Protein 6I5R (pdb70)

Secondary structure (DSSP, 8-state):
---SS--GGG--TTTTTTT--EEEEEEES-TGGGSTT-SS--HHHHHHHHHHH-TTEEEEEEE-TTHHHHHHHHHHH-SSS-SEEE--S--GGGGGGTB---EEHHHHTTTBSSTTTTEETTEE--EES-EEEEEEEEEHHHHHHHT--S---SHHHHHHHHHHHHHHSSSEEE---TT-HHHHHGGGGGTTHHHH--TTIIIIIHHH-S-TTS--SS-TTSHHHHHHHHHHHHHHTT-B-S-GGG--HHHHHHHHHTTSEEEEEEETTHHHHHHTTSS-GGGEEEEE-S--BTTB-EEEEEESSEEEEBTTS-HHHHHHHHHHHHHHHHTS-HHHHTT-B--BTT-----TTTTTTTT-EEE-PPPPSTT-TTHHHHHHHHHT--TTTT--HHHHHHHHHHHHTSS-HHHHHHHHHHHHHHHHHHH-

Foldseek 3Di:
DQPQPAALVRDDQLPPLLPFADEFEEEEAPPLLVDPVNLFNHPVNLQVVSCVSRVRYHYHYHHDNLRLVVVVVVQVVQARPHFKYFDAQDQLVCLVVWFDFNAFLVVVLQWWPPQLVSHDPRTGFWGFLFWWWWFKKFFQVLQVQLVPDDDAAFLVSLVVSLVSSVVRHQALAEEQLLQRLVLLLSLLRCQACQQAVDLARQQAVQLQPLQQLAQDVVFRRGHNVVSLVSLLCCLLVVSYDPDSNDDDDLVVLLCRQVVNHGMYRGMQLCLVSSLSNDDRSVRIATAHHNGAHPRAGEIEIDGPTTMGGTPNDDSSSNVSSSSVNVCSQPPSCSQVGSQGHGTGNPDGDHGPNCPNCPRYHYHHRDAYPPPRNRSSVQLCVQLVPQRSRRGSVLSSVSSVCSNVVVDDSNRSSVSSSNSSNVSSVVRD

Structure (mmCIF, N/CA/C/O backbone):
data_6I5R
#
_entry.id   6I5R
#
_cell.length_a   55.560
_cell.length_b   74.500
_cell.length_c   102.370
_cell.angle_alpha   90.000
_cell.angle_beta   90.000
_cell.angle_gamma   90.000
#
_symmetry.space_group_name_H-M   'P 21 21 21'
#
loop_
_entity.id
_entity.type
_entity.pdbx_description
1 polymer 'Sugar ABC transporter substrate-binding protein, BlMnBP1'
2 branched beta-D-mannopyranose-(1-4)-beta-D-mannopyranose
3 non-polymer 'ZINC ION'
4 water water
#
loop_
_atom_site.group_PDB
_atom_site.id
_atom_site.type_symbol
_atom_site.label_atom_id
_atom_site.label_alt_id
_atom_site.label_comp_id
_atom_site.label_asym_id
_atom_site.label_entity_id
_atom_site.label_seq_id
_atom_site.pdbx_PDB_ins_code
_atom_site.Cartn_x
_atom_site.Cartn_y
_atom_site.Cartn_z
_atom_site.occupancy
_atom_site.B_iso_or_equiv
_atom_site.auth_seq_id
_atom_site.auth_comp_id
_atom_site.auth_asym_id
_atom_site.auth_atom_id
_atom_site.pdbx_PDB_model_num
ATOM 1 N N . GLY A 1 17 ? 62.363 46.486 73.614 1.00 28.22 35 GLY A N 1
ATOM 2 C CA . GLY A 1 17 ? 61.132 45.723 73.616 1.00 24.07 35 GLY A CA 1
ATOM 3 C C . GLY A 1 17 ? 61.323 44.295 74.118 1.00 23.41 35 GLY A C 1
ATOM 4 O O . GLY A 1 17 ? 60.370 43.654 74.560 1.00 27.31 35 GLY A O 1
ATOM 7 N N . ASN A 1 18 ? 62.561 43.812 74.064 1.00 24.81 36 ASN A N 1
ATOM 8 C CA . ASN A 1 18 ? 62.872 42.432 74.440 1.00 19.71 36 ASN A CA 1
ATOM 9 C C . ASN A 1 18 ? 62.973 42.340 75.957 1.00 27.83 36 ASN A C 1
ATOM 10 O O . ASN A 1 18 ? 63.871 42.943 76.566 1.00 29.28 36 ASN A O 1
ATOM 21 N N . LYS A 1 19 ? 62.027 41.625 76.578 1.00 23.78 37 LYS A N 1
ATOM 22 C CA . LYS A 1 19 ? 62.040 41.458 78.026 1.00 23.08 37 LYS A CA 1
ATOM 23 C C . LYS A 1 19 ? 62.854 40.259 78.473 1.00 23.14 37 LYS A C 1
ATOM 24 O O . LYS A 1 19 ? 63.129 40.139 79.677 1.00 34.35 37 LYS A O 1
ATOM 43 N N . THR A 1 20 ? 63.251 39.388 77.549 1.00 24.45 38 THR A N 1
ATOM 44 C CA . THR A 1 20 ? 63.791 38.079 77.910 1.00 21.21 38 THR A CA 1
ATOM 45 C C . THR A 1 20 ? 65.270 38.101 78.262 1.00 23.60 38 THR A C 1
ATOM 46 O O . THR A 1 20 ? 65.736 37.181 78.921 1.00 27.57 38 THR A O 1
ATOM 57 N N . GLY A 1 21 ? 66.034 39.076 77.799 1.00 20.61 39 GLY A N 1
ATOM 58 C CA . GLY A 1 21 ? 67.476 39.025 77.966 1.00 25.42 39 GLY A CA 1
ATOM 59 C C . GLY A 1 21 ? 68.203 38.130 76.988 1.00 25.52 39 GLY A C 1
ATOM 60 O O . GLY A 1 21 ? 69.431 37.954 77.112 1.00 24.84 39 GLY A O 1
ATOM 64 N N . ILE A 1 22 ? 67.495 37.581 76.006 1.00 24.55 40 ILE A N 1
ATOM 65 C CA . ILE A 1 22 ? 68.028 36.584 75.077 1.00 20.65 40 ILE A CA 1
ATOM 66 C C . ILE A 1 22 ? 67.791 37.073 73.648 1.00 20.68 40 ILE A C 1
ATOM 67 O O . ILE A 1 22 ? 66.656 37.407 73.278 1.00 21.64 40 ILE A O 1
ATOM 83 N N . THR A 1 23 ? 68.847 37.096 72.846 1.00 19.80 41 THR A N 1
ATOM 84 C CA . THR A 1 23 ? 68.662 37.400 71.437 1.00 17.52 41 THR A CA 1
ATOM 85 C C . THR A 1 23 ? 68.467 36.108 70.672 1.00 16.39 41 THR A C 1
ATOM 86 O O . THR A 1 23 ? 68.804 35.021 71.137 1.00 21.92 41 THR A O 1
ATOM 97 N N . TYR A 1 24 ? 67.923 36.242 69.467 1.00 16.39 42 TYR A N 1
ATOM 98 C CA . TYR A 1 24 ? 67.645 35.069 68.641 1.00 20.20 42 TYR A CA 1
ATOM 99 C C . TYR A 1 24 ? 68.864 34.186 68.390 1.00 17.16 42 TYR A C 1
ATOM 100 O O . TYR A 1 24 ? 68.735 32.953 68.495 1.00 19.91 42 TYR A O 1
ATOM 118 N N . PRO A 1 25 ? 70.039 34.707 68.042 1.00 18.59 43 PRO A N 1
ATOM 119 C CA . PRO A 1 25 ? 71.192 33.809 67.824 1.00 20.46 43 PRO A CA 1
ATOM 120 C C . PRO A 1 25 ? 71.589 33.017 69.075 1.00 24.71 43 PRO A C 1
ATOM 121 O O . PRO A 1 25 ? 72.253 31.972 68.951 1.00 24.25 43 PRO A O 1
ATOM 132 N N . GLU A 1 26 ? 71.210 33.501 70.267 1.00 18.74 44 GLU A N 1
ATOM 133 C CA . GLU A 1 26 ? 71.582 32.923 71.557 1.00 25.45 44 GLU A CA 1
ATOM 134 C C . GLU A 1 26 ? 70.706 31.739 71.940 1.00 21.37 44 GLU A C 1
ATOM 135 O O . GLU A 1 26 ? 71.029 31.025 72.900 1.00 26.02 44 GLU A O 1
ATOM 147 N N . ILE A 1 27 ? 69.627 31.493 71.188 1.00 22.65 45 ILE A N 1
ATOM 148 C CA . ILE A 1 27 ? 68.735 30.373 71.465 1.00 22.35 45 ILE A CA 1
ATOM 149 C C . ILE A 1 27 ? 69.369 29.104 70.922 1.00 21.00 45 ILE A C 1
ATOM 150 O O . ILE A 1 27 ? 69.690 29.025 69.728 1.00 19.83 45 ILE A O 1
ATOM 166 N N . LYS A 1 28 ? 69.477 28.090 71.780 1.00 19.91 46 LYS A N 1
ATOM 167 C CA . LYS A 1 28 ? 69.868 26.742 71.384 1.00 19.82 46 LYS A CA 1
ATOM 168 C C . LYS A 1 28 ? 68.620 25.880 71.333 1.00 25.00 46 LYS A C 1
ATOM 169 O O . LYS A 1 28 ? 68.150 25.402 72.379 1.00 24.11 46 LYS A O 1
ATOM 188 N N . LEU A 1 29 ? 68.057 25.712 70.138 1.00 21.83 47 LEU A N 1
ATOM 189 C CA . LEU A 1 29 ? 66.824 24.942 70.012 1.00 24.34 47 LEU A CA 1
ATOM 190 C C . LEU A 1 29 ? 66.963 23.524 70.593 1.00 23.19 47 LEU A C 1
ATOM 191 O O . LEU A 1 29 ? 67.876 22.760 70.224 1.00 28.06 47 LEU A O 1
ATOM 207 N N . GLY A 1 30 ? 66.035 23.148 71.499 1.00 25.19 48 GLY A N 1
ATOM 208 C CA . GLY A 1 30 ? 66.117 21.873 72.197 1.00 26.34 48 GLY A CA 1
ATOM 209 C C . GLY A 1 30 ? 66.728 21.978 73.560 1.00 26.71 48 GLY A C 1
ATOM 210 O O . GLY A 1 30 ? 66.609 21.045 74.356 1.00 29.74 48 GLY A O 1
ATOM 214 N N . GLU A 1 31 ? 67.345 23.099 73.870 1.00 19.08 49 GLU A N 1
ATOM 215 C CA . GLU A 1 31 ? 67.906 23.295 75.196 1.00 25.88 49 GLU A CA 1
ATOM 216 C C . GLU A 1 31 ? 67.370 24.547 75.860 1.00 20.09 49 GLU A C 1
ATOM 217 O O . GLU A 1 31 ? 66.920 24.505 77.032 1.00 27.63 49 GLU A O 1
ATOM 229 N N . THR A 1 32 ? 67.386 25.660 75.133 1.00 19.71 50 THR A N 1
ATOM 230 C CA . THR A 1 32 ? 66.887 26.915 75.673 1.00 24.14 50 THR A CA 1
ATOM 231 C C . THR A 1 32 ? 65.374 26.883 75.840 1.00 18.70 50 THR A C 1
ATOM 232 O O . THR A 1 32 ? 64.656 26.376 74.978 1.00 19.50 50 THR A O 1
ATOM 243 N N . GLY A 1 33 ? 64.891 27.371 76.987 1.00 23.28 51 GLY A N 1
ATOM 244 C CA . GLY A 1 33 ? 63.482 27.482 77.207 1.00 25.04 51 GLY A CA 1
ATOM 245 C C . GLY A 1 33 ? 62.763 26.201 77.500 1.00 22.58 51 GLY A C 1
ATOM 246 O O . GLY A 1 33 ? 61.519 26.248 77.568 1.00 19.22 51 GLY A O 1
ATOM 250 N N . LYS A 1 34 ? 63.506 25.119 77.740 1.00 22.23 52 LYS A N 1
ATOM 251 C CA . LYS A 1 34 ? 62.842 23.809 77.908 1.00 23.62 52 LYS A CA 1
ATOM 252 C C . LYS A 1 34 ? 61.930 23.723 79.152 1.00 22.56 52 LYS A C 1
ATOM 253 O O . LYS A 1 34 ? 61.105 22.795 79.262 1.00 23.39 52 LYS A O 1
ATOM 272 N N . ASP A 1 35 ? 62.130 24.619 80.128 1.00 24.81 53 ASP A N 1
ATOM 273 C CA . ASP A 1 35 ? 61.355 24.686 81.355 1.00 23.03 53 ASP A CA 1
ATOM 274 C C . ASP A 1 35 ? 60.081 25.497 81.186 1.00 25.90 53 ASP A C 1
ATOM 275 O O . ASP A 1 35 ? 59.285 25.584 82.120 1.00 21.42 53 ASP A O 1
ATOM 284 N N . ILE A 1 36 ? 59.866 26.094 80.026 1.00 18.62 54 ILE A N 1
ATOM 285 C CA . ILE A 1 36 ? 58.733 26.987 79.885 1.00 21.36 54 ILE A CA 1
ATOM 286 C C . ILE A 1 36 ? 57.474 26.162 79.723 1.00 22.02 54 ILE A C 1
ATOM 287 O O . ILE A 1 36 ? 57.453 25.176 78.967 1.00 23.65 54 ILE A O 1
ATOM 303 N N . LYS A 1 37 ? 56.417 26.595 80.404 1.00 22.32 55 LYS A N 1
ATOM 304 C CA . LYS A 1 37 ? 55.064 26.065 80.239 1.00 22.88 55 LYS A CA 1
ATOM 305 C C . LYS A 1 37 ? 54.151 27.246 79.950 1.00 24.10 55 LYS A C 1
ATOM 306 O O . LYS A 1 37 ? 53.845 28.038 80.851 1.00 17.48 55 LYS A O 1
ATOM 325 N N . THR A 1 38 ? 53.730 27.391 78.696 1.00 25.03 56 THR A N 1
ATOM 326 C CA . THR A 1 38 ? 52.854 28.502 78.351 1.00 18.77 56 THR A CA 1
ATOM 327 C C . THR A 1 38 ? 52.162 28.203 77.027 1.00 24.23 56 THR A C 1
ATOM 328 O O . THR A 1 38 ? 52.426 27.194 76.356 1.00 17.82 56 THR A O 1
ATOM 339 N N . THR A 1 39 ? 51.286 29.127 76.655 1.00 20.06 57 THR A N 1
ATOM 340 C CA . THR A 1 39 ? 50.568 29.088 75.398 1.00 21.61 57 THR A CA 1
ATOM 341 C C . THR A 1 39 ? 50.769 30.403 74.669 1.00 20.98 57 THR A C 1
ATOM 342 O O . THR A 1 39 ? 50.666 31.476 75.266 1.00 20.20 57 THR A O 1
ATOM 353 N N . ILE A 1 40 ? 51.035 30.307 73.375 1.00 18.68 58 ILE A N 1
ATOM 354 C CA . ILE A 1 40 ? 51.196 31.473 72.522 1.00 20.00 58 ILE A CA 1
ATOM 355 C C . ILE A 1 40 ? 50.195 31.384 71.387 1.00 21.82 58 ILE A C 1
ATOM 356 O O . ILE A 1 40 ? 49.836 30.293 70.932 1.00 17.19 58 ILE A O 1
ATOM 372 N N . THR A 1 41 ? 49.741 32.558 70.949 1.00 17.14 59 THR A N 1
ATOM 373 C CA . THR A 1 41 ? 48.774 32.711 69.877 1.00 17.82 59 THR A CA 1
ATOM 374 C C . THR A 1 41 ? 49.545 33.223 68.671 1.00 18.06 59 THR A C 1
ATOM 375 O O . THR A 1 41 ? 50.222 34.257 68.755 1.00 16.39 59 THR A O 1
ATOM 386 N N . PHE A 1 42 ? 49.434 32.495 67.562 1.00 16.39 60 PHE A N 1
ATOM 387 C CA . PHE A 1 42 ? 50.182 32.730 66.327 1.00 16.39 60 PHE A CA 1
ATOM 388 C C . PHE A 1 42 ? 49.167 33.118 65.259 1.00 16.39 60 PHE A C 1
ATOM 389 O O . PHE A 1 42 ? 48.359 32.287 64.856 1.00 16.39 60 PHE A O 1
ATOM 406 N N . MET A 1 43 ? 49.151 34.397 64.873 1.00 16.39 61 MET A N 1
ATOM 407 C CA . MET A 1 43 ? 48.235 34.885 63.845 1.00 16.39 61 MET A CA 1
ATOM 408 C C . MET A 1 43 ? 48.934 34.812 62.488 1.00 16.59 61 MET A C 1
ATOM 409 O O . MET A 1 43 ? 50.055 35.303 62.338 1.00 16.39 61 MET A O 1
ATOM 423 N N . ASN A 1 44 ? 48.285 34.214 61.495 1.00 16.39 62 ASN A N 1
ATOM 424 C CA . ASN A 1 44 ? 48.871 34.257 60.151 1.00 16.39 62 ASN A CA 1
ATOM 425 C C . ASN A 1 44 ? 47.773 34.250 59.092 1.00 17.83 62 ASN A C 1
ATOM 426 O O . ASN A 1 44 ? 46.579 34.171 59.388 1.00 16.39 62 ASN A O 1
ATOM 437 N N . ASN A 1 45 ? 48.203 34.346 57.831 1.00 16.39 63 ASN A N 1
ATOM 438 C CA . ASN A 1 45 ? 47.288 34.542 56.712 1.00 18.41 63 ASN A CA 1
ATOM 439 C C . ASN A 1 45 ? 46.890 33.244 56.019 1.00 16.39 63 ASN A C 1
ATOM 440 O O . ASN A 1 45 ? 46.071 33.276 55.096 1.00 16.39 63 ASN A O 1
ATOM 451 N N . ARG A 1 46 ? 47.481 32.123 56.405 1.00 16.39 64 ARG A N 1
ATOM 452 C CA . ARG A 1 46 ? 47.316 30.872 55.669 1.00 21.23 64 ARG A CA 1
ATOM 453 C C . ARG A 1 46 ? 46.092 30.126 56.199 1.00 22.89 64 ARG A C 1
ATOM 454 O O . ARG A 1 46 ? 46.176 29.097 56.866 1.00 16.39 64 ARG A O 1
ATOM 475 N N . THR A 1 47 ? 44.926 30.688 55.878 1.00 16.39 65 THR A N 1
ATOM 476 C CA . THR A 1 47 ? 43.673 30.031 56.234 1.00 16.39 65 THR A CA 1
ATOM 477 C C . THR A 1 47 ? 43.618 28.621 55.670 1.00 20.33 65 THR A C 1
ATOM 478 O O . THR A 1 47 ? 43.069 27.703 56.294 1.00 16.39 65 THR A O 1
ATOM 489 N N . ASP A 1 48 ? 44.168 28.433 54.473 1.00 16.39 66 ASP A N 1
ATOM 490 C CA . ASP A 1 48 ? 44.181 27.107 53.868 1.00 20.16 66 ASP A CA 1
ATOM 491 C C . ASP A 1 48 ? 44.908 26.082 54.740 1.00 18.31 66 ASP A C 1
ATOM 492 O O . ASP A 1 48 ? 44.430 24.953 54.905 1.00 16.93 66 ASP A O 1
ATOM 501 N N . MET A 1 49 ? 46.052 26.448 55.315 1.00 16.39 67 MET A N 1
ATOM 502 C CA . MET A 1 49 ? 46.790 25.535 56.189 1.00 20.91 67 MET A CA 1
ATOM 503 C C . MET A 1 49 ? 46.131 25.321 57.547 1.00 18.54 67 MET A C 1
ATOM 504 O O . MET A 1 49 ? 46.595 24.472 58.329 1.00 23.32 67 MET A O 1
ATOM 518 N N . ASN A 1 50 ? 45.111 26.084 57.881 1.00 18.76 68 ASN A N 1
ATOM 519 C CA . ASN A 1 50 ? 44.402 25.881 59.135 1.00 20.63 68 ASN A CA 1
ATOM 520 C C . ASN A 1 50 ? 43.264 24.893 58.986 1.00 28.13 68 ASN A C 1
ATOM 521 O O . ASN A 1 50 ? 42.418 24.812 59.876 1.00 27.68 68 ASN A O 1
ATOM 532 N N . LEU A 1 51 ? 43.220 24.144 57.891 1.00 18.51 69 LEU A N 1
ATOM 533 C CA . LEU A 1 51 ? 42.192 23.146 57.658 1.00 21.49 69 LEU A CA 1
ATOM 534 C C . LEU A 1 51 ? 42.808 21.759 57.647 1.00 20.67 69 LEU A C 1
ATOM 535 O O . LEU A 1 51 ? 43.942 21.566 57.203 1.00 16.48 69 LEU A O 1
ATOM 551 N N . ASP A 1 52 ? 42.030 20.770 58.086 1.00 26.49 70 ASP A N 1
ATOM 552 C CA . ASP A 1 52 ? 42.532 19.404 58.040 1.00 20.66 70 ASP A CA 1
ATOM 553 C C . ASP A 1 52 ? 42.711 18.902 56.618 1.00 17.00 70 ASP A C 1
ATOM 554 O O . ASP A 1 52 ? 43.472 17.957 56.406 1.00 24.78 70 ASP A O 1
ATOM 563 N N . THR A 1 53 ? 42.019 19.477 55.642 1.00 26.89 71 THR A N 1
ATOM 564 C CA . THR A 1 53 ? 42.108 18.985 54.269 1.00 25.26 71 THR A CA 1
ATOM 565 C C . THR A 1 53 ? 43.149 19.715 53.431 1.00 25.28 71 THR A C 1
ATOM 566 O O . THR A 1 53 ? 43.163 19.567 52.202 1.00 21.06 71 THR A O 1
ATOM 577 N N . TYR A 1 54 ? 43.998 20.518 54.043 1.00 22.26 72 TYR A N 1
ATOM 578 C CA . TYR A 1 54 ? 45.077 21.112 53.294 1.00 20.22 72 TYR A CA 1
ATOM 579 C C . TYR A 1 54 ? 45.853 20.046 52.519 1.00 23.66 72 TYR A C 1
ATOM 580 O O . TYR A 1 54 ? 46.372 19.101 53.124 1.00 24.79 72 TYR A O 1
ATOM 598 N N . PRO A 1 55 ? 45.961 20.160 51.193 1.00 19.52 73 PRO A N 1
ATOM 599 C CA . PRO A 1 55 ? 46.707 19.140 50.427 1.00 23.36 73 PRO A CA 1
ATOM 600 C C . PRO A 1 55 ? 48.169 18.946 50.857 1.00 23.88 73 PRO A C 1
ATOM 601 O O . PRO A 1 55 ? 48.785 17.927 50.478 1.00 36.98 73 PRO A O 1
ATOM 612 N N . GLY A 1 56 ? 48.742 19.844 51.648 1.00 26.44 74 GLY A N 1
ATOM 613 C CA . GLY A 1 56 ? 50.126 19.693 52.073 1.00 23.89 74 GLY A CA 1
ATOM 614 C C . GLY A 1 56 ? 50.292 19.495 53.571 1.00 20.26 74 GLY A C 1
ATOM 615 O O . GLY A 1 56 ? 49.402 18.950 54.232 1.00 21.18 74 GLY A O 1
ATOM 619 N N . LYS A 1 57 ? 51.426 19.926 54.126 1.00 17.67 75 LYS A N 1
ATOM 620 C CA . LYS A 1 57 ? 51.653 19.886 55.572 1.00 19.36 75 LYS A CA 1
ATOM 621 C C . LYS A 1 57 ? 50.974 21.090 56.221 1.00 20.73 75 LYS A C 1
ATOM 622 O O . LYS A 1 57 ? 51.377 22.233 55.993 1.00 22.15 75 LYS A O 1
ATOM 641 N N . ASN A 1 58 ? 49.957 20.852 57.043 1.00 20.64 76 ASN A N 1
ATOM 642 C CA . ASN A 1 58 ? 49.188 21.961 57.600 1.00 20.83 76 ASN A CA 1
ATOM 643 C C . ASN A 1 58 ? 49.761 22.418 58.943 1.00 17.27 76 ASN A C 1
ATOM 644 O O . ASN A 1 58 ? 50.741 21.877 59.467 1.00 16.39 76 ASN A O 1
ATOM 655 N N . TRP A 1 59 ? 49.124 23.436 59.512 1.00 16.39 77 TRP A N 1
ATOM 656 C CA . TRP A 1 59 ? 49.638 24.011 60.745 1.00 18.63 77 TRP A CA 1
ATOM 657 C C . TRP A 1 59 ? 49.702 22.968 61.845 1.00 17.75 77 TRP A C 1
ATOM 658 O O . TRP A 1 59 ? 50.686 22.910 62.593 1.00 16.39 77 TRP A O 1
ATOM 679 N N . LYS A 1 60 ? 48.658 22.143 61.965 1.00 17.14 78 LYS A N 1
ATOM 680 C CA . LYS A 1 60 ? 48.625 21.153 63.035 1.00 20.58 78 LYS A CA 1
ATOM 681 C C . LYS A 1 60 ? 49.824 20.230 62.958 1.00 22.21 78 LYS A C 1
ATOM 682 O O . LYS A 1 60 ? 50.386 19.837 63.995 1.00 22.69 78 LYS A O 1
ATOM 701 N N . SER A 1 61 ? 50.217 19.859 61.736 1.00 25.02 79 SER A N 1
ATOM 702 C CA . SER A 1 61 ? 51.357 18.968 61.528 1.00 16.39 79 SER A CA 1
ATOM 703 C C . SER A 1 61 ? 52.666 19.629 61.945 1.00 25.00 79 SER A C 1
ATOM 704 O O . SER A 1 61 ? 53.534 18.975 62.552 1.00 25.73 79 SER A O 1
ATOM 712 N N . TYR A 1 62 ? 52.843 20.916 61.607 1.00 19.69 80 TYR A N 1
ATOM 713 C CA . TYR A 1 62 ? 54.024 21.637 62.057 1.00 16.93 80 TYR A CA 1
ATOM 714 C C . TYR A 1 62 ? 54.044 21.746 63.578 1.00 22.06 80 TYR A C 1
ATOM 715 O O . TYR A 1 62 ? 55.083 21.534 64.218 1.00 20.90 80 TYR A O 1
ATOM 733 N N A ILE A 1 63 ? 52.910 22.118 64.174 0.17 20.07 81 ILE A N 1
ATOM 734 N N B ILE A 1 63 ? 52.902 22.084 64.178 0.83 20.05 81 ILE A N 1
ATOM 735 C CA A ILE A 1 63 ? 52.873 22.296 65.622 0.17 21.34 81 ILE A CA 1
ATOM 736 C CA B ILE A 1 63 ? 52.887 22.289 65.618 0.83 21.33 81 ILE A CA 1
ATOM 737 C C A ILE A 1 63 ? 53.174 20.977 66.315 0.17 19.93 81 ILE A C 1
ATOM 738 C C B ILE A 1 63 ? 53.154 20.977 66.331 0.83 19.74 81 ILE A C 1
ATOM 739 O O A ILE A 1 63 ? 53.907 20.931 67.312 0.17 20.95 81 ILE A O 1
ATOM 740 O O B ILE A 1 63 ? 53.847 20.936 67.354 0.83 20.87 81 ILE A O 1
ATOM 771 N N . GLU A 1 64 ? 52.616 19.884 65.799 1.00 23.84 82 GLU A N 1
ATOM 772 C CA . GLU A 1 64 ? 52.948 18.567 66.331 1.00 16.49 82 GLU A CA 1
ATOM 773 C C . GLU A 1 64 ? 54.456 18.318 66.293 1.00 24.24 82 GLU A C 1
ATOM 774 O O . GLU A 1 64 ? 55.046 17.844 67.276 1.00 23.41 82 GLU A O 1
ATOM 787 N N . ASP A 1 65 ? 55.092 18.590 65.152 1.00 18.30 83 ASP A N 1
ATOM 788 C CA . ASP A 1 65 ? 56.535 18.407 65.055 1.00 21.79 83 ASP A CA 1
ATOM 789 C C . ASP A 1 65 ? 57.263 19.283 66.062 1.00 21.43 83 ASP A C 1
ATOM 790 O O . ASP A 1 65 ? 58.192 18.831 66.734 1.00 19.70 83 ASP A O 1
ATOM 799 N N . PHE A 1 66 ? 56.863 20.556 66.163 1.00 21.02 84 PHE A N 1
ATOM 800 C CA . PHE A 1 66 ? 57.455 21.437 67.152 1.00 21.65 84 PHE A CA 1
ATOM 801 C C . PHE A 1 66 ? 57.269 20.880 68.558 1.00 21.03 84 PHE A C 1
ATOM 802 O O . PHE A 1 66 ? 58.164 20.989 69.407 1.00 19.29 84 PHE A O 1
ATOM 819 N N . ASN A 1 67 ? 56.098 20.303 68.836 1.00 20.06 85 ASN A N 1
ATOM 820 C CA . ASN A 1 67 ? 55.806 19.898 70.211 1.00 22.33 85 ASN A CA 1
ATOM 821 C C . ASN A 1 67 ? 56.592 18.655 70.608 1.00 17.66 85 ASN A C 1
ATOM 822 O O . ASN A 1 67 ? 56.689 18.349 71.797 1.00 26.61 85 ASN A O 1
ATOM 833 N N . LYS A 1 68 ? 57.170 17.944 69.650 1.00 25.58 86 LYS A N 1
ATOM 834 C CA . LYS A 1 68 ? 58.089 16.873 70.021 1.00 20.93 86 LYS A CA 1
ATOM 835 C C . LYS A 1 68 ? 59.328 17.438 70.693 1.00 20.03 86 LYS A C 1
ATOM 836 O O . LYS A 1 68 ? 59.936 16.783 71.557 1.00 25.78 86 LYS A O 1
ATOM 855 N N . MET A 1 69 ? 59.705 18.667 70.328 1.00 26.80 87 MET A N 1
ATOM 856 C CA . MET A 1 69 ? 60.879 19.310 70.892 1.00 23.47 87 MET A CA 1
ATOM 857 C 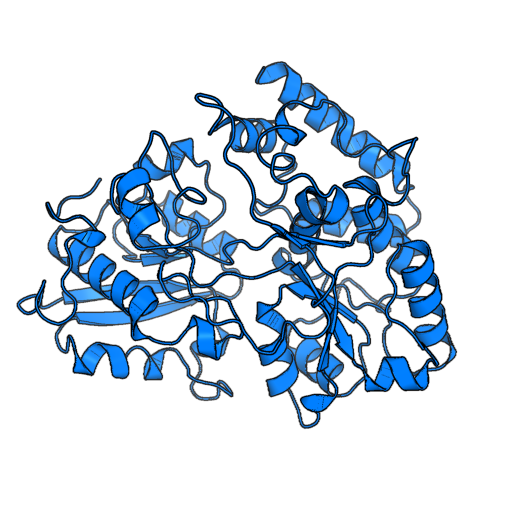C . MET A 1 69 ? 60.541 20.178 72.098 1.00 26.73 87 MET A C 1
ATOM 858 O O . MET A 1 69 ? 61.330 20.218 73.057 1.00 21.67 87 MET A O 1
ATOM 872 N N . TYR A 1 70 ? 59.373 20.833 72.095 1.00 18.42 88 TYR A N 1
ATOM 873 C CA . TYR A 1 70 ? 58.926 21.689 73.193 1.00 19.35 88 TYR A CA 1
ATOM 874 C C . TYR A 1 70 ? 57.484 21.332 73.501 1.00 22.48 88 TYR A C 1
ATOM 875 O O . TYR A 1 70 ? 56.552 22.003 73.036 1.00 22.03 88 TYR A O 1
ATOM 893 N N . PRO A 1 71 ? 57.259 20.279 74.291 1.00 23.31 89 PRO A N 1
ATOM 894 C CA . PRO A 1 71 ? 55.874 19.820 74.512 1.00 20.67 89 PRO A CA 1
ATOM 895 C C . PRO A 1 71 ? 55.053 20.768 75.357 1.00 22.36 89 PRO A C 1
ATOM 896 O O . PRO A 1 71 ? 53.820 20.741 75.284 1.00 25.73 89 PRO A O 1
ATOM 907 N N . ASN A 1 72 ? 55.682 21.632 76.143 1.00 23.88 90 ASN A N 1
ATOM 908 C CA . ASN A 1 72 ? 54.934 22.513 77.029 1.00 22.20 90 ASN A CA 1
ATOM 909 C C . ASN A 1 72 ? 54.778 23.924 76.484 1.00 20.43 90 ASN A C 1
ATOM 910 O O . ASN A 1 72 ? 54.276 24.788 77.200 1.00 22.79 90 ASN A O 1
ATOM 921 N N . ILE A 1 73 ? 55.146 24.162 75.230 1.00 18.59 91 ILE A N 1
ATOM 922 C CA . ILE A 1 73 ? 54.800 25.395 74.545 1.00 26.14 91 ILE A CA 1
ATOM 923 C C . ILE A 1 73 ? 53.649 25.054 73.609 1.00 20.79 91 ILE A C 1
ATOM 924 O O . ILE A 1 73 ? 53.855 24.513 72.514 1.00 24.59 91 ILE A O 1
ATOM 940 N N . THR A 1 74 ? 52.439 25.386 74.035 1.00 19.77 92 THR A N 1
ATOM 941 C CA . THR A 1 74 ? 51.250 25.172 73.228 1.00 19.75 92 THR A CA 1
ATOM 942 C C . THR A 1 74 ? 51.073 26.342 72.273 1.00 21.32 92 THR A C 1
ATOM 943 O O . THR A 1 74 ? 51.062 27.507 72.688 1.00 16.39 92 THR A O 1
ATOM 954 N N . VAL A 1 75 ? 50.917 26.020 71.000 1.00 23.22 93 VAL A N 1
ATOM 955 C CA . VAL A 1 75 ? 50.784 27.009 69.943 1.00 20.02 93 VAL A CA 1
ATOM 956 C C . VAL A 1 75 ? 49.353 26.984 69.426 1.00 21.28 93 VAL A C 1
ATOM 957 O O . VAL A 1 75 ? 48.905 25.968 68.883 1.00 17.34 93 VAL A O 1
ATOM 970 N N . LYS A 1 76 ? 48.655 28.109 69.561 1.00 17.75 94 LYS A N 1
ATOM 971 C CA . LYS A 1 76 ? 47.291 28.248 69.053 1.00 21.85 94 LYS A CA 1
ATOM 972 C C . LYS A 1 76 ? 47.328 29.097 67.797 1.00 23.31 94 LYS A C 1
ATOM 973 O O . LYS A 1 76 ? 47.803 30.233 67.846 1.00 16.39 94 LYS A O 1
ATOM 992 N N . VAL A 1 77 ? 46.808 28.567 66.697 1.00 17.38 95 VAL A N 1
ATOM 993 C CA . VAL A 1 77 ? 46.872 29.251 65.404 1.00 18.17 95 VAL A CA 1
ATOM 994 C C . VAL A 1 77 ? 45.560 29.975 65.166 1.00 20.07 95 VAL A C 1
ATOM 995 O O . VAL A 1 77 ? 44.480 29.383 65.312 1.00 25.84 95 VAL A O 1
ATOM 1008 N N . GLN A 1 78 ? 45.652 31.229 64.744 1.00 16.39 96 GLN A N 1
ATOM 1009 C CA . GLN A 1 78 ? 44.505 32.004 64.286 1.00 18.03 96 GLN A CA 1
ATOM 1010 C C . GLN A 1 78 ? 44.757 32.516 62.872 1.00 19.44 96 GLN A C 1
ATOM 1011 O O . GLN A 1 78 ? 45.773 33.168 62.617 1.00 16.90 96 GLN A O 1
ATOM 1025 N N . THR A 1 79 ? 43.828 32.239 61.966 1.00 16.39 97 THR A N 1
ATOM 1026 C CA . THR A 1 79 ? 43.960 32.672 60.585 1.00 21.57 97 THR A CA 1
ATOM 1027 C C . THR A 1 79 ? 42.730 33.460 60.181 1.00 19.32 97 THR A C 1
ATOM 1028 O O . THR A 1 79 ? 41.614 33.140 60.603 1.00 26.39 97 THR A O 1
ATOM 1039 N N . ASP A 1 80 ? 42.947 34.495 59.375 1.00 22.21 98 ASP A N 1
ATOM 1040 C CA . ASP A 1 80 ? 41.911 35.392 58.881 1.00 21.77 98 ASP A CA 1
ATOM 1041 C C . ASP A 1 80 ? 41.996 35.515 57.367 1.00 21.56 98 ASP A C 1
ATOM 1042 O O . ASP A 1 80 ? 43.087 35.669 56.815 1.00 16.39 98 ASP A O 1
ATOM 1051 N N . SER A 1 81 ? 40.845 35.506 56.683 1.00 21.81 99 SER A N 1
ATOM 1052 C CA . SER A 1 81 ? 40.904 35.646 55.230 1.00 22.07 99 SER A CA 1
ATOM 1053 C C . SER A 1 81 ? 41.338 37.051 54.851 1.00 19.91 99 SER A C 1
ATOM 1054 O O . SER A 1 81 ? 42.112 37.231 53.902 1.00 16.47 99 SER A O 1
ATOM 1062 N N . ASN A 1 82 ? 40.848 38.052 55.574 1.00 16.97 100 ASN A N 1
ATOM 1063 C CA . ASN A 1 82 ? 41.235 39.438 55.326 1.00 18.23 100 ASN A CA 1
ATOM 1064 C C . ASN A 1 82 ? 42.453 39.786 56.189 1.00 18.44 100 ASN A C 1
ATOM 1065 O O . ASN A 1 82 ? 42.420 40.654 57.045 1.00 22.52 100 ASN A O 1
ATOM 1076 N N . TYR A 1 83 ? 43.553 39.078 55.947 1.00 16.39 101 TYR A N 1
ATOM 1077 C CA . TYR A 1 83 ? 44.612 39.043 56.951 1.00 17.07 101 TYR A CA 1
ATOM 1078 C C . TYR A 1 83 ? 45.234 40.424 57.183 1.00 22.05 101 TYR A C 1
ATOM 1079 O O . TYR A 1 83 ? 45.340 40.884 58.325 1.00 16.72 101 TYR A O 1
ATOM 1097 N N . ALA A 1 84 ? 45.699 41.079 56.113 1.00 16.92 102 ALA A N 1
ATOM 1098 C CA . ALA A 1 84 ? 46.393 42.348 56.290 1.00 20.57 102 ALA A CA 1
ATOM 1099 C C . ALA A 1 84 ? 45.592 43.298 57.161 1.00 21.46 102 ALA A C 1
ATOM 1100 O O . ALA A 1 84 ? 46.136 43.928 58.083 1.00 17.29 102 ALA A O 1
ATOM 1107 N N . ASP A 1 85 ? 44.290 43.395 56.900 1.00 21.12 103 ASP A N 1
ATOM 1108 C CA . ASP A 1 85 ? 43.453 44.353 57.606 1.00 20.64 103 ASP A CA 1
ATOM 1109 C C . ASP A 1 85 ? 43.244 43.937 59.061 1.00 19.65 103 ASP A C 1
ATOM 1110 O O . ASP A 1 85 ? 43.364 44.763 59.972 1.00 18.52 103 ASP A O 1
ATOM 1119 N N . SER A 1 86 ? 42.987 42.652 59.303 1.00 19.30 104 SER A N 1
ATOM 1120 C CA . SER A 1 86 ? 42.722 42.206 60.668 1.00 22.31 104 SER A CA 1
ATOM 1121 C C . SER A 1 86 ? 43.982 42.224 61.536 1.00 16.39 104 SER A C 1
ATOM 1122 O O . SER A 1 86 ? 43.915 42.599 62.717 1.00 16.39 104 SER A O 1
ATOM 1130 N N . ALA A 1 87 ? 45.144 41.875 60.974 1.00 16.39 105 ALA A N 1
ATOM 1131 C CA . ALA A 1 87 ? 46.392 42.018 61.717 1.00 19.19 105 ALA A CA 1
ATOM 1132 C C . ALA A 1 87 ? 46.676 43.476 62.090 1.00 21.55 105 ALA A C 1
ATOM 1133 O O . ALA A 1 87 ? 47.168 43.762 63.194 1.00 16.39 105 ALA A O 1
ATOM 1140 N N . LEU A 1 88 ? 46.404 44.420 61.184 1.00 16.39 106 LEU A N 1
ATOM 1141 C CA . LEU A 1 88 ? 46.707 45.798 61.536 1.00 16.39 106 LEU A CA 1
ATOM 1142 C C . LEU A 1 88 ? 45.761 46.277 62.630 1.00 20.01 106 LEU A C 1
ATOM 1143 O O . LEU A 1 88 ? 46.168 46.965 63.576 1.00 16.93 106 LEU A O 1
ATOM 1159 N N . THR A 1 89 ? 44.496 45.899 62.529 1.00 20.32 107 THR A N 1
ATOM 1160 C CA . THR A 1 89 ? 43.548 46.216 63.589 1.00 17.65 107 THR A CA 1
ATOM 1161 C C . THR A 1 89 ? 44.016 45.688 64.943 1.00 19.39 107 THR A C 1
ATOM 1162 O O . THR A 1 89 ? 44.030 46.426 65.939 1.00 16.39 107 THR A O 1
ATOM 1173 N N . ARG A 1 90 ? 44.428 44.422 65.007 1.00 16.75 108 ARG A N 1
ATOM 1174 C CA . ARG A 1 90 ? 44.882 43.893 66.291 1.00 17.37 108 ARG A CA 1
ATOM 1175 C C . ARG A 1 90 ? 46.124 44.623 66.769 1.00 20.09 108 ARG A C 1
ATOM 1176 O O . ARG A 1 90 ? 46.267 44.901 67.963 1.00 16.40 108 ARG A O 1
ATOM 1197 N N . LEU A 1 91 ? 47.037 44.937 65.851 1.00 16.39 109 LEU A N 1
ATOM 1198 C CA . LEU A 1 91 ? 48.217 45.702 66.235 1.00 16.39 109 LEU A CA 1
ATOM 1199 C C . LEU A 1 91 ? 47.837 47.045 66.841 1.00 20.13 109 LEU A C 1
ATOM 1200 O O . LEU A 1 91 ? 48.418 47.466 67.848 1.00 18.02 109 LEU A O 1
ATOM 1216 N N . GLN A 1 92 ? 46.862 47.739 66.266 1.00 16.39 110 GLN A N 1
ATOM 1217 C CA . GLN A 1 92 ? 46.523 49.059 66.785 1.00 22.14 110 GLN A CA 1
ATOM 1218 C C . GLN A 1 92 ? 45.717 49.022 68.080 1.00 21.00 110 GLN A C 1
ATOM 1219 O O . GLN A 1 92 ? 45.522 50.067 68.705 1.00 25.38 110 GLN A O 1
ATOM 1233 N N . ALA A 1 93 ? 45.234 47.865 68.489 1.00 16.92 111 ALA A N 1
ATOM 1234 C CA . ALA A 1 93 ? 44.621 47.703 69.799 1.00 19.46 111 ALA A CA 1
ATOM 1235 C C . ALA A 1 93 ? 45.659 47.655 70.920 1.00 19.85 111 ALA A C 1
ATOM 1236 O O . ALA A 1 93 ? 45.305 47.837 72.086 1.00 18.01 111 ALA A O 1
ATOM 1243 N N . ASN A 1 94 ? 46.915 47.379 70.597 1.00 16.80 112 ASN A N 1
ATOM 1244 C CA . ASN A 1 94 ? 48.029 47.516 71.530 1.00 18.99 112 ASN A CA 1
ATOM 1245 C C . ASN A 1 94 ? 47.806 46.761 72.841 1.00 17.92 112 ASN A C 1
ATOM 1246 O O . ASN A 1 94 ? 47.898 47.331 73.936 1.00 22.95 112 ASN A O 1
ATOM 1257 N N . ASN A 1 95 ? 47.570 45.460 72.725 1.00 18.38 113 ASN A N 1
ATOM 1258 C CA . ASN A 1 95 ? 47.270 44.621 73.877 1.00 20.42 113 ASN A CA 1
ATOM 1259 C C . ASN A 1 95 ? 48.117 43.348 73.801 1.00 20.53 113 ASN A C 1
ATOM 1260 O O . ASN A 1 95 ? 49.132 43.270 73.093 1.00 17.26 113 ASN A O 1
ATOM 1271 N N . ASP A 1 96 ? 47.725 42.323 74.557 1.00 16.39 114 ASP A N 1
ATOM 1272 C CA . ASP A 1 96 ? 48.484 41.080 74.634 1.00 19.42 114 ASP A CA 1
ATOM 1273 C C . ASP A 1 96 ? 47.689 39.891 74.094 1.00 21.55 114 ASP A C 1
ATOM 1274 O O . ASP A 1 96 ? 47.936 38.745 74.470 1.00 21.43 114 ASP A O 1
ATOM 1283 N N . SER A 1 97 ? 46.756 40.144 73.185 1.00 16.39 115 SER A N 1
ATOM 1284 C CA . SER A 1 97 ? 45.883 39.094 72.655 1.00 19.24 115 SER A CA 1
ATOM 1285 C C . SER A 1 97 ? 46.515 38.254 71.564 1.00 22.91 115 SER A C 1
ATOM 1286 O O . SER A 1 97 ? 45.843 37.392 71.005 1.00 21.05 115 SER A O 1
ATOM 1294 N N . TRP A 1 98 ? 47.742 38.549 71.179 1.00 16.39 116 TRP A N 1
ATOM 1295 C CA . TRP A 1 98 ? 48.462 37.788 70.171 1.00 20.64 116 TRP A CA 1
ATOM 1296 C C . TRP A 1 98 ? 49.897 37.747 70.653 1.00 16.39 116 TRP A C 1
ATOM 1297 O O . TRP A 1 98 ? 50.327 38.616 71.403 1.00 16.39 116 TRP A O 1
ATOM 1318 N N . ASP A 1 99 ? 50.622 36.741 70.242 1.00 16.39 117 ASP A N 1
ATOM 1319 C CA . ASP A 1 99 ? 52.019 36.613 70.627 1.00 16.39 117 ASP A CA 1
ATOM 1320 C C . ASP A 1 99 ? 52.962 36.693 69.446 1.00 16.39 117 ASP A C 1
ATOM 1321 O O . ASP A 1 99 ? 54.013 37.328 69.551 1.00 16.39 117 ASP A O 1
ATOM 1330 N N . ILE A 1 100 ? 52.599 36.053 68.345 1.00 16.39 118 ILE A N 1
ATOM 1331 C CA . ILE A 1 100 ? 53.287 36.175 67.065 1.00 16.39 118 ILE A CA 1
ATOM 1332 C C . ILE A 1 100 ? 52.246 36.514 66.011 1.00 19.69 118 ILE A C 1
ATOM 1333 O O . ILE A 1 100 ? 51.187 35.885 65.979 1.00 16.39 118 ILE A O 1
ATOM 1349 N N . MET A 1 101 ? 52.565 37.463 65.123 1.00 16.39 119 MET A N 1
ATOM 1350 C CA . MET A 1 101 ? 51.792 37.659 63.901 1.00 16.39 119 MET A CA 1
ATOM 1351 C C . MET A 1 101 ? 52.750 37.829 62.726 1.00 17.10 119 MET A C 1
ATOM 1352 O O . MET A 1 101 ? 53.951 38.070 62.900 1.00 16.39 119 MET A O 1
ATOM 1366 N N . MET A 1 102 ? 52.213 37.693 61.515 1.00 16.39 120 MET A N 1
ATOM 1367 C CA . MET A 1 102 ? 52.972 38.095 60.337 1.00 16.39 120 MET A CA 1
ATOM 1368 C C . MET A 1 102 ? 52.818 39.612 60.225 1.00 18.65 120 MET A C 1
ATOM 1369 O O . MET A 1 102 ? 51.695 40.137 60.230 1.00 16.39 120 MET A O 1
ATOM 1383 N N . ILE A 1 103 ? 53.939 40.312 60.150 1.00 16.39 121 ILE A N 1
ATOM 1384 C CA . ILE A 1 103 ? 53.953 41.764 60.216 1.00 16.39 121 ILE A CA 1
ATOM 1385 C C . ILE A 1 103 ? 53.170 42.354 59.048 1.00 17.56 121 ILE A C 1
ATOM 1386 O O . ILE A 1 103 ? 53.464 42.058 57.878 1.00 16.39 121 ILE A O 1
ATOM 1402 N N . PRO A 1 104 ? 52.151 43.161 59.337 1.00 16.39 122 PRO A N 1
ATOM 1403 C CA . PRO A 1 104 ? 51.347 43.802 58.290 1.00 19.65 122 PRO A CA 1
ATOM 1404 C C . PRO A 1 104 ? 52.024 45.096 57.818 1.00 19.62 122 PRO A C 1
ATOM 1405 O O . PRO A 1 104 ? 53.230 45.240 57.955 1.00 18.07 122 PRO A O 1
ATOM 1416 N N . ALA A 1 105 ? 51.227 46.008 57.244 1.00 19.47 123 ALA A N 1
ATOM 1417 C CA . ALA A 1 105 ? 51.821 47.188 56.619 1.00 22.23 123 ALA A CA 1
ATOM 1418 C C . ALA A 1 105 ? 52.077 48.271 57.655 1.00 24.80 123 ALA A C 1
ATOM 1419 O O . ALA A 1 105 ? 51.196 49.134 57.903 1.00 30.05 123 ALA A O 1
ATOM 1426 N N . VAL A 1 106 ? 53.311 48.231 58.211 1.00 24.46 124 VAL A N 1
ATOM 1427 C CA . VAL A 1 106 ? 53.762 49.058 59.336 1.00 19.66 124 VAL A CA 1
ATOM 1428 C C . VAL A 1 106 ? 55.024 49.809 58.950 1.00 23.74 124 VAL A C 1
ATOM 1429 O O . VAL A 1 106 ? 55.962 49.194 58.445 1.00 26.97 124 VAL A O 1
ATOM 1442 N N . ASP A 1 107 ? 55.074 51.116 59.255 1.00 17.51 125 ASP A N 1
ATOM 1443 C CA . ASP A 1 107 ? 56.282 51.921 59.118 1.00 23.31 125 ASP A CA 1
ATOM 1444 C C . ASP A 1 107 ? 57.410 51.254 59.909 1.00 23.95 125 ASP A C 1
ATOM 1445 O O . ASP A 1 107 ? 57.303 51.037 61.118 1.00 16.51 125 ASP A O 1
ATOM 1454 N N . LYS A 1 108 ? 58.542 51.020 59.236 1.00 25.98 126 LYS A N 1
ATOM 1455 C CA . LYS A 1 108 ? 59.721 50.524 59.933 1.00 19.82 126 LYS A CA 1
ATOM 1456 C C . LYS A 1 108 ? 59.995 51.327 61.187 1.00 23.39 126 LYS A C 1
ATOM 1457 O O . LYS A 1 108 ? 60.309 50.775 62.239 1.00 20.61 126 LYS A O 1
ATOM 1476 N N . SER A 1 109 ? 59.911 52.645 61.077 1.00 23.00 127 SER A N 1
ATOM 1477 C CA . SER A 1 109 ? 60.181 53.480 62.226 1.00 22.59 127 SER A CA 1
ATOM 1478 C C . SER A 1 109 ? 59.227 53.205 63.385 1.00 21.35 127 SER A C 1
ATOM 1479 O O . SER A 1 109 ? 59.490 53.673 64.502 1.00 30.37 127 SER A O 1
ATOM 1487 N N . GLU A 1 110 ? 58.124 52.481 63.153 1.00 18.79 128 GLU A N 1
ATOM 1488 C CA . GLU A 1 110 ? 57.198 52.146 64.220 1.00 20.66 128 GLU A CA 1
ATOM 1489 C C . GLU A 1 110 ? 57.367 50.717 64.722 1.00 19.68 128 GLU A C 1
ATOM 1490 O O . GLU A 1 110 ? 56.650 50.311 65.644 1.00 18.31 128 GLU A O 1
ATOM 1502 N N . PHE A 1 111 ? 58.311 49.955 64.168 1.00 16.39 129 PHE A N 1
ATOM 1503 C CA . PHE A 1 111 ? 58.495 48.579 64.614 1.00 17.72 129 PHE A CA 1
ATOM 1504 C C . PHE A 1 111 ? 58.688 48.511 66.120 1.00 23.93 129 PHE A C 1
ATOM 1505 O O . PHE A 1 111 ? 58.108 47.661 66.800 1.00 20.06 129 PHE A O 1
ATOM 1522 N N . SER A 1 112 ? 59.567 49.356 66.654 1.00 18.34 130 SER A N 1
ATOM 1523 C CA . SER A 1 112 ? 59.867 49.268 68.075 1.00 16.39 130 SER A CA 1
ATOM 1524 C C . SER A 1 112 ? 58.663 49.595 68.943 1.00 16.99 130 SER A C 1
ATOM 1525 O O . SER A 1 112 ? 58.695 49.300 70.139 1.00 28.49 130 SER A O 1
ATOM 1533 N N . ASN A 1 113 ? 57.625 50.222 68.392 1.00 16.39 131 ASN A N 1
ATOM 1534 C CA . ASN A 1 113 ? 56.415 50.470 69.171 1.00 19.87 131 ASN A CA 1
ATOM 1535 C C . ASN A 1 113 ? 55.538 49.237 69.306 1.00 24.34 131 ASN A C 1
ATOM 1536 O O . ASN A 1 113 ? 54.562 49.268 70.064 1.00 22.64 131 ASN A O 1
ATOM 1547 N N . TYR A 1 114 ? 55.869 48.166 68.623 1.00 16.39 132 TYR A N 1
ATOM 1548 C CA . TYR A 1 114 ? 55.020 46.993 68.541 1.00 21.79 132 TYR A CA 1
ATOM 1549 C C . TYR A 1 114 ? 55.747 45.671 68.733 1.00 17.60 132 TYR A C 1
ATOM 1550 O O . TYR A 1 114 ? 55.139 44.738 69.266 1.00 16.39 132 TYR A O 1
ATOM 1568 N N . PHE A 1 115 ? 57.006 45.543 68.309 1.00 16.39 133 PHE A N 1
ATOM 1569 C CA . PHE A 1 115 ? 57.617 44.249 68.090 1.00 17.75 133 PHE A CA 1
ATOM 1570 C C . PHE A 1 115 ? 58.880 44.126 68.917 1.00 18.82 133 PHE A C 1
ATOM 1571 O O . PHE A 1 115 ? 59.607 45.107 69.147 1.00 16.39 133 PHE A O 1
ATOM 1588 N N . VAL A 1 116 ? 59.127 42.900 69.350 1.00 16.39 134 VAL A N 1
ATOM 1589 C CA . VAL A 1 116 ? 60.359 42.569 70.076 1.00 21.13 134 VAL A CA 1
ATOM 1590 C C . VAL A 1 116 ? 61.527 42.547 69.098 1.00 18.89 134 VAL A C 1
ATOM 1591 O O . VAL A 1 116 ? 61.452 41.860 68.073 1.00 16.83 134 VAL A O 1
ATOM 1604 N N . PRO A 1 117 ? 62.633 43.225 69.382 1.00 19.50 135 PRO A N 1
ATOM 1605 C CA . PRO A 1 117 ? 63.814 43.064 68.520 1.00 18.88 135 PRO A CA 1
ATOM 1606 C C . PRO A 1 117 ? 64.410 41.678 68.719 1.00 24.51 135 PRO A C 1
ATOM 1607 O O . PRO A 1 117 ? 64.577 41.218 69.849 1.00 16.39 135 PRO A O 1
ATOM 1618 N N . TYR A 1 118 ? 64.662 40.987 67.604 1.00 16.39 136 TYR A N 1
ATOM 1619 C CA . TYR A 1 118 ? 65.328 39.696 67.644 1.00 16.39 136 TYR A CA 1
ATOM 1620 C C . TYR A 1 118 ? 66.803 39.836 67.986 1.00 16.74 136 TYR A C 1
ATOM 1621 O O . TYR A 1 118 ? 67.399 38.872 68.462 1.00 16.39 136 TYR A O 1
ATOM 1639 N N . GLY A 1 119 ? 67.396 40.991 67.733 1.00 16.39 137 GLY A N 1
ATOM 1640 C CA . GLY A 1 119 ? 68.831 41.169 67.876 1.00 19.21 137 GLY A CA 1
ATOM 1641 C C . GLY A 1 119 ? 69.347 42.219 66.911 1.00 21.11 137 GLY A C 1
ATOM 1642 O O . GLY A 1 119 ? 68.656 42.645 65.999 1.00 16.39 137 GLY A O 1
ATOM 1646 N N . GLU A 1 120 ? 70.583 42.661 67.157 1.00 20.37 138 GLU A N 1
ATOM 1647 C CA . GLU A 1 120 ? 71.235 43.582 66.237 1.00 19.11 138 GLU A CA 1
ATOM 1648 C C . GLU A 1 120 ? 71.164 42.999 64.838 1.00 16.67 138 GLU A C 1
ATOM 1649 O O . GLU A 1 120 ? 71.437 41.815 64.641 1.00 21.08 138 GLU A O 1
ATOM 1661 N N . THR A 1 121 ? 70.869 43.841 63.848 1.00 18.13 139 THR A N 1
ATOM 1662 C CA . THR A 1 121 ? 70.790 43.340 62.479 1.00 20.72 139 THR A CA 1
ATOM 1663 C C . THR A 1 121 ? 72.127 42.750 62.024 1.00 21.34 139 THR A C 1
ATOM 1664 O O . THR A 1 121 ? 72.172 41.706 61.356 1.00 16.65 139 THR A O 1
ATOM 1675 N N . SER A 1 122 ? 73.231 43.370 62.426 1.00 17.07 140 SER A N 1
ATOM 1676 C CA . SER A 1 122 ? 74.519 42.843 62.008 1.00 20.50 140 SER A CA 1
ATOM 1677 C C . SER A 1 122 ? 74.761 41.446 62.559 1.00 20.73 140 SER A C 1
ATOM 1678 O O . SER A 1 122 ? 75.462 40.649 61.918 1.00 18.88 140 SER A O 1
ATOM 1686 N N . GLU A 1 123 ? 74.240 41.145 63.769 1.00 18.43 141 GLU A N 1
ATOM 1687 C CA . GLU A 1 123 ? 74.324 39.790 64.315 1.00 21.72 141 GLU A CA 1
ATOM 1688 C C . GLU A 1 123 ? 73.326 38.859 63.639 1.00 20.25 141 GLU A C 1
ATOM 1689 O O . GLU A 1 123 ? 73.619 37.676 63.431 1.00 22.00 141 GLU A O 1
ATOM 1701 N N . MET A 1 124 ? 72.129 39.362 63.307 1.00 21.19 142 MET A N 1
ATOM 1702 C CA . MET A 1 124 ? 71.121 38.511 62.691 1.00 16.81 142 MET A CA 1
ATOM 1703 C C . MET A 1 124 ? 71.557 38.065 61.299 1.00 20.02 142 MET A C 1
ATOM 1704 O O . MET A 1 124 ? 71.301 36.926 60.896 1.00 20.15 142 MET A O 1
ATOM 1718 N N . GLU A 1 125 ? 72.238 38.935 60.560 1.00 16.39 143 GLU A N 1
ATOM 1719 C CA . GLU A 1 125 ? 72.625 38.547 59.207 1.00 22.11 143 GLU A CA 1
ATOM 1720 C C . GLU A 1 125 ? 73.588 37.368 59.212 1.00 21.27 143 GLU A C 1
ATOM 1721 O O . GLU A 1 125 ? 73.841 36.792 58.151 1.00 17.57 143 GLU A O 1
ATOM 1733 N N . LYS A 1 126 ? 74.143 37.012 60.369 1.00 17.19 144 LYS A N 1
ATOM 1734 C CA . LYS A 1 126 ? 74.965 35.816 60.472 1.00 21.46 144 LYS A CA 1
ATOM 1735 C C . LYS A 1 126 ? 74.134 34.535 60.519 1.00 24.09 144 LYS A C 1
ATOM 1736 O O . LYS A 1 126 ? 74.680 33.451 60.299 1.00 22.10 144 LYS A O 1
ATOM 1755 N N . VAL A 1 127 ? 72.832 34.617 60.773 1.00 23.55 145 VAL A N 1
ATOM 1756 C CA . VAL A 1 127 ? 72.056 33.413 61.021 1.00 20.94 145 VAL A CA 1
ATOM 1757 C C . VAL A 1 127 ? 70.761 33.379 60.226 1.00 19.12 145 VAL A C 1
ATOM 1758 O O . VAL A 1 127 ? 70.117 32.330 60.122 1.00 21.36 145 VAL A O 1
ATOM 1771 N N . ILE A 1 128 ? 70.370 34.507 59.634 1.00 16.39 146 ILE A N 1
ATOM 1772 C CA . ILE A 1 128 ? 69.253 34.500 58.703 1.00 17.10 146 ILE A CA 1
ATOM 1773 C C . ILE A 1 128 ? 69.563 35.360 57.489 1.00 19.15 146 ILE A C 1
ATOM 1774 O O . ILE A 1 128 ? 70.363 36.298 57.544 1.00 21.05 146 ILE A O 1
ATOM 1790 N N . LYS A 1 129 ? 68.870 35.041 56.396 1.00 20.61 147 LYS A N 1
ATOM 1791 C CA . LYS A 1 129 ? 68.775 35.888 55.221 1.00 18.25 147 LYS A CA 1
ATOM 1792 C C . LYS A 1 129 ? 67.776 37.028 55.445 1.00 16.39 147 LYS A C 1
ATOM 1793 O O . LYS A 1 129 ? 66.865 36.945 56.276 1.00 21.35 147 LYS A O 1
ATOM 1812 N N . LEU A 1 130 ? 67.973 38.111 54.709 1.00 19.00 148 LEU A N 1
ATOM 1813 C CA . LEU A 1 130 ? 67.034 39.220 54.676 1.00 17.54 148 LEU A CA 1
ATOM 1814 C C . LEU A 1 130 ? 66.876 39.860 56.051 1.00 19.86 148 LEU A C 1
ATOM 1815 O O . LEU A 1 130 ? 65.797 40.312 56.416 1.00 16.39 148 LEU A O 1
ATOM 1831 N N . ALA A 1 131 ? 67.972 39.908 56.810 1.00 18.94 149 ALA A N 1
ATOM 1832 C CA . ALA A 1 131 ? 67.909 40.405 58.172 1.00 17.69 149 ALA A CA 1
ATOM 1833 C C . ALA A 1 131 ? 67.583 41.883 58.241 1.00 19.82 149 ALA A C 1
ATOM 1834 O O . ALA A 1 131 ? 67.054 42.325 59.257 1.00 16.39 149 ALA A O 1
ATOM 1841 N N . ASP A 1 132 ? 67.860 42.646 57.192 1.00 16.39 150 ASP A N 1
ATOM 1842 C CA . ASP A 1 132 ? 67.624 44.082 57.206 1.00 16.39 150 ASP A CA 1
ATOM 1843 C C . ASP A 1 132 ? 66.313 44.466 56.548 1.00 18.89 150 ASP A C 1
ATOM 1844 O O . ASP A 1 132 ? 66.038 45.664 56.385 1.00 17.26 150 ASP A O 1
ATOM 1853 N N . GLU A 1 133 ? 65.507 43.480 56.145 1.00 17.20 151 GLU A N 1
ATOM 1854 C CA . GLU A 1 133 ? 64.240 43.778 55.487 1.00 20.29 151 GLU A CA 1
ATOM 1855 C C . GLU A 1 133 ? 63.240 44.363 56.479 1.00 19.71 151 GLU A C 1
ATOM 1856 O O . GLU A 1 133 ? 62.594 45.380 56.205 1.00 18.68 151 GLU A O 1
ATOM 1868 N N . LYS A 1 134 ? 63.105 43.736 57.645 1.00 16.95 152 LYS A N 1
ATOM 1869 C CA . LYS A 1 134 ? 62.239 44.254 58.710 1.00 17.55 152 LYS A CA 1
ATOM 1870 C C . LYS A 1 134 ? 63.117 44.670 59.883 1.00 18.90 152 LYS A C 1
ATOM 1871 O O . LYS A 1 134 ? 63.163 44.010 60.911 1.00 18.94 152 LYS A O 1
ATOM 1890 N N . ALA A 1 135 ? 63.839 45.771 59.693 1.00 24.11 153 ALA A N 1
ATOM 1891 C CA . ALA A 1 135 ? 64.781 46.256 60.682 1.00 16.50 153 ALA A CA 1
ATOM 1892 C C . ALA A 1 135 ? 64.694 47.775 60.759 1.00 19.63 153 ALA A C 1
ATOM 1893 O O . ALA A 1 135 ? 64.185 48.447 59.846 1.00 16.39 153 ALA A O 1
ATOM 1900 N N . TYR A 1 136 ? 65.200 48.308 61.871 1.00 16.39 154 TYR A N 1
ATOM 1901 C CA . TYR A 1 136 ? 65.179 49.753 62.064 1.00 16.39 154 TYR A CA 1
ATOM 1902 C C . TYR A 1 136 ? 66.159 50.139 63.161 1.00 21.14 154 TYR A C 1
ATOM 1903 O O . TYR A 1 136 ? 66.303 49.416 64.153 1.00 17.65 154 TYR A O 1
ATOM 1921 N N . ASP A 1 137 ? 66.751 51.334 63.023 1.00 17.77 155 ASP A N 1
ATOM 1922 C CA . ASP A 1 137 ? 67.761 51.825 63.976 1.00 18.94 155 ASP A CA 1
ATOM 1923 C C . ASP A 1 137 ? 68.670 50.658 64.412 1.00 20.27 155 ASP A C 1
ATOM 1924 O O . ASP A 1 137 ? 69.038 50.552 65.576 1.00 17.23 155 ASP A O 1
ATOM 1933 N N . GLY A 1 138 ? 69.035 49.767 63.480 1.00 19.43 156 GLY A N 1
ATOM 1934 C CA . GLY A 1 138 ? 70.035 48.731 63.712 1.00 16.39 156 GLY A CA 1
ATOM 1935 C C . GLY A 1 138 ? 69.549 47.454 64.367 1.00 21.50 156 GLY A C 1
ATOM 1936 O O . GLY A 1 138 ? 70.371 46.599 64.741 1.00 16.39 156 GLY A O 1
ATOM 1940 N N . GLN A 1 139 ? 68.246 47.298 64.543 1.00 19.23 157 GLN A N 1
ATOM 1941 C CA . GLN A 1 139 ? 67.678 46.093 65.129 1.00 17.33 157 GLN A CA 1
ATOM 1942 C C . GLN A 1 139 ? 66.744 45.451 64.108 1.00 16.39 157 GLN A C 1
ATOM 1943 O O . GLN A 1 139 ? 66.049 46.153 63.367 1.00 16.39 157 GLN A O 1
ATOM 1957 N N . THR A 1 140 ? 66.738 44.124 64.090 1.00 16.83 158 THR A N 1
ATOM 1958 C CA . THR A 1 140 ? 65.815 43.333 63.285 1.00 16.39 158 THR A CA 1
ATOM 1959 C C . THR A 1 140 ? 64.568 42.949 64.088 1.00 16.87 158 THR A C 1
ATOM 1960 O O . THR A 1 140 ? 64.667 42.355 65.173 1.00 16.39 158 THR A O 1
ATOM 1971 N N . TYR A 1 141 ? 63.393 43.287 63.542 1.00 16.39 159 TYR A N 1
ATOM 1972 C CA . TYR A 1 141 ? 62.107 43.050 64.188 1.00 17.23 159 TYR A CA 1
ATOM 1973 C C . TYR A 1 141 ? 61.244 42.001 63.488 1.00 16.39 159 TYR A C 1
ATOM 1974 O O . TYR A 1 141 ? 60.201 41.611 64.032 1.00 16.39 159 TYR A O 1
ATOM 1992 N N . GLY A 1 142 ? 61.634 41.546 62.311 1.00 16.39 160 GLY A N 1
ATOM 1993 C CA . GLY A 1 142 ? 60.908 40.490 61.632 1.00 16.44 160 GLY A CA 1
ATOM 1994 C C . GLY A 1 142 ? 61.858 39.537 60.941 1.00 18.03 160 GLY A C 1
ATOM 1995 O O . GLY A 1 142 ? 62.928 39.922 60.472 1.00 16.39 160 GLY A O 1
ATOM 1999 N N . ILE A 1 143 ? 61.454 38.270 60.902 1.00 16.39 161 ILE A N 1
ATOM 2000 C CA . ILE A 1 143 ? 62.151 37.218 60.171 1.00 16.39 161 ILE A CA 1
ATOM 2001 C C . ILE A 1 143 ? 61.201 36.682 59.104 1.00 18.56 161 ILE A C 1
ATOM 2002 O O . ILE A 1 143 ? 60.057 36.334 59.406 1.00 16.39 161 ILE A O 1
ATOM 2018 N N . ALA A 1 144 ? 61.682 36.580 57.869 1.00 16.40 162 ALA A N 1
ATOM 2019 C CA . ALA A 1 144 ? 60.811 36.170 56.781 1.00 16.39 162 ALA A CA 1
ATOM 2020 C C . ALA A 1 144 ? 60.389 34.716 56.940 1.00 19.07 162 ALA A C 1
ATOM 2021 O O . ALA A 1 144 ? 61.149 33.881 57.428 1.00 16.39 162 ALA A O 1
ATOM 2028 N N . ASN A 1 145 ? 59.148 34.424 56.526 1.00 17.76 163 ASN A N 1
ATOM 2029 C CA . ASN A 1 145 ? 58.648 33.050 56.591 1.00 16.39 163 ASN A CA 1
ATOM 2030 C C . ASN A 1 145 ? 59.335 32.180 55.535 1.00 20.91 163 ASN A C 1
ATOM 2031 O O . ASN A 1 145 ? 59.610 30.993 55.770 1.00 16.39 163 ASN A O 1
ATOM 2042 N N . ASN A 1 146 ? 59.589 32.751 54.358 1.00 16.39 164 ASN A N 1
ATOM 2043 C CA . ASN A 1 146 ? 60.452 32.175 53.342 1.00 21.89 164 ASN A CA 1
ATOM 2044 C C . ASN A 1 146 ? 60.709 33.224 52.275 1.00 22.45 164 ASN A C 1
ATOM 2045 O O . ASN A 1 146 ? 59.973 34.206 52.149 1.00 16.39 164 ASN A O 1
ATOM 2056 N N . GLY A 1 147 ? 61.798 33.017 51.534 1.00 21.10 165 GLY A N 1
ATOM 2057 C CA . GLY A 1 147 ? 62.166 33.929 50.470 1.00 16.39 165 GLY A CA 1
ATOM 2058 C C . GLY A 1 147 ? 61.394 33.559 49.220 1.00 19.65 165 GLY A C 1
ATOM 2059 O O . GLY A 1 147 ? 61.336 32.391 48.832 1.00 16.39 165 GLY A O 1
ATOM 2063 N N . VAL A 1 148 ? 60.755 34.551 48.615 1.00 16.39 166 VAL A N 1
ATOM 2064 C CA . VAL A 1 148 ? 59.947 34.325 47.434 1.00 16.39 166 VAL A CA 1
ATOM 2065 C C . VAL A 1 148 ? 60.439 35.266 46.352 1.00 17.53 166 VAL A C 1
ATOM 2066 O O . VAL A 1 148 ? 61.082 36.283 46.619 1.00 16.39 166 VAL A O 1
ATOM 2079 N N . THR A 1 149 ? 60.153 34.907 45.114 1.00 16.39 167 THR A N 1
ATOM 2080 C CA . THR A 1 149 ? 60.334 35.851 44.030 1.00 19.61 167 THR A CA 1
ATOM 2081 C C . THR A 1 149 ? 58.967 36.205 43.471 1.00 22.43 167 THR A C 1
ATOM 2082 O O . THR A 1 149 ? 57.958 35.565 43.789 1.00 22.01 167 THR A O 1
ATOM 2093 N N . ALA A 1 150 ? 58.927 37.275 42.684 1.00 19.47 168 ALA A N 1
ATOM 2094 C CA . ALA A 1 150 ? 57.700 37.702 42.032 1.00 21.86 168 ALA A CA 1
ATOM 2095 C C . ALA A 1 150 ? 57.871 37.359 40.554 1.00 22.29 168 ALA A C 1
ATOM 2096 O O . ALA A 1 150 ? 58.869 37.731 39.930 1.00 24.06 168 ALA A O 1
ATOM 2103 N N . GLY A 1 151 ? 56.939 36.602 40.032 1.00 16.39 169 GLY A N 1
ATOM 2104 C CA . GLY A 1 151 ? 57.021 36.110 38.668 1.00 19.16 169 GLY A CA 1
ATOM 2105 C C . GLY A 1 151 ? 55.633 35.923 38.164 1.00 22.64 169 GLY A C 1
ATOM 2106 O O . GLY A 1 151 ? 54.696 36.603 38.591 1.00 16.39 169 GLY A O 1
ATOM 2110 N N . ILE A 1 152 ? 55.474 35.014 37.210 1.00 16.39 170 ILE A N 1
ATOM 2111 C CA . ILE A 1 152 ? 54.149 34.719 36.689 1.00 16.39 170 ILE A CA 1
ATOM 2112 C C . ILE A 1 152 ? 53.926 33.219 36.736 1.00 16.39 170 ILE A C 1
ATOM 2113 O O . ILE A 1 152 ? 54.740 32.446 36.226 1.00 16.39 170 ILE A O 1
ATOM 2129 N N . VAL A 1 153 ? 52.822 32.817 37.340 1.00 16.39 171 VAL A N 1
ATOM 2130 C CA . VAL A 1 153 ? 52.394 31.427 37.284 1.00 16.39 171 VAL A CA 1
ATOM 2131 C C . VAL A 1 153 ? 51.619 31.214 35.996 1.00 16.39 171 VAL A C 1
ATOM 2132 O O . VAL A 1 153 ? 50.730 32.004 35.664 1.00 16.39 171 VAL A O 1
ATOM 2145 N N . TYR A 1 154 ? 51.927 30.127 35.281 1.00 16.39 172 TYR A N 1
ATOM 2146 C CA . TYR A 1 154 ? 51.360 29.945 33.956 1.00 16.47 172 TYR A CA 1
ATOM 2147 C C . TYR A 1 154 ? 51.118 28.469 33.717 1.00 16.39 172 TYR A C 1
ATOM 2148 O O . TYR A 1 154 ? 51.692 27.604 34.381 1.00 16.39 172 TYR A O 1
ATOM 2166 N N . ASN A 1 155 ? 50.196 28.196 32.818 1.00 16.39 173 ASN A N 1
ATOM 2167 C CA . ASN A 1 155 ? 49.847 26.826 32.470 1.00 16.39 173 ASN A CA 1
ATOM 2168 C C . ASN A 1 155 ? 50.560 26.461 31.169 1.00 16.39 173 ASN A C 1
ATOM 2169 O O . ASN A 1 155 ? 50.242 27.005 30.108 1.00 16.39 173 ASN A O 1
ATOM 2180 N N . LYS A 1 156 ? 51.494 25.510 31.265 1.00 16.39 174 LYS A N 1
ATOM 2181 C CA . LYS A 1 156 ? 52.312 25.100 30.125 1.00 17.39 174 LYS A CA 1
ATOM 2182 C C . LYS A 1 156 ? 51.493 24.452 29.022 1.00 16.39 174 LYS A C 1
ATOM 2183 O O . LYS A 1 156 ? 51.851 24.570 27.847 1.00 19.00 174 LYS A O 1
ATOM 2202 N N . LYS A 1 157 ? 50.441 23.709 29.376 1.00 17.88 175 LYS A N 1
ATOM 2203 C CA . LYS A 1 157 ? 49.613 23.089 28.359 1.00 17.22 175 LYS A CA 1
ATOM 2204 C C . LYS A 1 157 ? 48.850 24.135 27.568 1.00 18.23 175 LYS A C 1
ATOM 2205 O O . LYS A 1 157 ? 48.720 24.020 26.349 1.00 16.39 175 LYS A O 1
ATOM 2224 N N . VAL A 1 158 ? 48.318 25.148 28.248 1.00 16.39 176 VAL A N 1
ATOM 2225 C CA . VAL A 1 158 ? 47.652 26.232 27.535 1.00 18.77 176 VAL A CA 1
ATOM 2226 C C . VAL A 1 158 ? 48.628 26.959 26.626 1.00 17.97 176 VAL A C 1
ATOM 2227 O O . VAL A 1 158 ? 48.287 27.339 25.498 1.00 16.39 176 VAL A O 1
ATOM 2240 N N . PHE A 1 159 ? 49.843 27.200 27.107 1.00 16.39 177 PHE A N 1
ATOM 2241 C CA . PHE A 1 159 ? 50.853 27.843 26.269 1.00 18.24 177 PHE A CA 1
ATOM 2242 C C . PHE A 1 159 ? 51.151 27.020 25.015 1.00 21.57 177 PHE A C 1
ATOM 2243 O O . PHE A 1 159 ? 51.264 27.572 23.912 1.00 16.39 177 PHE A O 1
ATOM 2260 N N . GLU A 1 160 ? 51.265 25.697 25.158 1.00 16.39 178 GLU A N 1
ATOM 2261 C CA . GLU A 1 160 ? 51.507 24.847 23.992 1.00 20.32 178 GLU A CA 1
ATOM 2262 C C . GLU A 1 160 ? 50.327 24.892 23.028 1.00 17.63 178 GLU A C 1
ATOM 2263 O O . GLU A 1 160 ? 50.523 24.939 21.802 1.00 16.39 178 GLU A O 1
ATOM 2275 N N . GLU A 1 161 ? 49.096 24.919 23.552 1.00 18.15 179 GLU A N 1
ATOM 2276 C CA . GLU A 1 161 ? 47.935 24.991 22.670 1.00 16.67 179 GLU A CA 1
ATOM 2277 C C . GLU A 1 161 ? 47.924 26.299 21.891 1.00 16.39 179 GLU A C 1
ATOM 2278 O O . GLU A 1 161 ? 47.487 26.343 20.737 1.00 18.07 179 GLU A O 1
ATOM 2290 N N . ALA A 1 162 ? 48.362 27.384 22.526 1.00 16.39 180 ALA A N 1
ATOM 2291 C CA . ALA A 1 162 ? 48.434 28.687 21.885 1.00 16.39 180 ALA A CA 1
ATOM 2292 C C . ALA A 1 162 ? 49.588 28.789 20.892 1.00 21.38 180 ALA A C 1
ATOM 2293 O O . ALA A 1 162 ? 49.657 29.752 20.114 1.00 16.39 180 ALA A O 1
ATOM 2300 N N . GLY A 1 163 ? 50.475 27.806 20.865 1.00 17.50 181 GLY A N 1
ATOM 2301 C CA . GLY A 1 163 ? 51.587 27.904 19.940 1.00 19.54 181 GLY A CA 1
ATOM 2302 C C . GLY A 1 163 ? 52.710 28.789 20.421 1.00 19.97 181 GLY A C 1
ATOM 2303 O O . GLY A 1 163 ? 53.551 29.200 19.624 1.00 17.50 181 GLY A O 1
ATOM 2307 N N . ILE A 1 164 ? 52.746 29.105 21.712 1.00 19.42 182 ILE A N 1
ATOM 2308 C CA . ILE A 1 164 ? 53.832 29.903 22.263 1.00 18.33 182 ILE A CA 1
ATOM 2309 C C . ILE A 1 164 ? 55.081 29.029 22.325 1.00 20.79 182 ILE A C 1
ATOM 2310 O O . ILE A 1 164 ? 55.090 27.962 22.953 1.00 26.09 182 ILE A O 1
ATOM 2326 N N . LYS A 1 165 ? 56.132 29.463 21.636 1.00 26.23 183 LYS A N 1
ATOM 2327 C CA . LYS A 1 165 ? 57.358 28.689 21.503 1.00 19.82 183 LYS A CA 1
ATOM 2328 C C . LYS A 1 165 ? 58.353 28.976 22.624 1.00 27.62 183 LYS A C 1
ATOM 2329 O O . LYS A 1 165 ? 58.877 28.041 23.240 1.00 32.01 183 LYS A O 1
ATOM 2348 N N . GLU A 1 166 ? 58.599 30.255 22.903 1.00 22.99 184 GLU A N 1
ATOM 2349 C CA . GLU A 1 166 ? 59.513 30.713 23.940 1.00 23.47 184 GLU A CA 1
ATOM 2350 C C . GLU A 1 166 ? 58.742 31.572 24.924 1.00 21.26 184 GLU A C 1
ATOM 2351 O O . GLU A 1 166 ? 57.727 32.160 24.572 1.00 25.04 184 GLU A O 1
ATOM 2363 N N . LEU A 1 167 ? 59.210 31.626 26.164 1.00 20.38 185 LEU A N 1
ATOM 2364 C CA . LEU A 1 167 ? 58.526 32.443 27.153 1.00 16.39 185 LEU A CA 1
ATOM 2365 C C . LEU A 1 167 ? 58.709 33.925 26.834 1.00 21.85 185 LEU A C 1
ATOM 2366 O O . LEU A 1 167 ? 59.784 34.344 26.386 1.00 16.39 185 LEU A O 1
ATOM 2382 N N . PRO A 1 168 ? 57.674 34.740 27.036 1.00 16.39 186 PRO A N 1
ATOM 2383 C CA . PRO A 1 168 ? 57.783 36.167 26.709 1.00 20.27 186 PRO A CA 1
ATOM 2384 C C . PRO A 1 168 ? 58.732 36.876 27.659 1.00 18.11 186 PRO A C 1
ATOM 2385 O O . PRO A 1 168 ? 58.766 36.582 28.851 1.00 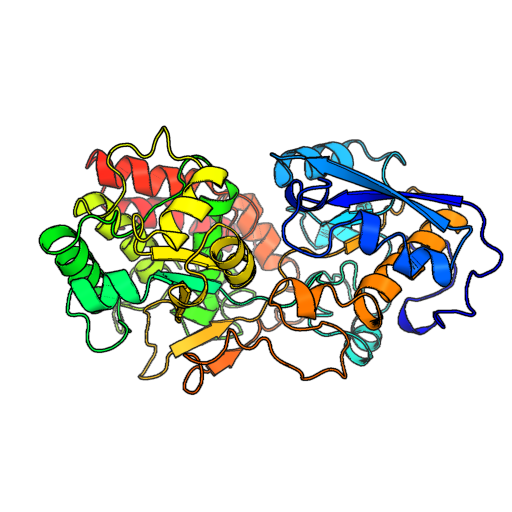17.64 186 PRO A O 1
ATOM 2396 N N . LYS A 1 169 ? 59.500 37.819 27.117 1.00 18.18 187 LYS A N 1
ATOM 2397 C CA . LYS A 1 169 ? 60.499 38.520 27.899 1.00 19.17 187 LYS A CA 1
ATOM 2398 C C . LYS A 1 169 ? 60.334 40.025 27.910 1.00 21.20 187 LYS A C 1
ATOM 2399 O O . LYS A 1 169 ? 61.098 40.702 28.606 1.00 16.39 187 LYS A O 1
ATOM 2418 N N . THR A 1 170 ? 59.399 40.563 27.143 1.00 16.39 188 THR A N 1
ATOM 2419 C CA . THR A 1 170 ? 59.089 41.979 27.094 1.00 17.24 188 THR A CA 1
ATOM 2420 C C . THR A 1 170 ? 57.585 42.133 27.214 1.00 16.39 188 THR A C 1
ATOM 2421 O O . THR A 1 170 ? 56.836 41.171 27.016 1.00 16.39 188 THR A O 1
ATOM 2432 N N . PRO A 1 171 ? 57.108 43.332 27.531 1.00 16.39 189 PRO A N 1
ATOM 2433 C CA . PRO A 1 171 ? 55.651 43.521 27.590 1.00 16.62 189 PRO A CA 1
ATOM 2434 C C . PRO A 1 171 ? 54.977 43.278 26.256 1.00 19.35 189 PRO A C 1
ATOM 2435 O O . PRO A 1 171 ? 53.859 42.746 26.214 1.00 16.39 189 PRO A O 1
ATOM 2446 N N . GLU A 1 172 ? 55.636 43.655 25.157 1.00 16.39 190 GLU A N 1
ATOM 2447 C CA . GLU A 1 172 ? 55.013 43.490 23.849 1.00 18.69 190 GLU A CA 1
ATOM 2448 C C . GLU A 1 172 ? 54.865 42.015 23.494 1.00 16.39 190 GLU A C 1
ATOM 2449 O O . GLU A 1 172 ? 53.820 41.598 22.973 1.00 16.70 190 GLU A O 1
ATOM 2461 N N . GLU A 1 173 ? 55.889 41.211 23.791 1.00 16.39 191 GLU A N 1
ATOM 2462 C CA . GLU A 1 173 ? 55.803 39.767 23.607 1.00 19.46 191 GLU A CA 1
ATOM 2463 C C . GLU A 1 173 ? 54.703 39.165 24.478 1.00 17.08 191 GLU A C 1
ATOM 2464 O O . GLU A 1 173 ? 53.947 38.303 24.025 1.00 17.17 191 GLU A O 1
ATOM 2476 N N . PHE A 1 174 ? 54.585 39.623 25.731 1.00 16.39 192 PHE A N 1
ATOM 2477 C CA . PHE A 1 174 ? 53.541 39.098 26.618 1.00 16.39 192 PHE A CA 1
ATOM 2478 C C . PHE A 1 174 ? 52.154 39.339 26.028 1.00 16.39 192 PHE A C 1
ATOM 2479 O O . PHE A 1 174 ? 51.325 38.427 25.982 1.00 16.39 192 PHE A O 1
ATOM 2496 N N . GLN A 1 175 ? 51.859 40.585 25.637 1.00 16.39 193 GLN A N 1
ATOM 2497 C CA . GLN A 1 175 ? 50.554 40.899 25.049 1.00 16.39 193 GLN A CA 1
ATOM 2498 C C . GLN A 1 175 ? 50.311 40.081 23.774 1.00 16.39 193 GLN A C 1
ATOM 2499 O O . GLN A 1 175 ? 49.192 39.614 23.521 1.00 16.39 193 GLN A O 1
ATOM 2513 N N . ALA A 1 176 ? 51.359 39.864 22.980 1.00 16.39 194 ALA A N 1
ATOM 2514 C CA . ALA A 1 176 ? 51.230 39.004 21.806 1.00 16.68 194 ALA A CA 1
ATOM 2515 C C . ALA A 1 176 ? 50.857 37.589 22.216 1.00 19.91 194 ALA A C 1
ATOM 2516 O O . ALA A 1 176 ? 50.015 36.947 21.573 1.00 16.39 194 ALA A O 1
ATOM 2523 N N . ASP A 1 177 ? 51.448 37.097 23.314 1.00 16.39 195 ASP A N 1
ATOM 2524 C CA . ASP A 1 177 ? 51.117 35.756 23.802 1.00 19.62 195 ASP A CA 1
ATOM 2525 C C . ASP A 1 177 ? 49.705 35.699 24.377 1.00 19.02 195 ASP A C 1
ATOM 2526 O O . ASP A 1 177 ? 48.989 34.708 24.184 1.00 16.39 195 ASP A O 1
ATOM 2535 N N . LEU A 1 178 ? 49.292 36.727 25.124 1.00 16.39 196 LEU A N 1
ATOM 2536 C CA . LEU A 1 178 ? 47.926 36.745 25.626 1.00 16.39 196 LEU A CA 1
ATOM 2537 C C . LEU A 1 178 ? 46.919 36.685 24.479 1.00 16.39 196 LEU A C 1
ATOM 2538 O O . LEU A 1 178 ? 45.915 35.976 24.558 1.00 16.39 196 LEU A O 1
ATOM 2554 N N . LYS A 1 179 ? 47.199 37.385 23.387 1.00 16.39 197 LYS A N 1
ATOM 2555 C CA . LYS A 1 179 ? 46.303 37.363 22.238 1.00 16.39 197 LYS A CA 1
ATOM 2556 C C . LYS A 1 179 ? 46.227 35.969 21.608 1.00 16.39 197 LYS A C 1
ATOM 2557 O O . LYS A 1 179 ? 45.139 35.504 21.262 1.00 16.39 197 LYS A O 1
ATOM 2576 N N . LEU A 1 180 ? 47.363 35.275 21.490 1.00 16.39 198 LEU A N 1
ATOM 2577 C CA . LEU A 1 180 ? 47.335 33.907 20.987 1.00 18.92 198 LEU A CA 1
ATOM 2578 C C . LEU A 1 180 ? 46.493 33.006 21.880 1.00 21.75 198 LEU A C 1
ATOM 2579 O O . LEU A 1 180 ? 45.738 32.156 21.386 1.00 16.39 198 LEU A O 1
ATOM 2595 N N . ILE A 1 181 ? 46.654 33.143 23.205 1.00 16.39 199 ILE A N 1
ATOM 2596 C CA . ILE A 1 181 ? 45.865 32.353 24.143 1.00 16.39 199 ILE A CA 1
ATOM 2597 C C . ILE A 1 181 ? 44.387 32.645 23.948 1.00 16.39 199 ILE A C 1
ATOM 2598 O O . ILE A 1 181 ? 43.544 31.739 23.949 1.00 16.39 199 ILE A O 1
ATOM 2614 N N . LYS A 1 182 ? 44.045 33.920 23.816 1.00 16.39 200 LYS A N 1
ATOM 2615 C CA . LYS A 1 182 ? 42.648 34.291 23.669 1.00 16.39 200 LYS A CA 1
ATOM 2616 C C . LYS A 1 182 ? 42.076 33.703 22.391 1.00 19.48 200 LYS A C 1
ATOM 2617 O O . LYS A 1 182 ? 40.963 33.168 22.389 1.00 16.39 200 LYS A O 1
ATOM 2636 N N . GLU A 1 183 ? 42.852 33.734 21.308 1.00 16.39 201 GLU A N 1
ATOM 2637 C CA . GLU A 1 183 ? 42.288 33.369 20.017 1.00 17.81 201 GLU A CA 1
ATOM 2638 C C . GLU A 1 183 ? 42.295 31.875 19.792 1.00 16.39 201 GLU A C 1
ATOM 2639 O O . GLU A 1 183 ? 41.409 31.352 19.107 1.00 16.39 201 GLU A O 1
ATOM 2651 N N . LYS A 1 184 ? 43.235 31.161 20.394 1.00 16.39 202 LYS A N 1
ATOM 2652 C CA . LYS A 1 184 ? 43.394 29.758 20.077 1.00 18.60 202 LYS A CA 1
ATOM 2653 C C . LYS A 1 184 ? 43.078 28.803 21.208 1.00 16.39 202 LYS A C 1
ATOM 2654 O O . LYS A 1 184 ? 43.038 27.596 20.964 1.00 16.39 202 LYS A O 1
ATOM 2673 N N . THR A 1 185 ? 42.888 29.274 22.432 1.00 16.39 203 THR A N 1
ATOM 2674 C CA . THR A 1 185 ? 42.541 28.364 23.513 1.00 18.08 203 THR A CA 1
ATOM 2675 C C . THR A 1 185 ? 41.239 28.818 24.145 1.00 16.39 203 THR A C 1
ATOM 2676 O O . THR A 1 185 ? 40.650 29.839 23.759 1.00 16.39 203 THR A O 1
ATOM 2687 N N . LYS A 1 186 ? 40.810 28.069 25.162 1.00 20.54 204 LYS A N 1
ATOM 2688 C CA . LYS A 1 186 ? 39.616 28.407 25.926 1.00 18.05 204 LYS A CA 1
ATOM 2689 C C . LYS A 1 186 ? 39.943 29.007 27.286 1.00 19.53 204 LYS A C 1
ATOM 2690 O O . LYS A 1 186 ? 39.050 29.110 28.133 1.00 16.43 204 LYS A O 1
ATOM 2709 N N . ALA A 1 187 ? 41.194 29.362 27.529 1.00 16.39 205 ALA A N 1
ATOM 2710 C CA . ALA A 1 187 ? 41.582 29.842 28.852 1.00 17.42 205 ALA A CA 1
ATOM 2711 C C . ALA A 1 187 ? 41.454 31.359 28.945 1.00 21.12 205 ALA A C 1
ATOM 2712 O O . ALA A 1 187 ? 41.642 32.080 27.967 1.00 16.39 205 ALA A O 1
ATOM 2719 N N . VAL A 1 188 ? 41.179 31.843 30.151 1.00 16.39 206 VAL A N 1
ATOM 2720 C CA . VAL A 1 188 ? 41.342 33.273 30.427 1.00 16.39 206 VAL A CA 1
ATOM 2721 C C . VAL A 1 188 ? 42.835 33.573 30.314 1.00 18.24 206 VAL A C 1
ATOM 2722 O O . VAL A 1 188 ? 43.628 32.979 31.064 1.00 16.39 206 VAL A O 1
ATOM 2735 N N . PRO A 1 189 ? 43.274 34.466 29.418 1.00 16.39 207 PRO A N 1
ATOM 2736 C CA . PRO A 1 189 ? 44.727 34.683 29.291 1.00 16.71 207 PRO A CA 1
ATOM 2737 C C . PRO A 1 189 ? 45.401 35.174 30.566 1.00 16.39 207 PRO A C 1
ATOM 2738 O O . PRO A 1 189 ? 46.449 34.653 30.948 1.00 16.39 207 PRO A O 1
ATOM 2749 N N . LEU A 1 190 ? 44.823 36.167 31.240 1.00 16.39 208 LEU A N 1
ATOM 2750 C CA . LEU A 1 190 ? 45.371 36.648 32.503 1.00 16.39 208 LEU A CA 1
ATOM 2751 C C . LEU A 1 190 ? 44.209 36.882 33.453 1.00 17.49 208 LEU A C 1
ATOM 2752 O O . LEU A 1 190 ? 43.323 37.689 33.165 1.00 16.39 208 LEU A O 1
ATOM 2768 N N . TYR A 1 191 ? 44.210 36.174 34.578 1.00 16.39 209 TYR A N 1
ATOM 2769 C CA . TYR A 1 191 ? 43.147 36.291 35.562 1.00 18.84 209 TYR A CA 1
ATOM 2770 C C . TYR A 1 191 ? 43.607 37.274 36.617 1.00 16.39 209 TYR A C 1
ATOM 2771 O O . TYR A 1 191 ? 44.683 37.101 37.191 1.00 16.39 209 TYR A O 1
ATOM 2789 N N . THR A 1 192 ? 42.810 38.308 36.862 1.00 16.39 210 THR A N 1
ATOM 2790 C CA . THR A 1 192 ? 43.321 39.394 37.667 1.00 16.39 210 THR A CA 1
ATOM 2791 C C . THR A 1 192 ? 43.183 39.150 39.162 1.00 17.34 210 THR A C 1
ATOM 2792 O O . THR A 1 192 ? 43.933 39.752 39.915 1.00 16.39 210 THR A O 1
ATOM 2803 N N . ASN A 1 193 ? 42.241 38.302 39.592 1.00 16.39 211 ASN A N 1
ATOM 2804 C CA . ASN A 1 193 ? 41.866 38.191 41.006 1.00 16.39 211 ASN A CA 1
ATOM 2805 C C . ASN A 1 193 ? 41.629 39.576 41.595 1.00 18.94 211 ASN A C 1
ATOM 2806 O O . ASN A 1 193 ? 42.005 39.871 42.728 1.00 16.39 211 ASN A O 1
ATOM 2817 N N . PHE A 1 194 ? 40.957 40.409 40.808 1.00 16.39 212 PHE A N 1
ATOM 2818 C CA . PHE A 1 194 ? 40.611 41.766 41.208 1.00 16.39 212 PHE A CA 1
ATOM 2819 C C . PHE A 1 194 ? 40.048 41.816 42.626 1.00 16.39 212 PHE A C 1
ATOM 2820 O O . PHE A 1 194 ? 40.347 42.739 43.386 1.00 16.39 212 PHE A O 1
ATOM 2837 N N . VAL A 1 195 ? 39.247 40.821 43.011 1.00 16.39 213 VAL A N 1
ATOM 2838 C CA . VAL A 1 195 ? 38.495 40.978 44.252 1.00 16.39 213 VAL A CA 1
ATOM 2839 C C . VAL A 1 195 ? 39.415 40.894 45.468 1.00 20.52 213 VAL A C 1
ATOM 2840 O O . VAL A 1 195 ? 39.105 41.459 46.519 1.00 16.39 213 VAL A O 1
ATOM 2853 N N . GLU A 1 196 ? 40.537 40.192 45.361 1.00 16.39 214 GLU A N 1
ATOM 2854 C CA . GLU A 1 196 ? 41.491 40.094 46.461 1.00 16.39 214 GLU A CA 1
ATOM 2855 C C . GLU A 1 196 ? 42.403 41.318 46.438 1.00 16.40 214 GLU A C 1
ATOM 2856 O O . GLU A 1 196 ? 43.221 41.491 45.525 1.00 16.39 214 GLU A O 1
ATOM 2868 N N . ASP A 1 197 ? 42.281 42.167 47.443 1.00 16.39 215 ASP A N 1
ATOM 2869 C CA . ASP A 1 197 ? 43.137 43.337 47.504 1.00 17.62 215 ASP A CA 1
ATOM 2870 C C . ASP A 1 197 ? 44.614 42.956 47.417 1.00 16.39 215 ASP A C 1
ATOM 2871 O O . ASP A 1 197 ? 45.396 43.636 46.736 1.00 16.39 215 ASP A O 1
ATOM 2880 N N . TRP A 1 198 ? 45.015 41.875 48.103 1.00 16.39 216 TRP A N 1
ATOM 2881 C CA . TRP A 1 198 ? 46.426 41.533 48.159 1.00 16.39 216 TRP A CA 1
ATOM 2882 C C . TRP A 1 198 ? 46.893 41.044 46.790 1.00 16.39 216 TRP A C 1
ATOM 2883 O O . TRP A 1 198 ? 48.054 41.241 46.431 1.00 16.39 216 TRP A O 1
ATOM 2904 N N . ALA A 1 199 ? 45.995 40.432 46.010 1.00 16.39 217 ALA A N 1
ATOM 2905 C CA . ALA A 1 199 ? 46.411 39.965 44.691 1.00 17.86 217 ALA A CA 1
ATOM 2906 C C . ALA A 1 199 ? 46.641 41.143 43.738 1.00 19.35 217 ALA A C 1
ATOM 2907 O O . ALA A 1 199 ? 47.516 41.097 42.863 1.00 16.39 217 ALA A O 1
ATOM 2914 N N . MET A 1 200 ? 45.830 42.205 43.913 1.00 16.39 218 MET A N 1
ATOM 2915 C CA . MET A 1 200 ? 46.059 43.395 43.106 1.00 21.06 218 MET A CA 1
ATOM 2916 C C . MET A 1 200 ? 47.307 44.165 43.571 1.00 16.39 218 MET A C 1
ATOM 2917 O O . MET A 1 200 ? 48.101 44.645 42.744 1.00 16.39 218 MET A O 1
ATOM 2931 N N . GLY A 1 201 ? 47.468 44.242 44.901 1.00 16.39 219 GLY A N 1
ATOM 2932 C CA . GLY A 1 201 ? 48.641 44.912 45.443 1.00 16.39 219 GLY A CA 1
ATOM 2933 C C . GLY A 1 201 ? 49.950 44.242 45.053 1.00 16.96 219 GLY A C 1
ATOM 2934 O O . GLY A 1 201 ? 51.005 44.886 45.070 1.00 16.39 219 GLY A O 1
ATOM 2938 N N . ALA A 1 202 ? 49.909 42.941 44.749 1.00 16.39 220 ALA A N 1
ATOM 2939 C CA . ALA A 1 202 ? 51.101 42.195 44.351 1.00 16.39 220 ALA A CA 1
ATOM 2940 C C . ALA A 1 202 ? 51.788 42.796 43.136 1.00 17.56 220 ALA A C 1
ATOM 2941 O O . ALA A 1 202 ? 53.001 42.619 42.964 1.00 16.39 220 ALA A O 1
ATOM 2948 N N . TRP A 1 203 ? 51.052 43.536 42.299 1.00 16.39 221 TRP A N 1
ATOM 2949 C CA . TRP A 1 203 ? 51.701 44.142 41.148 1.00 16.39 221 TRP A CA 1
ATOM 2950 C C . TRP A 1 203 ? 52.821 45.092 41.556 1.00 16.39 221 TRP A C 1
ATOM 2951 O O . TRP A 1 203 ? 53.757 45.303 40.778 1.00 16.39 221 TRP A O 1
ATOM 2972 N N . ASP A 1 204 ? 52.779 45.634 42.780 1.00 16.39 222 ASP A N 1
ATOM 2973 C CA . ASP A 1 204 ? 53.857 46.489 43.252 1.00 16.39 222 ASP A CA 1
ATOM 2974 C C . ASP A 1 204 ? 55.150 45.712 43.469 1.00 16.39 222 ASP A C 1
ATOM 2975 O O . ASP A 1 204 ? 56.210 46.320 43.630 1.00 16.39 222 ASP A O 1
ATOM 2984 N N . GLN A 1 205 ? 55.080 44.383 43.486 1.00 16.39 223 GLN A N 1
ATOM 2985 C CA . GLN A 1 205 ? 56.254 43.575 43.761 1.00 16.81 223 GLN A CA 1
ATOM 2986 C C . GLN A 1 205 ? 57.196 43.489 42.581 1.00 16.39 223 GLN A C 1
ATOM 2987 O O . GLN A 1 205 ? 58.298 42.955 42.734 1.00 16.39 223 GLN A O 1
ATOM 3001 N N . TYR A 1 206 ? 56.801 44.017 41.430 1.00 16.39 224 TYR A N 1
ATOM 3002 C CA . TYR A 1 206 ? 57.588 43.881 40.211 1.00 16.39 224 TYR A CA 1
ATOM 3003 C C . TYR A 1 206 ? 58.283 45.156 39.781 1.00 16.39 224 TYR A C 1
ATOM 3004 O O . TYR A 1 206 ? 59.097 45.119 38.844 1.00 16.39 224 TYR A O 1
ATOM 3022 N N . ILE A 1 207 ? 57.976 46.284 40.410 1.00 16.39 225 ILE A N 1
ATOM 3023 C CA . ILE A 1 207 ? 58.295 47.552 39.780 1.00 16.39 225 ILE A CA 1
ATOM 3024 C C . ILE A 1 207 ? 59.697 48.058 40.077 1.00 16.39 225 ILE A C 1
ATOM 3025 O O . ILE A 1 207 ? 60.110 49.056 39.477 1.00 16.39 225 ILE A O 1
ATOM 3041 N N . ALA A 1 208 ? 60.436 47.417 40.989 1.00 16.39 226 ALA A N 1
ATOM 3042 C CA . ALA A 1 208 ? 61.752 47.892 41.390 1.00 16.39 226 ALA A CA 1
ATOM 3043 C C . ALA A 1 208 ? 62.788 46.988 40.787 1.00 20.54 226 ALA A C 1
ATOM 3044 O O . ALA A 1 208 ? 63.145 47.150 39.591 1.00 16.39 226 ALA A O 1
ATOM 3051 N N . GLY A 1 209 ? 63.360 46.040 41.519 1.00 16.39 227 GLY A N 1
ATOM 3052 C CA . GLY A 1 209 ? 64.418 45.225 40.961 1.00 16.86 227 GLY A CA 1
ATOM 3053 C C . GLY A 1 209 ? 64.030 44.527 39.670 1.00 16.39 227 GLY A C 1
ATOM 3054 O O . GLY A 1 209 ? 64.840 44.431 38.749 1.00 16.39 227 GLY A O 1
ATOM 3058 N N . ASN A 1 210 ? 62.799 43.996 39.602 1.00 16.39 228 ASN A N 1
ATOM 3059 C CA . ASN A 1 210 ? 62.403 43.250 38.420 1.00 19.63 228 ASN A CA 1
ATOM 3060 C C . ASN A 1 210 ? 62.343 44.140 37.203 1.00 16.39 228 ASN A C 1
ATOM 3061 O O . ASN A 1 210 ? 62.671 43.704 36.092 1.00 16.39 228 ASN A O 1
ATOM 3072 N N . ALA A 1 211 ? 61.839 45.359 37.374 1.00 16.39 229 ALA A N 1
ATOM 3073 C CA . ALA A 1 211 ? 61.622 46.233 36.232 1.00 16.46 229 ALA A CA 1
ATOM 3074 C C . ALA A 1 211 ? 62.832 47.105 35.923 1.00 16.39 229 ALA A C 1
ATOM 3075 O O . ALA A 1 211 ? 62.875 47.706 34.846 1.00 16.39 229 ALA A O 1
ATOM 3082 N N . THR A 1 212 ? 63.827 47.164 36.815 1.00 16.39 230 THR A N 1
ATOM 3083 C CA . THR A 1 212 ? 64.948 48.076 36.622 1.00 16.39 230 THR A CA 1
ATOM 3084 C C . THR A 1 212 ? 66.312 47.418 36.642 1.00 16.39 230 THR A C 1
ATOM 3085 O O . THR A 1 212 ? 67.264 48.040 36.180 1.00 16.39 230 THR A O 1
ATOM 3096 N N . GLY A 1 213 ? 66.430 46.218 37.183 1.00 16.39 231 GLY A N 1
ATOM 3097 C CA . GLY A 1 213 ? 67.705 45.593 37.447 1.00 19.05 231 GLY A CA 1
ATOM 3098 C C . GLY A 1 213 ? 68.517 46.217 38.565 1.00 16.96 231 GLY A C 1
ATOM 3099 O O . GLY A 1 213 ? 69.639 45.773 38.812 1.00 16.39 231 GLY A O 1
ATOM 3103 N N . ASP A 1 214 ? 67.982 47.204 39.270 1.00 16.39 232 ASP A N 1
ATOM 3104 C CA . ASP A 1 214 ? 68.758 47.937 40.266 1.00 16.43 232 ASP A CA 1
ATOM 3105 C C . ASP A 1 214 ? 68.352 47.560 41.687 1.00 16.39 232 ASP A C 1
ATOM 3106 O O . ASP A 1 214 ? 67.250 47.911 42.123 1.00 16.39 232 ASP A O 1
ATOM 3115 N N . PRO A 1 215 ? 69.200 46.848 42.435 1.00 16.39 233 PRO A N 1
ATOM 3116 C CA . PRO A 1 215 ? 68.840 46.486 43.816 1.00 16.39 233 PRO A CA 1
ATOM 3117 C C . PRO A 1 215 ? 68.624 47.674 44.727 1.00 17.12 233 PRO A C 1
ATOM 3118 O O . PRO A 1 215 ? 68.029 47.523 45.794 1.00 16.39 233 PRO A O 1
ATOM 3129 N N . LYS A 1 216 ? 69.117 48.835 44.361 1.00 16.39 234 LYS A N 1
ATOM 3130 C CA . LYS A 1 216 ? 68.917 50.044 45.141 1.00 16.39 234 LYS A CA 1
ATOM 3131 C C . LYS A 1 216 ? 67.636 50.787 44.765 1.00 16.39 234 LYS A C 1
ATOM 3132 O O . LYS A 1 216 ? 67.343 51.825 45.367 1.00 16.39 234 LYS A O 1
ATOM 3151 N N . PHE A 1 217 ? 66.871 50.305 43.779 1.00 16.39 235 PHE A N 1
ATOM 3152 C CA . PHE A 1 217 ? 65.749 51.097 43.297 1.00 16.39 235 PHE A CA 1
ATOM 3153 C C . PHE A 1 217 ? 64.692 51.291 44.380 1.00 16.39 235 PHE A C 1
ATOM 3154 O O . PHE A 1 217 ? 64.207 52.402 44.598 1.00 16.39 235 PHE A O 1
ATOM 3171 N N . MET A 1 218 ? 64.319 50.207 45.057 1.00 16.39 236 MET A N 1
ATOM 3172 C CA . MET A 1 218 ? 63.201 50.266 45.995 1.00 16.39 236 MET A CA 1
ATOM 3173 C C . MET A 1 218 ? 63.470 51.225 47.146 1.00 16.39 236 MET A C 1
ATOM 3174 O O . MET A 1 218 ? 62.631 52.068 47.464 1.00 16.39 236 MET A O 1
ATOM 3188 N N . ASN A 1 219 ? 64.597 51.059 47.836 1.00 16.39 237 ASN A N 1
ATOM 3189 C CA . ASN A 1 219 ? 64.836 51.800 49.070 1.00 16.39 237 ASN A CA 1
ATOM 3190 C C . ASN A 1 219 ? 65.627 53.081 48.866 1.00 18.26 237 ASN A C 1
ATOM 3191 O O . ASN A 1 219 ? 65.627 53.934 49.753 1.00 16.39 237 ASN A O 1
ATOM 3202 N N . GLN A 1 220 ? 66.283 53.257 47.721 1.00 16.39 238 GLN A N 1
ATOM 3203 C CA . GLN A 1 220 ? 67.055 54.470 47.498 1.00 16.39 238 GLN A CA 1
ATOM 3204 C C . GLN A 1 220 ? 66.472 55.325 46.375 1.00 20.51 238 GLN A C 1
ATOM 3205 O O . GLN A 1 220 ? 66.166 56.503 46.586 1.00 21.45 238 GLN A O 1
ATOM 3219 N N . VAL A 1 221 ? 66.304 54.766 45.177 1.00 16.39 239 VAL A N 1
ATOM 3220 C CA . VAL A 1 221 ? 65.929 55.584 44.024 1.00 17.45 239 VAL A CA 1
ATOM 3221 C C . VAL A 1 221 ? 64.474 56.031 44.119 1.00 16.61 239 VAL A C 1
ATOM 3222 O O . VAL A 1 221 ? 64.153 57.218 43.981 1.00 16.39 239 VAL A O 1
ATOM 3235 N N . LEU A 1 222 ? 63.572 55.075 44.298 1.00 16.39 240 LEU A N 1
ATOM 3236 C CA . LEU A 1 222 ? 62.140 55.365 44.312 1.00 16.39 240 LEU A CA 1
ATOM 3237 C C . LEU A 1 222 ? 61.758 56.505 45.239 1.00 17.95 240 LEU A C 1
ATOM 3238 O O . LEU A 1 222 ? 61.087 57.442 44.772 1.00 16.39 240 LEU A O 1
ATOM 3254 N N . PRO A 1 223 ? 62.135 56.508 46.523 1.00 16.39 241 PRO A N 1
ATOM 3255 C CA . PRO A 1 223 ? 61.706 57.589 47.415 1.00 17.21 241 PRO A CA 1
ATOM 3256 C C . PRO A 1 223 ? 62.490 58.880 47.253 1.00 18.80 241 PRO A C 1
ATOM 3257 O O . PRO A 1 223 ? 62.143 59.865 47.906 1.00 16.39 241 PRO A O 1
ATOM 3268 N N . THR A 1 224 ? 63.506 58.919 46.389 1.00 16.39 242 THR A N 1
ATOM 3269 C CA . THR A 1 224 ? 64.185 60.168 46.087 1.00 16.39 242 THR A CA 1
ATOM 3270 C C . THR A 1 224 ? 63.893 60.669 44.683 1.00 16.76 242 THR A C 1
ATOM 3271 O O . THR A 1 224 ? 64.461 61.694 44.295 1.00 17.44 242 THR A O 1
ATOM 3282 N N . THR A 1 225 ? 63.025 59.980 43.922 1.00 16.39 243 THR A N 1
ATOM 3283 C CA . THR A 1 225 ? 62.673 60.335 42.545 1.00 18.35 243 THR A CA 1
ATOM 3284 C C . THR A 1 225 ? 61.260 60.902 42.510 1.00 18.92 243 THR A C 1
ATOM 3285 O O . THR A 1 225 ? 60.319 60.241 42.942 1.00 16.39 243 THR A O 1
ATOM 3296 N N . LYS A 1 226 ? 61.097 62.109 41.966 1.00 20.00 244 LYS A N 1
ATOM 3297 C CA . LYS A 1 226 ? 59.795 62.759 42.080 1.00 19.00 244 LYS A CA 1
ATOM 3298 C C . LYS A 1 226 ? 58.712 62.104 41.226 1.00 18.03 244 LYS A C 1
ATOM 3299 O O . LYS A 1 226 ? 57.544 62.066 41.635 1.00 18.36 244 LYS A O 1
ATOM 3318 N N . GLU A 1 227 ? 59.046 61.617 40.034 1.00 16.39 245 GLU A N 1
ATOM 3319 C CA . GLU A 1 227 ? 58.046 61.027 39.139 1.00 16.39 245 GLU A CA 1
ATOM 3320 C C . GLU A 1 227 ? 58.507 59.650 38.667 1.00 21.15 245 GLU A C 1
ATOM 3321 O O . GLU A 1 227 ? 58.792 59.428 37.474 1.00 16.39 245 GLU A O 1
ATOM 3333 N N . PRO A 1 228 ? 58.513 58.668 39.575 1.00 16.39 246 PRO A N 1
ATOM 3334 C CA . PRO A 1 228 ? 59.032 57.335 39.224 1.00 18.96 246 PRO A CA 1
ATOM 3335 C C . PRO A 1 228 ? 58.104 56.501 38.362 1.00 18.07 246 PRO A C 1
ATOM 3336 O O . PRO A 1 228 ? 58.535 55.460 37.856 1.00 16.39 246 PRO A O 1
ATOM 3347 N N . PHE A 1 229 ? 56.858 56.907 38.192 1.00 16.39 247 PHE A N 1
ATOM 3348 C CA . PHE A 1 229 ? 55.898 56.132 37.432 1.00 18.88 247 PHE A CA 1
ATOM 3349 C C . PHE A 1 229 ? 55.806 56.569 35.981 1.00 19.99 247 PHE A C 1
ATOM 3350 O O . PHE A 1 229 ? 55.082 55.934 35.212 1.00 16.39 247 PHE A O 1
ATOM 3367 N N . LYS A 1 230 ? 56.589 57.574 35.595 1.00 16.94 248 LYS A N 1
ATOM 3368 C CA . LYS A 1 230 ? 56.645 57.999 34.215 1.00 20.85 248 LYS A CA 1
ATOM 3369 C C . LYS A 1 230 ? 57.305 56.937 33.343 1.00 21.54 248 LYS A C 1
ATOM 3370 O O . LYS A 1 230 ? 58.152 56.161 33.788 1.00 16.39 248 LYS A O 1
ATOM 3389 N N . LYS A 1 231 ? 56.918 56.934 32.073 1.00 19.94 249 LYS A N 1
ATOM 3390 C CA . LYS A 1 231 ? 57.584 56.091 31.097 1.00 16.39 249 LYS A CA 1
ATOM 3391 C C . LYS A 1 231 ? 59.055 56.464 31.013 1.00 19.59 249 LYS A C 1
ATOM 3392 O O . LYS A 1 231 ? 59.411 57.648 31.008 1.00 16.39 249 LYS A O 1
ATOM 3411 N N . ASP A 1 232 ? 59.903 55.442 30.927 1.00 16.39 250 ASP A N 1
ATOM 3412 C CA . ASP A 1 232 ? 61.342 55.635 30.771 1.00 16.39 250 ASP A CA 1
ATOM 3413 C C . ASP A 1 232 ? 61.615 55.862 29.281 1.00 18.83 250 ASP A C 1
ATOM 3414 O O . ASP A 1 232 ? 61.394 54.970 28.465 1.00 16.39 250 ASP A O 1
ATOM 3423 N N . ALA A 1 233 ? 62.081 57.054 28.919 1.00 16.39 251 ALA A N 1
ATOM 3424 C CA . ALA A 1 233 ? 62.271 57.362 27.502 1.00 24.65 251 ALA A CA 1
ATOM 3425 C C . ALA A 1 233 ? 63.215 56.377 26.832 1.00 16.39 251 ALA A C 1
ATOM 3426 O O . ALA A 1 233 ? 62.966 55.919 25.708 1.00 22.26 251 ALA A O 1
ATOM 3433 N N . SER A 1 234 ? 64.326 56.072 27.481 1.00 20.52 252 SER A N 1
ATOM 3434 C CA . SER A 1 234 ? 65.362 55.277 26.841 1.00 18.38 252 SER A CA 1
ATOM 3435 C C . SER A 1 234 ? 64.970 53.820 26.730 1.00 21.55 252 SER A C 1
ATOM 3436 O O . SER A 1 234 ? 65.511 53.095 25.888 1.00 22.49 252 SER A O 1
ATOM 3444 N N . ALA A 1 235 ? 64.058 53.367 27.581 1.00 20.32 253 ALA A N 1
ATOM 3445 C CA . ALA A 1 235 ? 63.775 51.945 27.726 1.00 16.39 253 ALA A CA 1
ATOM 3446 C C . ALA A 1 235 ? 62.328 51.827 28.151 1.00 18.86 253 ALA A C 1
ATOM 3447 O O . ALA A 1 235 ? 62.018 51.465 29.302 1.00 16.39 253 ALA A O 1
ATOM 3454 N N . PRO A 1 236 ? 61.407 52.207 27.264 1.00 16.39 254 PRO A N 1
ATOM 3455 C CA . PRO A 1 236 ? 60.012 52.379 27.675 1.00 18.53 254 PRO A CA 1
ATOM 3456 C C . PRO A 1 236 ? 59.345 51.099 28.106 1.00 17.47 254 PRO A C 1
ATOM 3457 O O . PRO A 1 236 ? 58.300 51.165 28.777 1.00 16.39 254 PRO A O 1
ATOM 3468 N N . ASP A 1 237 ? 59.733 50.065 27.875 1.00 16.39 255 ASP A N 1
ATOM 3469 C CA . ASP A 1 237 ? 59.440 48.702 28.276 1.00 17.94 255 ASP A CA 1
ATOM 3470 C C . ASP A 1 237 ? 60.143 48.288 29.563 1.00 17.84 255 ASP A C 1
ATOM 3471 O O . ASP A 1 237 ? 60.231 47.087 29.860 1.00 16.39 255 ASP A O 1
ATOM 3480 N N . THR A 1 238 ? 60.634 49.149 30.276 1.00 16.39 256 THR A N 1
ATOM 3481 C CA . THR A 1 238 ? 61.174 48.856 31.598 1.00 16.60 256 THR A CA 1
ATOM 3482 C C . THR A 1 238 ? 60.600 49.847 32.610 1.00 16.39 256 THR A C 1
ATOM 3483 O O . THR A 1 238 ? 59.791 50.718 32.286 1.00 16.39 256 THR A O 1
ATOM 3494 N N . HIS A 1 239 ? 61.079 49.707 33.854 1.00 16.39 257 HIS A N 1
ATOM 3495 C CA . HIS A 1 239 ? 60.733 50.573 34.973 1.00 16.39 257 HIS A CA 1
ATOM 3496 C C . HIS A 1 239 ? 59.263 50.370 35.385 1.00 16.86 257 HIS A C 1
ATOM 3497 O O . HIS A 1 239 ? 58.533 49.619 34.741 1.00 16.39 257 HIS A O 1
ATOM 3511 N N . PRO A 1 240 ? 58.836 51.017 36.495 1.00 16.39 258 PRO A N 1
ATOM 3512 C CA . PRO A 1 240 ? 57.481 50.720 36.988 1.00 16.39 258 PRO A CA 1
ATOM 3513 C C . PRO A 1 240 ? 56.374 50.928 35.958 1.00 16.39 258 PRO A C 1
ATOM 3514 O O . PRO A 1 240 ? 55.421 50.151 35.931 1.00 16.39 258 PRO A O 1
ATOM 3525 N N . TYR A 1 241 ? 56.465 51.971 35.129 1.00 16.39 259 TYR A N 1
ATOM 3526 C CA . TYR A 1 241 ? 55.448 52.206 34.103 1.00 16.39 259 TYR A CA 1
ATOM 3527 C C . TYR A 1 241 ? 55.156 50.943 33.301 1.00 16.39 259 TYR A C 1
ATOM 3528 O O . TYR A 1 241 ? 53.994 50.637 33.000 1.00 16.39 259 TYR A O 1
ATOM 3546 N N . ALA A 1 242 ? 56.197 50.209 32.919 1.00 16.39 260 ALA A N 1
ATOM 3547 C CA . ALA A 1 242 ? 55.960 49.063 32.057 1.00 17.14 260 ALA A CA 1
ATOM 3548 C C . ALA A 1 242 ? 55.192 47.978 32.784 1.00 16.98 260 ALA A C 1
ATOM 3549 O O . ALA A 1 242 ? 54.526 47.157 32.143 1.00 16.39 260 ALA A O 1
ATOM 3556 N N . VAL A 1 243 ? 55.320 47.916 34.110 1.00 16.39 261 VAL A N 1
ATOM 3557 C CA . VAL A 1 243 ? 54.616 46.899 34.876 1.00 17.59 261 VAL A CA 1
ATOM 3558 C C . VAL A 1 243 ? 53.134 47.207 34.915 1.00 16.39 261 VAL A C 1
ATOM 3559 O O . VAL A 1 243 ? 52.293 46.365 34.592 1.00 16.39 261 VAL A O 1
ATOM 3572 N N . TYR A 1 244 ? 52.794 48.421 35.327 1.00 16.39 262 TYR A N 1
ATOM 3573 C CA . TYR A 1 244 ? 51.392 48.788 35.445 1.00 16.39 262 TYR A CA 1
ATOM 3574 C C . TYR A 1 244 ? 50.710 48.830 34.096 1.00 16.39 262 TYR A C 1
ATOM 3575 O O . TYR A 1 244 ? 49.526 48.513 34.012 1.00 16.39 262 TYR A O 1
ATOM 3593 N N . LYS A 1 245 ? 51.437 49.221 33.044 1.00 16.39 263 LYS A N 1
ATOM 3594 C CA . LYS A 1 245 ? 50.869 49.179 31.702 1.00 16.39 263 LYS A CA 1
ATOM 3595 C C . LYS A 1 245 ? 50.634 47.742 31.245 1.00 16.39 263 LYS A C 1
ATOM 3596 O O . LYS A 1 245 ? 49.760 47.494 30.417 1.00 16.39 263 LYS A O 1
ATOM 3615 N N . THR A 1 246 ? 51.419 46.793 31.736 1.00 16.39 264 THR A N 1
ATOM 3616 C CA . THR A 1 246 ? 51.127 45.395 31.436 1.00 16.39 264 THR A CA 1
ATOM 3617 C C . THR A 1 246 ? 49.729 45.025 31.903 1.00 16.39 264 THR A C 1
ATOM 3618 O O . THR A 1 246 ? 48.942 44.429 31.157 1.00 16.39 264 THR A O 1
ATOM 3629 N N . LEU A 1 247 ? 49.404 45.355 33.151 1.00 16.39 265 LEU A N 1
ATOM 3630 C CA . LEU A 1 247 ? 48.064 45.060 33.646 1.00 16.39 265 LEU A CA 1
ATOM 3631 C C . LEU A 1 247 ? 47.022 45.852 32.867 1.00 17.35 265 LEU A C 1
ATOM 3632 O O . LEU A 1 247 ? 46.002 45.304 32.438 1.00 16.39 265 LEU A O 1
ATOM 3648 N N . TYR A 1 248 ? 47.264 47.155 32.697 1.00 16.39 266 TYR A N 1
ATOM 3649 C CA . TYR A 1 248 ? 46.327 48.010 31.974 1.00 16.39 266 TYR A CA 1
ATOM 3650 C C . TYR A 1 248 ? 46.026 47.433 30.592 1.00 16.39 266 TYR A C 1
ATOM 3651 O O . TYR A 1 248 ? 44.867 47.283 30.205 1.00 16.39 266 TYR A O 1
ATOM 3669 N N . ASP A 1 249 ? 47.072 47.105 29.844 1.00 16.39 267 ASP A N 1
ATOM 3670 C CA . ASP A 1 249 ? 46.874 46.658 28.465 1.00 16.49 267 ASP A CA 1
ATOM 3671 C C . ASP A 1 249 ? 46.158 45.324 28.414 1.00 16.39 267 ASP A C 1
ATOM 3672 O O . ASP A 1 249 ? 45.330 45.089 27.528 1.00 16.39 267 ASP A O 1
ATOM 3681 N N . ALA A 1 250 ? 46.504 44.412 29.317 1.00 16.39 268 ALA A N 1
ATOM 3682 C CA . ALA A 1 250 ? 45.862 43.103 29.318 1.00 16.39 268 ALA A CA 1
ATOM 3683 C C . ALA A 1 250 ? 44.358 43.234 29.512 1.00 20.49 268 ALA A C 1
ATOM 3684 O O . ALA A 1 250 ? 43.579 42.499 28.896 1.00 16.39 268 ALA A O 1
ATOM 3691 N N . VAL A 1 251 ? 43.929 44.158 30.383 1.00 16.39 269 VAL A N 1
ATOM 3692 C CA . VAL A 1 251 ? 42.500 44.385 30.597 1.00 16.39 269 VAL A CA 1
ATOM 3693 C C . VAL A 1 251 ? 41.882 45.112 29.405 1.00 18.81 269 VAL A C 1
ATOM 3694 O O . VAL A 1 251 ? 40.789 44.768 28.937 1.00 16.39 269 VAL A O 1
ATOM 3707 N N . ALA A 1 252 ? 42.548 46.162 28.933 1.00 16.39 270 ALA A N 1
ATOM 3708 C CA . ALA A 1 252 ? 41.986 46.963 27.854 1.00 18.74 270 ALA A CA 1
ATOM 3709 C C . ALA A 1 252 ? 41.881 46.158 26.567 1.00 20.41 270 ALA A C 1
ATOM 3710 O O . ALA A 1 252 ? 40.939 46.359 25.790 1.00 21.72 270 ALA A O 1
ATOM 3717 N N . ASN A 1 253 ? 42.838 45.257 26.327 1.00 18.13 271 A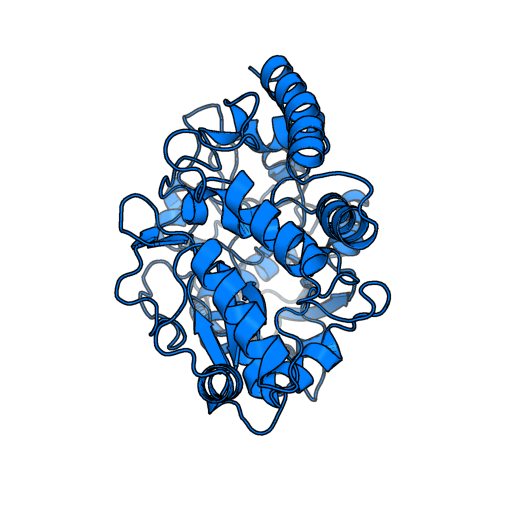SN A N 1
ATOM 3718 C CA . ASN A 1 253 ? 42.857 44.384 25.153 1.00 17.69 271 ASN A CA 1
ATOM 3719 C C . ASN A 1 253 ? 41.835 43.257 25.237 1.00 21.43 271 ASN A C 1
ATOM 3720 O O . ASN A 1 253 ? 41.685 42.498 24.263 1.00 16.74 271 ASN A O 1
ATOM 3731 N N . GLY A 1 254 ? 41.123 43.142 26.351 1.00 16.39 272 GLY A N 1
A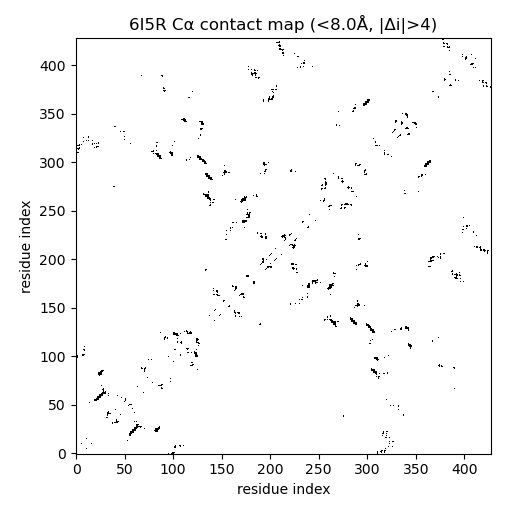TOM 3732 C CA . GLY A 1 254 ? 40.154 42.078 26.520 1.00 18.46 272 GLY A CA 1
ATOM 3733 C C . GLY A 1 254 ? 40.777 40.730 26.774 1.00 20.32 272 GLY A C 1
ATOM 3734 O O . GLY A 1 254 ? 40.203 39.705 26.388 1.00 16.39 272 GLY A O 1
ATOM 3738 N N . TYR A 1 255 ? 41.957 40.703 27.392 1.00 16.39 273 TYR A N 1
ATOM 3739 C CA . TYR A 1 255 ? 42.663 39.461 27.662 1.00 16.39 273 TYR A CA 1
ATOM 3740 C C . TYR A 1 255 ? 42.531 39.008 29.113 1.00 18.18 273 TYR A C 1
ATOM 3741 O O . TYR A 1 255 ? 43.306 38.145 29.540 1.00 16.39 273 TYR A O 1
ATOM 3759 N N . THR A 1 256 ? 41.619 39.597 29.888 1.00 16.39 274 THR A N 1
ATOM 3760 C CA . THR A 1 256 ? 41.367 39.170 31.271 1.00 18.68 274 THR A CA 1
ATOM 3761 C C . THR A 1 256 ? 39.934 38.648 31.386 1.00 21.09 274 THR A C 1
ATOM 3762 O O . THR A 1 256 ? 39.182 38.586 30.404 1.00 16.39 274 THR A O 1
ATOM 3773 N N . GLU A 1 257 ? 39.568 38.255 32.602 1.00 16.39 275 GLU A N 1
ATOM 3774 C CA . GLU A 1 257 ? 38.262 37.649 32.824 1.00 17.87 275 GLU A CA 1
ATOM 3775 C C . GLU A 1 257 ? 37.157 38.616 32.430 1.00 17.50 275 GLU A C 1
ATOM 3776 O O . GLU A 1 257 ? 37.328 39.840 32.437 1.00 16.39 275 GLU A O 1
ATOM 3788 N N . GLU A 1 258 ? 36.013 38.033 32.066 1.00 17.77 276 GLU A N 1
ATOM 3789 C CA . GLU A 1 258 ? 34.889 38.835 31.593 1.00 18.18 276 GLU A CA 1
ATOM 3790 C C . GLU A 1 258 ? 34.474 39.857 32.646 1.00 20.88 276 GLU A C 1
ATOM 3791 O O . GLU A 1 258 ? 34.148 41.009 32.326 1.00 18.21 276 GLU A O 1
ATOM 3803 N N . ASP A 1 259 ? 34.405 39.423 33.898 1.00 18.56 277 ASP A N 1
ATOM 3804 C CA . ASP A 1 259 ? 33.897 40.259 34.976 1.00 17.98 277 ASP A CA 1
ATOM 3805 C C . ASP A 1 259 ? 34.867 40.315 36.137 1.00 17.60 277 ASP A C 1
ATOM 3806 O O . ASP A 1 259 ? 34.850 39.421 36.980 1.00 17.11 277 ASP A O 1
ATOM 3815 N N . TYR A 1 260 ? 35.658 41.385 36.195 1.00 18.87 278 TYR A N 1
ATOM 3816 C CA . TYR A 1 260 ? 36.607 41.529 37.281 1.00 16.39 278 TYR A CA 1
ATOM 3817 C C . TYR A 1 260 ? 35.931 41.672 38.641 1.00 17.38 278 TYR A C 1
ATOM 3818 O O . TYR A 1 260 ? 36.553 41.356 39.642 1.00 16.39 278 TYR A O 1
ATOM 3836 N N . SER A 1 261 ? 34.674 42.103 38.708 1.00 16.39 279 SER A N 1
ATOM 3837 C CA . SER A 1 261 ? 34.085 42.386 40.013 1.00 24.14 279 SER A CA 1
ATOM 3838 C C . SER A 1 261 ? 33.687 41.118 40.751 1.00 20.48 279 SER A C 1
ATOM 3839 O O . SER A 1 261 ? 33.361 41.184 41.942 1.00 18.84 279 SER A O 1
ATOM 3847 N N . THR A 1 262 ? 33.747 39.965 40.099 1.00 18.00 280 THR A N 1
ATOM 3848 C CA . THR A 1 262 ? 33.325 38.732 40.730 1.00 20.52 280 THR A CA 1
ATOM 3849 C C . THR A 1 262 ? 34.379 37.634 40.608 1.00 16.39 280 THR A C 1
ATOM 3850 O O . THR A 1 262 ? 34.047 36.452 40.658 1.00 16.41 280 THR A O 1
ATOM 3861 N N . THR A 1 263 ? 35.657 37.992 40.485 1.00 16.39 281 THR A N 1
ATOM 3862 C CA . THR A 1 263 ? 36.678 36.955 40.517 1.00 17.17 281 THR A CA 1
ATOM 3863 C C . THR A 1 263 ? 36.654 36.216 41.849 1.00 18.99 281 THR A C 1
ATOM 3864 O O . THR A 1 263 ? 36.189 36.731 42.875 1.00 16.39 281 THR A O 1
ATOM 3875 N N . ASP A 1 264 ? 37.208 35.005 41.842 1.00 16.39 282 ASP A N 1
ATOM 3876 C CA . ASP A 1 264 ? 37.263 34.204 43.057 1.00 18.07 282 ASP A CA 1
ATOM 3877 C C . ASP A 1 264 ? 38.601 33.488 43.187 1.00 19.30 282 ASP A C 1
ATOM 3878 O O . ASP A 1 264 ? 38.945 32.630 42.370 1.00 16.39 282 ASP A O 1
ATOM 3887 N N . TRP A 1 265 ? 39.310 33.801 44.271 1.00 16.39 283 TRP A N 1
ATOM 3888 C CA . TRP A 1 265 ? 40.678 33.333 44.460 1.00 16.39 283 TRP A CA 1
ATOM 3889 C C . TRP A 1 265 ? 40.757 31.815 44.567 1.00 16.39 283 TRP A C 1
ATOM 3890 O O . TRP A 1 265 ? 41.559 31.178 43.869 1.00 16.39 283 TRP A O 1
ATOM 3911 N N . GLU A 1 266 ? 39.929 31.215 45.423 1.00 16.39 284 GLU A N 1
ATOM 3912 C CA . GLU A 1 266 ? 40.081 29.797 45.728 1.00 16.39 284 GLU A CA 1
ATOM 3913 C C . GLU A 1 266 ? 39.782 28.936 44.519 1.00 18.48 284 GLU A C 1
ATOM 3914 O O . GLU A 1 266 ? 40.475 27.947 44.277 1.00 16.86 284 GLU A O 1
ATOM 3926 N N . SER A 1 267 ? 38.743 29.286 43.759 1.00 16.39 285 SER A N 1
ATOM 3927 C CA . SER A 1 267 ? 38.457 28.538 42.535 1.00 19.17 285 SER A CA 1
ATOM 3928 C C . SER A 1 267 ? 39.480 28.831 41.451 1.00 17.98 285 SER A C 1
ATOM 3929 O O . SER A 1 267 ? 39.688 27.986 40.573 1.00 16.39 285 SER A O 1
ATOM 3937 N N . SER A 1 268 ? 40.130 30.000 41.490 1.00 16.39 286 SER A N 1
ATOM 3938 C CA . SER A 1 268 ? 41.127 30.294 40.460 1.00 16.39 286 SER A CA 1
ATOM 3939 C C . SER A 1 268 ? 42.275 29.294 40.509 1.00 23.34 286 SER A C 1
ATOM 3940 O O . SER A 1 268 ? 42.887 29.003 39.477 1.00 16.39 286 SER A O 1
ATOM 3948 N N . LYS A 1 269 ? 42.578 28.745 41.692 1.00 16.39 287 LYS A N 1
ATOM 3949 C CA . LYS A 1 269 ? 43.620 27.735 41.784 1.00 16.91 287 LYS A CA 1
ATOM 3950 C C . LYS A 1 269 ? 43.272 26.529 40.923 1.00 16.60 287 LYS A C 1
ATOM 3951 O O . LYS A 1 269 ? 44.066 26.089 40.085 1.00 16.39 287 LYS A O 1
ATOM 3970 N N . GLY A 1 270 ? 42.076 25.985 41.110 1.00 18.72 288 GLY A N 1
ATOM 3971 C CA . GLY A 1 270 ? 41.688 24.824 40.336 1.00 18.05 288 GLY A CA 1
ATOM 3972 C C . GLY A 1 270 ? 41.620 25.134 38.853 1.00 16.39 288 GLY A C 1
ATOM 3973 O O . GLY A 1 270 ? 41.965 24.297 38.013 1.00 20.53 288 GLY A O 1
ATOM 3977 N N . LYS A 1 271 ? 41.183 26.344 38.514 1.00 16.39 289 LYS A N 1
ATOM 3978 C CA . LYS A 1 271 ? 41.070 26.719 37.109 1.00 19.61 289 LYS A CA 1
ATOM 3979 C C . LYS A 1 271 ? 42.436 26.773 36.429 1.00 17.87 289 LYS A C 1
ATOM 3980 O O . LYS A 1 271 ? 42.565 26.345 35.283 1.00 16.52 289 LYS A O 1
ATOM 3999 N N . MET A 1 272 ? 43.458 27.314 37.108 1.00 16.39 290 MET A N 1
ATOM 4000 C CA . MET A 1 272 ? 44.821 27.288 36.579 1.00 16.98 290 MET A CA 1
ATOM 4001 C C . MET A 1 272 ? 45.277 25.851 36.351 1.00 18.26 290 MET A C 1
ATOM 4002 O O . MET A 1 272 ? 45.812 25.506 35.285 1.00 16.76 290 MET A O 1
ATOM 4016 N N . ASN A 1 273 ? 45.075 24.993 37.356 1.00 16.50 291 ASN A N 1
ATOM 4017 C CA . ASN A 1 273 ? 45.519 23.607 37.273 1.00 19.77 291 ASN A CA 1
ATOM 4018 C C . ASN A 1 273 ? 44.873 22.906 36.091 1.00 20.15 291 ASN A C 1
ATOM 4019 O O . ASN A 1 273 ? 45.495 22.061 35.432 1.00 17.72 291 ASN A O 1
ATOM 4030 N N . ASN A 1 274 ? 43.634 23.249 35.794 1.00 16.39 292 ASN A N 1
ATOM 4031 C CA . ASN A 1 274 ? 42.881 22.544 34.767 1.00 21.74 292 ASN A CA 1
ATOM 4032 C C . ASN A 1 274 ? 42.931 23.246 33.423 1.00 17.75 292 ASN A C 1
ATOM 4033 O O . ASN A 1 274 ? 42.252 22.809 32.481 1.00 22.62 292 ASN A O 1
ATOM 4044 N N . GLY A 1 275 ? 43.698 24.330 33.320 1.00 22.30 293 GLY A N 1
ATOM 4045 C CA . GLY A 1 275 ? 43.905 24.999 32.050 1.00 20.72 293 GLY A CA 1
ATOM 4046 C C . GLY A 1 275 ? 42.806 25.944 31.614 1.00 20.75 293 GLY A C 1
ATOM 4047 O O . GLY A 1 275 ? 42.680 26.192 30.415 1.00 16.73 293 GLY A O 1
ATOM 4051 N N . GLU A 1 276 ? 41.991 26.457 32.550 1.00 18.27 294 GLU A N 1
ATOM 4052 C CA . GLU A 1 276 ? 40.955 27.450 32.290 1.00 16.39 294 GLU A CA 1
ATOM 4053 C C . GLU A 1 276 ? 41.465 28.861 32.504 1.00 16.39 294 GLU A C 1
ATOM 4054 O O . GLU A 1 276 ? 40.796 29.823 32.107 1.00 18.10 294 GLU A O 1
ATOM 4066 N N . ILE A 1 277 ? 42.625 28.986 33.127 1.00 16.39 295 ILE A N 1
ATOM 4067 C CA . ILE A 1 277 ? 43.340 30.247 33.253 1.00 16.64 295 ILE A CA 1
ATOM 4068 C C . ILE A 1 277 ? 44.764 30.016 32.746 1.00 16.39 295 ILE A C 1
ATOM 4069 O O . ILE A 1 277 ? 45.401 29.018 33.101 1.00 16.39 295 ILE A O 1
ATOM 4085 N N . ALA A 1 278 ? 45.277 30.945 31.945 1.00 16.39 296 ALA A N 1
ATOM 4086 C CA . ALA A 1 278 ? 46.620 30.739 31.409 1.00 16.39 296 ALA A CA 1
ATOM 4087 C C . ALA A 1 278 ? 47.714 31.362 32.273 1.00 17.27 296 ALA A C 1
ATOM 4088 O O . ALA A 1 278 ? 48.784 30.768 32.441 1.00 16.39 296 ALA A O 1
ATOM 4095 N N . THR A 1 279 ? 47.489 32.566 32.802 1.00 16.39 297 THR A N 1
ATOM 4096 C CA . THR A 1 279 ? 48.493 33.202 33.643 1.00 18.32 297 THR A CA 1
ATOM 4097 C C . THR A 1 279 ? 47.874 33.937 34.826 1.00 16.39 297 THR A C 1
ATOM 4098 O O . THR A 1 279 ? 46.744 34.421 34.768 1.00 16.39 297 THR A O 1
ATOM 4109 N N . MET A 1 280 ? 48.650 33.999 35.901 1.00 17.45 298 MET A N 1
ATOM 4110 C CA . MET A 1 280 ? 48.352 34.842 37.050 1.00 16.39 298 MET A CA 1
ATOM 4111 C C . MET A 1 280 ? 49.655 35.441 37.548 1.00 16.73 298 MET A C 1
ATOM 4112 O O . MET A 1 280 ? 50.650 34.730 37.670 1.00 16.39 298 MET A O 1
ATOM 4126 N N . VAL A 1 281 ? 49.648 36.741 37.834 1.00 16.39 299 VAL A N 1
ATOM 4127 C CA . VAL A 1 281 ? 50.855 37.451 38.229 1.00 16.39 299 VAL A CA 1
ATOM 4128 C C . VAL A 1 281 ? 50.929 37.322 39.746 1.00 17.10 299 VAL A C 1
ATOM 4129 O O . VAL A 1 281 ? 50.278 38.055 40.482 1.00 16.39 299 VAL A O 1
ATOM 4142 N N . LEU A 1 282 ? 51.683 36.334 40.204 1.00 16.39 300 LEU A N 1
ATOM 4143 C CA . LEU A 1 282 ? 51.747 35.996 41.623 1.00 16.39 300 LEU A CA 1
ATOM 4144 C C . LEU A 1 282 ? 53.165 35.587 41.955 1.00 16.39 300 LEU A C 1
ATOM 4145 O O . LEU A 1 282 ? 53.920 35.176 41.086 1.00 16.39 300 LEU A O 1
ATOM 4161 N N . GLY A 1 283 ? 53.508 35.672 43.219 1.00 16.39 301 GLY A N 1
ATOM 4162 C CA . GLY A 1 283 ? 54.822 35.242 43.625 1.00 16.39 301 GLY A CA 1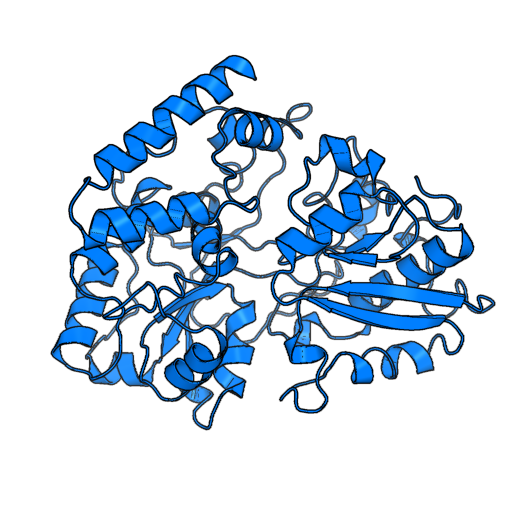
ATOM 4163 C C . GLY A 1 283 ? 54.938 33.725 43.645 1.00 16.39 301 GLY A C 1
ATOM 4164 O O . GLY A 1 283 ? 53.956 32.999 43.519 1.00 16.39 301 GLY A O 1
ATOM 4168 N N . ALA A 1 284 ? 56.181 33.271 43.829 1.00 16.39 302 ALA A N 1
ATOM 4169 C CA . ALA A 1 284 ? 56.515 31.852 43.735 1.00 16.39 302 ALA A CA 1
ATOM 4170 C C . ALA A 1 284 ? 55.782 31.004 44.760 1.00 16.39 302 ALA A C 1
ATOM 4171 O O . ALA A 1 284 ? 55.619 29.796 44.552 1.00 16.39 302 ALA A O 1
ATOM 4178 N N . TRP A 1 285 ? 55.351 31.608 45.866 1.00 16.39 303 TRP A N 1
ATOM 4179 C CA . TRP A 1 285 ? 54.583 30.882 46.872 1.00 17.63 303 TRP A CA 1
ATOM 4180 C C . TRP A 1 285 ? 53.311 30.270 46.289 1.00 17.12 303 TRP A C 1
ATOM 4181 O O . TRP A 1 285 ? 52.775 29.312 46.856 1.00 16.39 303 TRP A O 1
ATOM 4202 N N . ALA A 1 286 ? 52.839 30.775 45.150 1.00 16.39 304 ALA A N 1
ATOM 4203 C CA . ALA A 1 286 ? 51.581 30.317 44.580 1.00 17.73 304 ALA A CA 1
ATOM 4204 C C . ALA A 1 286 ? 51.737 29.020 43.802 1.00 18.37 304 ALA A C 1
ATOM 4205 O O . ALA A 1 286 ? 50.757 28.293 43.625 1.00 16.39 304 ALA A O 1
ATOM 4212 N N . VAL A 1 287 ? 52.959 28.697 43.383 1.00 16.39 305 VAL A N 1
ATOM 4213 C CA . VAL A 1 287 ? 53.156 27.512 42.547 1.00 17.56 305 VAL A CA 1
ATOM 4214 C C . VAL A 1 287 ? 52.655 26.247 43.215 1.00 16.39 305 VAL A C 1
ATOM 4215 O O . VAL A 1 287 ? 51.828 25.539 42.608 1.00 16.39 305 VAL A O 1
ATOM 4228 N N . PRO A 1 288 ? 53.059 25.903 44.445 1.00 16.39 306 PRO A N 1
ATOM 4229 C CA . PRO A 1 288 ? 52.523 24.669 45.049 1.00 17.83 306 PRO A CA 1
ATOM 4230 C C . PRO A 1 288 ? 51.014 24.707 45.253 1.00 20.31 306 PRO A C 1
ATOM 4231 O O . PRO A 1 288 ? 50.350 23.670 45.172 1.00 16.39 306 PRO A O 1
ATOM 4242 N N . GLN A 1 289 ? 50.446 25.878 45.523 1.00 16.39 307 GLN A N 1
ATOM 4243 C CA . GLN A 1 289 ? 49.003 25.958 45.725 1.00 18.94 307 GLN A CA 1
ATOM 4244 C C . GLN A 1 289 ? 48.245 25.694 44.433 1.00 20.05 307 GLN A C 1
ATOM 4245 O O . GLN A 1 289 ? 47.145 25.121 44.452 1.00 23.19 307 GLN A O 1
ATOM 4259 N N . MET A 1 290 ? 48.762 26.198 43.309 1.00 16.39 308 MET A N 1
ATOM 4260 C CA . MET A 1 290 ? 48.184 25.854 42.014 1.00 17.87 308 MET A CA 1
ATOM 4261 C C . MET A 1 290 ? 48.378 24.373 41.697 1.00 19.51 308 MET A C 1
ATOM 4262 O O . MET A 1 290 ? 47.484 23.728 41.153 1.00 16.39 308 MET A O 1
ATOM 4276 N N . LYS A 1 291 ? 49.534 23.815 42.038 1.00 16.53 309 LYS A N 1
ATOM 4277 C CA . LYS A 1 291 ? 49.810 22.440 41.637 1.00 18.48 309 LYS A CA 1
ATOM 4278 C C . LYS A 1 291 ? 48.945 21.473 42.422 1.00 18.94 309 LYS A C 1
ATOM 4279 O O . LYS A 1 291 ? 48.539 20.425 41.898 1.00 20.96 309 LYS A O 1
ATOM 4298 N N . GLN A 1 292 ? 48.722 21.777 43.700 1.00 17.61 310 GLN A N 1
ATOM 4299 C CA . GLN A 1 292 ? 47.895 20.968 44.586 1.00 18.82 310 GLN A CA 1
ATOM 4300 C C . GLN A 1 292 ? 46.416 21.101 44.273 1.00 20.62 310 GLN A C 1
ATOM 4301 O O . GLN A 1 292 ? 45.618 20.325 44.795 1.00 23.59 310 GLN A O 1
ATOM 4315 N N . ALA A 1 293 ? 46.027 22.064 43.455 1.00 16.39 311 ALA A N 1
ATOM 4316 C CA . ALA A 1 293 ? 44.602 22.314 43.314 1.00 18.47 311 ALA A CA 1
ATOM 4317 C C . ALA A 1 293 ? 43.912 21.345 42.368 1.00 18.05 311 ALA A C 1
ATOM 4318 O O . ALA A 1 293 ? 42.690 21.438 42.223 1.00 22.61 311 ALA A O 1
ATOM 4325 N N . GLY A 1 294 ? 44.638 20.461 41.694 1.00 22.21 312 GLY A N 1
ATOM 4326 C CA . GLY A 1 294 ? 43.967 19.511 40.823 1.00 18.07 312 GLY A CA 1
ATOM 4327 C C . GLY A 1 294 ? 44.944 18.542 40.213 1.00 17.42 312 GLY A C 1
ATOM 4328 O O . GLY A 1 294 ? 46.100 18.492 40.594 1.00 17.84 312 GLY A O 1
ATOM 4332 N N . ASP A 1 295 ? 44.458 17.802 39.221 1.00 19.50 313 ASP A N 1
ATOM 4333 C CA . ASP A 1 295 ? 45.114 16.603 38.704 1.00 20.47 313 ASP A CA 1
ATOM 4334 C C . ASP A 1 295 ? 46.330 16.869 37.824 1.00 22.83 313 ASP A C 1
ATOM 4335 O O . ASP A 1 295 ? 46.999 15.908 37.436 1.00 20.63 313 ASP A O 1
ATOM 4344 N N . HIS A 1 296 ? 46.600 18.127 37.438 1.00 16.39 314 HIS A N 1
ATOM 4345 C CA . HIS A 1 296 ? 47.617 18.431 36.435 1.00 22.67 314 HIS A CA 1
ATOM 4346 C C . HIS A 1 296 ? 48.750 19.282 36.998 1.00 20.22 314 HIS A C 1
ATOM 4347 O O . HIS A 1 296 ? 49.133 20.286 36.385 1.00 17.95 314 HIS A O 1
ATOM 4361 N N . PRO A 1 297 ? 49.336 18.901 38.128 1.00 19.03 315 PRO A N 1
ATOM 4362 C CA . PRO A 1 297 ? 50.480 19.674 38.652 1.00 22.76 315 PRO A CA 1
ATOM 4363 C C . PRO A 1 297 ? 51.592 19.906 37.643 1.00 22.23 315 PRO A C 1
ATOM 4364 O O . PRO A 1 297 ? 52.259 20.957 37.662 1.00 18.67 315 PRO A O 1
ATOM 4375 N N . ASP A 1 298 ? 51.840 18.951 36.760 1.00 16.40 316 ASP A N 1
ATOM 4376 C CA . ASP A 1 298 ? 52.935 19.130 35.815 1.00 19.63 316 ASP A CA 1
ATOM 4377 C C . ASP A 1 298 ? 52.662 20.208 34.774 1.00 19.94 316 ASP A C 1
ATOM 4378 O O . ASP A 1 298 ? 53.594 20.626 34.083 1.00 19.56 316 ASP A O 1
ATOM 4387 N N . ASP A 1 299 ? 51.426 20.657 34.645 1.00 16.39 317 ASP A N 1
ATOM 4388 C CA . ASP A 1 299 ? 51.117 21.732 33.717 1.00 16.39 317 ASP A CA 1
ATOM 4389 C C . ASP A 1 299 ? 51.385 23.116 34.307 1.00 18.83 317 ASP A C 1
ATOM 4390 O O . ASP A 1 299 ? 51.340 24.098 33.562 1.00 17.60 317 ASP A O 1
ATOM 4399 N N . ILE A 1 300 ? 51.700 23.209 35.601 1.00 16.39 318 ILE A N 1
ATOM 4400 C CA . ILE A 1 300 ? 51.991 24.492 36.239 1.00 16.39 318 ILE A CA 1
ATOM 4401 C C . ILE A 1 300 ? 53.463 24.818 36.065 1.00 17.78 318 ILE A C 1
ATOM 4402 O O . ILE A 1 300 ? 54.333 24.051 36.478 1.00 18.27 318 ILE A O 1
ATOM 4418 N N . GLY A 1 301 ? 53.745 25.998 35.507 1.00 16.39 319 GLY A N 1
ATOM 4419 C CA . GLY A 1 301 ? 55.091 26.498 35.392 1.00 16.39 319 GLY A CA 1
ATOM 4420 C C . GLY A 1 301 ? 55.204 27.863 36.053 1.00 18.45 319 GLY A C 1
ATOM 4421 O O . GLY A 1 301 ? 54.226 28.458 36.494 1.00 16.39 319 GLY A O 1
ATOM 4425 N N . TYR A 1 302 ? 56.425 28.349 36.115 1.00 16.39 320 TYR A N 1
ATOM 4426 C CA . TYR A 1 302 ? 56.690 29.631 36.748 1.00 17.12 320 TYR A CA 1
ATOM 4427 C C . TYR A 1 302 ? 57.729 30.343 35.901 1.00 16.39 320 TYR A C 1
ATOM 4428 O O . TYR A 1 302 ? 58.770 29.767 35.582 1.00 16.39 320 TYR A O 1
ATOM 4446 N N . MET A 1 303 ? 57.424 31.562 35.491 1.00 16.39 321 MET A N 1
ATOM 4447 C CA . MET A 1 303 ? 58.319 32.302 34.626 1.00 18.63 321 MET A CA 1
ATOM 4448 C C . MET A 1 303 ? 58.633 33.660 35.212 1.00 22.60 321 MET A C 1
ATOM 4449 O O . MET A 1 303 ? 57.868 34.200 36.021 1.00 16.39 321 MET A O 1
ATOM 4463 N N . PRO A 1 304 ? 59.740 34.252 34.798 1.00 21.33 322 PRO A N 1
ATOM 4464 C CA . PRO A 1 304 ? 60.011 35.638 35.183 1.00 17.38 322 PRO A CA 1
ATOM 4465 C C . PRO A 1 304 ? 58.949 36.563 34.616 1.00 19.44 322 PRO A C 1
ATOM 4466 O O . PRO A 1 304 ? 58.335 36.279 33.587 1.00 16.39 322 PRO A O 1
ATOM 4477 N N . PHE A 1 305 ? 58.724 37.672 35.306 1.00 16.39 323 PHE A N 1
ATOM 4478 C CA . PHE A 1 305 ? 57.887 38.719 34.747 1.0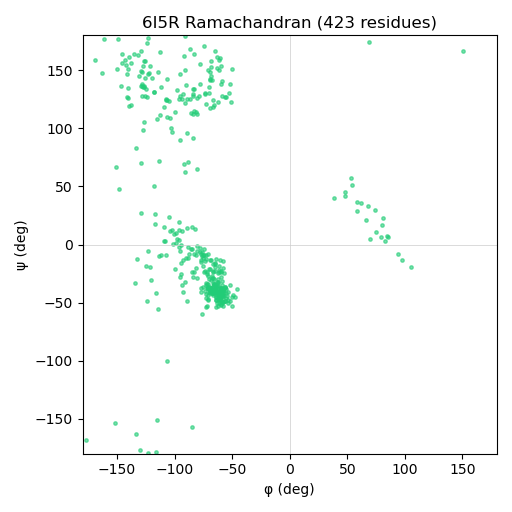0 16.39 323 PHE A CA 1
ATOM 4479 C C . PHE A 1 305 ? 58.504 39.183 33.430 1.00 16.39 323 PHE A C 1
ATOM 4480 O O . PHE A 1 305 ? 59.727 39.301 33.327 1.00 16.39 323 PHE A O 1
ATOM 4497 N N . PRO A 1 306 ? 57.704 39.464 32.423 1.00 16.39 324 PRO A N 1
ATOM 4498 C CA . PRO A 1 306 ? 58.258 39.748 31.081 1.00 18.18 324 PRO A CA 1
ATOM 4499 C C . PRO A 1 306 ? 58.776 41.169 30.890 1.00 16.39 324 PRO A C 1
ATOM 4500 O O . PRO A 1 306 ? 58.263 41.957 30.112 1.00 16.39 324 PRO A O 1
ATOM 4511 N N . ILE A 1 307 ? 59.827 41.490 31.630 1.00 16.39 325 ILE A N 1
ATOM 4512 C CA . ILE A 1 307 ? 60.622 42.682 31.388 1.00 16.39 325 ILE A CA 1
ATOM 4513 C C . ILE A 1 307 ? 62.072 42.252 31.257 1.00 17.69 325 ILE A C 1
ATOM 4514 O O . ILE A 1 307 ? 62.542 41.388 32.003 1.00 16.39 325 ILE A O 1
ATOM 4530 N N . THR A 1 308 ? 62.749 42.819 30.270 1.00 16.39 326 THR A N 1
ATOM 4531 C CA . THR A 1 308 ? 64.176 42.632 30.059 1.00 16.86 326 THR A CA 1
ATOM 4532 C C . THR A 1 308 ? 64.856 43.985 30.199 1.00 16.39 326 THR A C 1
ATOM 4533 O O . THR A 1 308 ? 64.403 44.985 29.627 1.00 16.39 326 THR A O 1
ATOM 4544 N N . VAL A 1 309 ? 65.917 44.017 30.988 1.00 16.79 327 VAL A N 1
ATOM 4545 C CA . VAL A 1 309 ? 66.677 45.232 31.260 1.00 16.39 327 VAL A CA 1
ATOM 4546 C C . VAL A 1 309 ? 68.051 45.065 30.623 1.00 16.39 327 VAL A C 1
ATOM 4547 O O . VAL A 1 309 ? 68.860 44.259 31.102 1.00 17.30 327 VAL A O 1
ATOM 4560 N N . ASP A 1 310 ? 68.326 45.844 29.572 1.00 16.53 328 ASP A N 1
ATOM 4561 C CA . ASP A 1 310 ? 69.627 45.817 28.901 1.00 17.49 328 ASP A CA 1
ATOM 4562 C C . ASP A 1 310 ? 70.044 44.379 28.626 1.00 20.98 328 ASP A C 1
ATOM 4563 O O . ASP A 1 310 ? 71.173 43.959 28.914 1.00 20.58 328 ASP A O 1
ATOM 4572 N N . GLY A 1 311 ? 69.097 43.595 28.123 1.00 19.09 329 GLY A N 1
ATOM 4573 C CA . GLY A 1 311 ? 69.370 42.225 27.747 1.00 16.39 329 GLY A CA 1
ATOM 4574 C C . GLY A 1 311 ? 69.341 41.187 28.848 1.00 24.44 329 GLY A C 1
ATOM 4575 O O . GLY A 1 311 ? 69.625 40.018 28.563 1.00 22.83 329 GLY A O 1
ATOM 4579 N N . LYS A 1 312 ? 69.008 41.548 30.089 1.00 16.39 330 LYS A N 1
ATOM 4580 C CA . LYS A 1 312 ? 68.939 40.567 31.161 1.00 18.37 330 LYS A CA 1
ATOM 4581 C C . LYS A 1 312 ? 67.623 40.711 31.914 1.00 20.11 330 LYS A C 1
ATOM 4582 O O . LYS A 1 312 ? 67.091 41.811 32.056 1.00 20.36 330 LYS A O 1
ATOM 4601 N N . GLN A 1 313 ? 67.089 39.597 32.357 1.00 16.39 331 GLN A N 1
ATOM 4602 C CA . GLN A 1 313 ? 65.912 39.588 33.207 1.00 18.91 331 GLN A CA 1
ATOM 4603 C C . GLN A 1 313 ? 66.362 39.504 34.654 1.00 19.50 331 GLN A C 1
ATOM 4604 O O . GLN A 1 313 ? 67.389 38.892 34.961 1.00 16.90 331 GLN A O 1
ATOM 4618 N N . TYR A 1 314 ? 65.588 40.144 35.538 1.00 16.79 332 TYR A N 1
ATOM 4619 C CA . TYR A 1 314 ? 65.880 40.212 36.960 1.00 16.39 332 TYR A CA 1
ATOM 4620 C C . TYR A 1 314 ? 64.668 39.778 37.771 1.00 16.39 332 TYR A C 1
ATOM 4621 O O . TYR A 1 314 ? 63.516 39.977 37.360 1.00 22.72 332 TYR A O 1
ATOM 4639 N N . ALA A 1 315 ? 64.940 39.175 38.925 1.00 19.49 333 ALA A N 1
ATOM 4640 C CA . ALA A 1 315 ? 63.903 38.819 39.883 1.00 16.39 333 ALA A CA 1
ATOM 4641 C C . ALA A 1 315 ? 64.439 39.077 41.284 1.00 16.39 333 ALA A C 1
ATOM 4642 O O . ALA A 1 315 ? 65.523 38.602 41.641 1.00 16.97 333 ALA A O 1
ATOM 4649 N N . THR A 1 316 ? 63.683 39.845 42.067 1.00 21.40 334 THR A N 1
ATOM 4650 C CA . THR A 1 316 ? 64.042 40.133 43.450 1.00 19.78 334 THR A CA 1
ATOM 4651 C C . THR A 1 316 ? 63.588 38.991 44.347 1.00 16.39 334 THR A C 1
ATOM 4652 O O . THR A 1 316 ? 62.461 38.513 44.223 1.00 26.56 334 THR A O 1
ATOM 4663 N N . ILE A 1 317 ? 64.459 38.544 45.228 1.00 16.65 335 ILE A N 1
ATOM 4664 C CA . ILE A 1 317 ? 64.066 37.634 46.296 1.00 19.33 335 ILE A CA 1
ATOM 4665 C C . ILE A 1 317 ? 63.786 38.456 47.533 1.00 23.08 335 ILE A C 1
ATOM 4666 O O . ILE A 1 317 ? 64.614 39.286 47.939 1.00 16.45 335 ILE A O 1
ATOM 4682 N N . ALA A 1 318 ? 62.617 38.238 48.119 1.00 16.55 336 ALA A N 1
ATOM 4683 C CA . ALA A 1 318 ? 62.188 39.020 49.258 1.00 19.27 336 ALA A CA 1
ATOM 4684 C C . ALA A 1 318 ? 61.384 38.114 50.175 1.00 21.35 336 ALA A C 1
ATOM 4685 O O . ALA A 1 318 ? 61.009 36.995 49.805 1.00 16.39 336 ALA A O 1
ATOM 4692 N N . GLY A 1 319 ? 61.202 38.572 51.408 1.00 16.39 337 GLY A N 1
ATOM 4693 C CA . GLY A 1 319 ? 60.316 37.886 52.305 1.00 21.23 337 GLY A CA 1
ATOM 4694 C C . GLY A 1 319 ? 58.885 38.017 51.823 1.00 19.93 337 GLY A C 1
ATOM 4695 O O . GLY A 1 319 ? 58.475 39.055 51.307 1.00 16.41 337 GLY A O 1
ATOM 4699 N N . ASP A 1 320 ? 58.128 36.941 51.982 1.00 16.39 338 ASP A N 1
ATOM 4700 C CA . ASP A 1 320 ? 56.688 37.003 51.754 1.00 16.42 338 ASP A CA 1
ATOM 4701 C C . ASP A 1 320 ? 55.979 37.698 52.913 1.00 18.50 338 ASP A C 1
ATOM 4702 O O . ASP A 1 320 ? 55.380 38.768 52.738 1.00 16.39 338 ASP A O 1
ATOM 4711 N N . TYR A 1 321 ? 56.111 37.137 54.111 1.00 17.98 339 TYR A N 1
ATOM 4712 C CA . TYR A 1 321 ? 55.544 37.665 55.345 1.00 16.75 339 TYR A CA 1
ATOM 4713 C C . TYR A 1 321 ? 56.506 37.317 56.471 1.00 17.20 339 TYR A C 1
ATOM 4714 O O . TYR A 1 321 ? 57.026 36.199 56.517 1.00 16.39 339 TYR A O 1
ATOM 4732 N N . SER A 1 322 ? 56.766 38.270 57.359 1.00 17.22 340 SER A N 1
ATOM 4733 C CA . SER A 1 322 ? 57.749 38.061 58.407 1.00 16.39 340 SER A CA 1
ATOM 4734 C C . SER A 1 322 ? 57.077 37.868 59.758 1.00 16.39 340 SER A C 1
ATOM 4735 O O . SER A 1 322 ? 56.085 38.531 60.067 1.00 16.39 340 SER A O 1
ATOM 4743 N N . TYR A 1 323 ? 57.654 36.978 60.565 1.00 16.95 341 TYR A N 1
ATOM 4744 C CA . TYR A 1 323 ? 57.197 36.800 61.938 1.00 16.39 341 TYR A CA 1
ATOM 4745 C C . TYR A 1 323 ? 57.627 37.958 62.828 1.00 19.34 341 TYR A C 1
ATOM 4746 O O . TYR A 1 323 ? 58.811 38.312 62.862 1.00 18.51 341 TYR A O 1
ATOM 4764 N N . GLY A 1 324 ? 56.673 38.519 63.574 1.00 16.39 342 GLY A N 1
ATOM 4765 C CA . GLY A 1 324 ? 56.976 39.499 64.593 1.00 18.98 342 GLY A CA 1
ATOM 4766 C C . GLY A 1 324 ? 56.316 39.111 65.899 1.00 18.96 342 GLY A C 1
ATOM 4767 O O . GLY A 1 324 ? 55.257 38.485 65.919 1.00 16.39 342 GLY A O 1
ATOM 4771 N N . ILE A 1 325 ? 56.976 39.487 66.994 1.00 16.39 343 ILE A N 1
ATOM 4772 C CA . ILE A 1 325 ? 56.587 39.112 68.352 1.00 18.27 343 ILE A CA 1
ATOM 4773 C C . ILE A 1 325 ? 56.108 40.352 69.094 1.00 18.08 343 ILE A C 1
ATOM 4774 O O . ILE A 1 325 ? 56.747 41.410 69.044 1.00 16.39 343 ILE A O 1
ATOM 4790 N N . ASN A 1 326 ? 54.997 40.197 69.814 1.00 16.39 344 ASN A N 1
ATOM 4791 C CA . ASN A 1 326 ? 54.331 41.298 70.508 1.00 19.32 344 ASN A CA 1
ATOM 4792 C C . ASN A 1 326 ? 55.172 41.784 71.694 1.00 20.15 344 ASN A C 1
ATOM 4793 O O . ASN A 1 326 ? 55.398 41.027 72.646 1.00 16.39 344 ASN A O 1
ATOM 4804 N N . LYS A 1 327 ? 55.605 43.024 71.669 1.00 16.39 345 LYS A N 1
ATOM 4805 C CA . LYS A 1 327 ? 56.374 43.486 72.796 1.00 16.39 345 LYS A CA 1
ATOM 4806 C C . LYS A 1 327 ? 55.555 43.568 74.090 1.00 20.83 345 LYS A C 1
ATOM 4807 O O . LYS A 1 327 ? 56.111 43.651 75.152 1.00 16.39 345 LYS A O 1
ATOM 4826 N N . ASN A 1 328 ? 54.239 43.548 73.983 1.00 16.39 346 ASN A N 1
ATOM 4827 C CA . ASN A 1 328 ? 53.410 43.705 75.177 1.00 21.40 346 ASN A CA 1
ATOM 4828 C C . ASN A 1 328 ? 53.337 42.447 76.030 1.00 18.60 346 ASN A C 1
ATOM 4829 O O . ASN A 1 328 ? 52.840 42.503 77.162 1.00 18.17 346 ASN A O 1
ATOM 4840 N N . ILE A 1 329 ? 53.764 41.304 75.517 1.00 20.93 347 ILE A N 1
ATOM 4841 C CA . ILE A 1 329 ? 53.520 40.072 76.248 1.00 16.39 347 ILE A CA 1
ATOM 4842 C C . ILE A 1 329 ? 54.633 39.809 77.258 1.00 20.26 347 ILE A C 1
ATOM 4843 O O . ILE A 1 329 ? 55.682 40.467 77.246 1.00 19.81 347 ILE A O 1
ATOM 4859 N N . SER A 1 330 ? 54.392 38.842 78.138 1.00 16.46 348 SER A N 1
ATOM 4860 C CA . SER A 1 330 ? 55.302 38.533 79.245 1.00 22.72 348 SER A CA 1
ATOM 4861 C C . SER A 1 330 ? 56.647 38.053 78.715 1.00 25.58 348 SER A C 1
ATOM 4862 O O . SER A 1 330 ? 56.767 37.635 77.560 1.00 17.11 348 SER A O 1
ATOM 4870 N N . LYS A 1 331 ? 57.679 38.112 79.580 1.00 22.73 349 LYS A N 1
ATOM 4871 C CA . LYS A 1 331 ? 58.988 37.621 79.154 1.00 19.14 349 LYS A CA 1
ATOM 4872 C C . LYS A 1 331 ? 58.902 36.146 78.755 1.00 18.09 349 LYS A C 1
ATOM 4873 O O . LYS A 1 331 ? 59.505 35.732 77.753 1.00 20.46 349 LYS A O 1
ATOM 4892 N N . GLU A 1 332 ? 58.095 35.360 79.474 1.00 17.96 350 GLU A N 1
ATOM 4893 C CA . GLU A 1 332 ? 57.965 33.942 79.163 1.00 16.39 350 GLU A CA 1
ATOM 4894 C C . GLU A 1 332 ? 57.419 33.752 77.756 1.00 21.31 350 GLU A C 1
ATOM 4895 O O . GLU A 1 332 ? 57.969 32.975 76.970 1.00 18.71 350 GLU A O 1
ATOM 4907 N N . LYS A 1 333 ? 56.349 34.485 77.411 1.00 16.54 351 LYS A N 1
ATOM 4908 C CA . LYS A 1 333 ? 55.736 34.317 76.095 1.00 24.75 351 LYS A CA 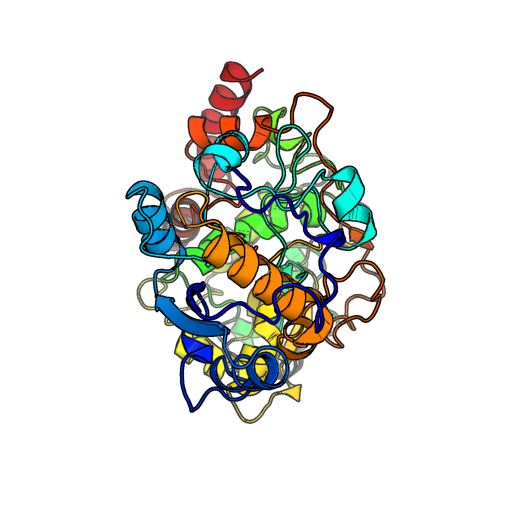1
ATOM 4909 C C . LYS A 1 333 ? 56.600 34.911 74.995 1.00 20.77 351 LYS A C 1
ATOM 4910 O O . LYS A 1 333 ? 56.608 34.399 73.873 1.00 16.39 351 LYS A O 1
ATOM 4929 N N . GLN A 1 334 ? 57.316 35.995 75.285 1.00 16.39 352 GLN A N 1
ATOM 4930 C CA . GLN A 1 334 ? 58.288 36.492 74.322 1.00 18.40 352 GLN A CA 1
ATOM 4931 C C . GLN A 1 334 ? 59.324 35.428 73.982 1.00 21.53 352 GLN A C 1
ATOM 4932 O O . GLN A 1 334 ? 59.665 35.223 72.811 1.00 16.39 352 GLN A O 1
ATOM 4946 N N . GLU A 1 335 ? 59.836 34.733 74.990 1.00 17.42 353 GLU A N 1
ATOM 4947 C CA . GLU A 1 335 ? 60.858 33.729 74.733 1.00 21.58 353 GLU A CA 1
ATOM 4948 C C . GLU A 1 335 ? 60.258 32.500 74.065 1.00 20.83 353 GLU A C 1
ATOM 4949 O O . GLU A 1 335 ? 60.820 31.973 73.092 1.00 16.39 353 GLU A O 1
ATOM 4961 N N . ALA A 1 336 ? 59.087 32.060 74.528 1.00 16.39 354 ALA A N 1
ATOM 4962 C CA . ALA A 1 336 ? 58.415 30.952 73.865 1.00 20.32 354 ALA A CA 1
ATOM 4963 C C . ALA A 1 336 ? 58.182 31.272 72.394 1.00 16.43 354 ALA A C 1
ATOM 4964 O O . ALA A 1 336 ? 58.388 30.426 71.525 1.00 16.39 354 ALA A O 1
ATOM 4971 N N . SER A 1 337 ? 57.781 32.508 72.108 1.00 16.39 355 SER A N 1
ATOM 4972 C CA . SER A 1 337 ? 57.475 32.890 70.731 1.00 18.49 355 SER A CA 1
ATOM 4973 C C . SER A 1 337 ? 58.737 32.919 69.882 1.00 20.36 355 SER A C 1
ATOM 4974 O O . SER A 1 337 ? 58.706 32.549 68.705 1.00 16.39 355 SER A O 1
ATOM 4982 N N . MET A 1 338 ? 59.855 33.377 70.463 1.00 16.39 356 MET A N 1
ATOM 4983 C CA . MET A 1 338 ? 61.099 33.473 69.700 1.00 20.03 356 MET A CA 1
ATOM 4984 C C . MET A 1 338 ? 61.678 32.090 69.436 1.00 18.40 356 MET A C 1
ATOM 4985 O O . MET A 1 338 ? 62.270 31.847 68.369 1.00 18.10 356 MET A O 1
ATOM 4999 N N . ILE A 1 339 ? 61.487 31.170 70.385 1.00 16.39 357 ILE A N 1
ATOM 5000 C CA . ILE A 1 339 ? 61.819 29.768 70.148 1.00 16.96 357 ILE A CA 1
ATOM 5001 C C . ILE A 1 339 ? 61.008 29.208 68.984 1.00 16.39 357 ILE A C 1
ATOM 5002 O O . ILE A 1 339 ? 61.556 28.577 68.080 1.00 16.39 357 ILE A O 1
ATOM 5018 N N . PHE A 1 340 ? 59.686 29.436 68.973 1.00 16.39 358 PHE A N 1
ATOM 5019 C CA . PHE A 1 340 ? 58.874 28.918 67.877 1.00 16.39 358 PHE A CA 1
ATOM 5020 C C . PHE A 1 340 ? 59.277 29.536 66.535 1.00 18.52 358 PHE A C 1
ATOM 5021 O O . PHE A 1 340 ? 59.323 28.844 65.516 1.00 16.39 358 PHE A O 1
ATOM 5038 N N . VAL A 1 341 ? 59.553 30.841 66.502 1.00 16.39 359 VAL A N 1
ATOM 5039 C CA . VAL A 1 341 ? 59.998 31.446 65.246 1.00 18.47 359 VAL A CA 1
ATOM 5040 C C . VAL A 1 341 ? 61.310 30.819 64.793 1.00 16.39 359 VAL A C 1
ATOM 5041 O O . VAL A 1 341 ? 61.501 30.498 63.615 1.00 16.39 359 VAL A O 1
ATOM 5054 N N . LYS A 1 342 ? 62.252 30.650 65.708 1.00 17.64 360 LYS A N 1
ATOM 5055 C CA . LYS A 1 342 ? 63.515 30.066 65.290 1.00 16.39 360 LYS A CA 1
ATOM 5056 C C . LYS A 1 342 ? 63.317 28.629 64.831 1.00 16.39 360 LYS A C 1
ATOM 5057 O O . LYS A 1 342 ? 63.962 28.182 63.873 1.00 16.39 360 LYS A O 1
ATOM 5076 N N . TRP A 1 343 ? 62.429 27.892 65.503 1.00 18.82 361 TRP A N 1
ATOM 5077 C CA . TRP A 1 343 ? 62.111 26.536 65.067 1.00 18.91 361 TRP A CA 1
ATOM 5078 C C . TRP A 1 343 ? 61.500 26.568 63.671 1.00 16.85 361 TRP A C 1
ATOM 5079 O O . TRP A 1 343 ? 61.863 25.770 62.797 1.00 19.70 361 TRP A O 1
ATOM 5100 N N . MET A 1 344 ? 60.537 27.468 63.456 1.00 16.39 362 MET A N 1
ATOM 5101 C CA . MET A 1 344 ? 59.972 27.623 62.122 1.00 21.53 362 MET A CA 1
ATOM 5102 C C . MET A 1 344 ? 61.069 27.892 61.099 1.00 19.00 362 MET A C 1
ATOM 5103 O O . MET A 1 344 ? 61.083 27.300 60.014 1.00 16.39 362 MET A O 1
ATOM 5117 N N . THR A 1 345 ? 62.010 28.775 61.438 1.00 18.35 363 THR A N 1
ATOM 5118 C CA . THR A 1 345 ? 63.036 29.180 60.485 1.00 19.20 363 THR A CA 1
ATOM 5119 C C . THR A 1 345 ? 64.033 28.064 60.218 1.00 22.06 363 THR A C 1
ATOM 5120 O O . THR A 1 345 ? 64.345 27.772 59.064 1.00 21.75 363 THR A O 1
ATOM 5131 N N . GLU A 1 346 ? 64.541 27.419 61.270 1.00 16.39 364 GLU A N 1
ATOM 5132 C CA . GLU A 1 346 ? 65.673 26.517 61.111 1.00 20.08 364 GLU A CA 1
ATOM 5133 C C . GLU A 1 346 ? 65.270 25.065 60.957 1.00 25.67 364 GLU A C 1
ATOM 5134 O O . GLU A 1 346 ? 65.985 24.318 60.276 1.00 25.90 364 GLU A O 1
ATOM 5146 N N . ASP A 1 347 ? 64.120 24.662 61.515 1.00 24.31 365 ASP A N 1
ATOM 5147 C CA . ASP A 1 347 ? 63.793 23.237 61.633 1.00 19.91 365 ASP A CA 1
ATOM 5148 C C . ASP A 1 347 ? 62.509 22.804 60.930 1.00 25.14 365 ASP A C 1
ATOM 5149 O O . ASP A 1 347 ? 62.428 21.646 60.494 1.00 28.41 365 ASP A O 1
ATOM 5158 N N . SER A 1 348 ? 61.508 23.676 60.815 1.00 16.39 366 SER A N 1
ATOM 5159 C CA . SER A 1 348 ? 60.169 23.238 60.434 1.00 23.08 366 SER A CA 1
ATOM 5160 C C . SER A 1 348 ? 60.121 22.608 59.052 1.00 22.11 366 SER A C 1
ATOM 5161 O O . SER A 1 348 ? 59.309 21.703 58.812 1.00 22.66 366 SER A O 1
ATOM 5169 N N . GLY A 1 349 ? 60.890 23.139 58.103 1.00 18.72 367 GLY A N 1
ATOM 5170 C CA . GLY A 1 349 ? 60.703 22.795 56.706 1.00 24.07 367 GLY A CA 1
ATOM 5171 C C . GLY A 1 349 ? 59.656 23.619 55.976 1.00 21.49 367 GLY A C 1
ATOM 5172 O O . GLY A 1 349 ? 59.335 23.300 54.824 1.00 27.10 367 GLY A O 1
ATOM 5176 N N . PHE A 1 350 ? 59.099 24.658 56.609 1.00 23.22 368 PHE A N 1
ATOM 5177 C CA . PHE A 1 350 ? 58.057 25.454 55.960 1.00 16.39 368 PHE A CA 1
ATOM 5178 C C . PHE A 1 350 ? 58.498 25.936 54.574 1.00 22.25 368 PHE A C 1
ATOM 5179 O O . PHE A 1 350 ? 57.771 25.786 53.590 1.00 16.70 368 PHE A O 1
ATOM 5196 N N . ALA A 1 351 ? 59.695 26.507 54.473 1.00 25.30 369 ALA A N 1
ATOM 5197 C CA . ALA A 1 351 ? 60.136 27.022 53.189 1.00 21.45 369 ALA A CA 1
ATOM 5198 C C . ALA A 1 351 ? 60.253 25.913 52.143 1.00 20.93 369 ALA A C 1
ATOM 5199 O O . ALA A 1 351 ? 59.808 26.089 50.995 1.00 29.17 369 ALA A O 1
ATOM 5206 N N . LYS A 1 352 ? 60.844 24.767 52.506 1.00 20.30 370 LYS A N 1
ATOM 5207 C CA . LYS A 1 352 ? 60.950 23.657 51.558 1.00 24.06 370 LYS A CA 1
ATOM 5208 C C . LYS A 1 352 ? 59.573 23.191 51.086 1.00 25.93 370 LYS A C 1
ATOM 5209 O O . LYS A 1 352 ? 59.425 22.743 49.944 1.00 32.18 370 LYS A O 1
ATOM 5228 N N . ASN A 1 353 ? 58.548 23.361 51.917 1.00 26.88 371 ASN A N 1
ATOM 5229 C CA . ASN A 1 353 ? 57.239 22.772 51.623 1.00 20.38 371 ASN A CA 1
ATOM 5230 C C . ASN A 1 353 ? 56.324 23.690 50.845 1.00 28.54 371 ASN A C 1
ATOM 5231 O O . ASN A 1 353 ? 55.533 23.230 50.009 1.00 31.09 371 ASN A O 1
ATOM 5242 N N . GLU A 1 354 ? 56.446 24.982 51.070 1.00 21.40 372 GLU A N 1
ATOM 5243 C CA . GLU A 1 354 ? 55.658 25.989 50.400 1.00 22.11 372 GLU A CA 1
ATOM 5244 C C . GLU A 1 354 ? 56.390 26.565 49.211 1.00 21.36 372 GLU A C 1
ATOM 5245 O O . GLU A 1 354 ? 56.064 27.669 48.767 1.00 24.90 372 GLU A O 1
ATOM 5257 N N . GLY A 1 355 ? 57.392 25.849 48.712 1.00 24.13 373 GLY A N 1
ATOM 5258 C CA . GLY A 1 355 ? 58.051 26.242 47.484 1.00 22.95 373 GLY A CA 1
ATOM 5259 C C . GLY A 1 355 ? 58.854 27.516 47.560 1.00 23.05 373 GLY A C 1
ATOM 5260 O O . GLY A 1 355 ? 58.931 28.241 46.575 1.00 22.80 373 GLY A O 1
ATOM 5264 N N . GLY A 1 356 ? 59.460 27.814 48.710 1.00 21.60 374 GLY A N 1
ATOM 5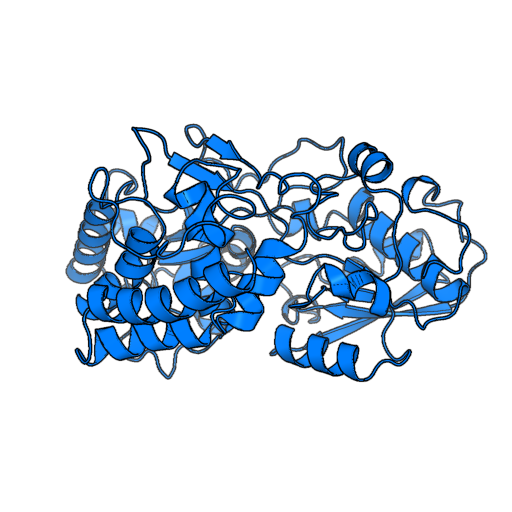265 C CA . GLY A 1 356 ? 60.229 29.020 48.872 1.00 24.05 374 GLY A CA 1
ATOM 5266 C C . GLY A 1 356 ? 61.668 28.771 49.300 1.00 22.24 374 GLY A C 1
ATOM 5267 O O . GLY A 1 356 ? 62.084 27.649 49.593 1.00 16.66 374 GLY A O 1
ATOM 5271 N N . ILE A 1 357 ? 62.386 29.874 49.402 1.00 18.97 375 ILE A N 1
ATOM 5272 C CA . ILE A 1 357 ? 63.829 29.836 49.694 1.00 19.27 375 ILE A CA 1
ATOM 5273 C C . ILE A 1 357 ? 64.001 29.862 51.194 1.00 20.68 375 ILE A C 1
ATOM 5274 O O . ILE A 1 357 ? 63.474 30.764 51.868 1.00 16.58 375 ILE A O 1
ATOM 5290 N N . PRO A 1 358 ? 64.725 28.894 51.786 1.00 23.19 376 PRO A N 1
ATOM 5291 C CA . PRO A 1 358 ? 64.914 28.899 53.242 1.00 16.70 376 PRO A CA 1
ATOM 5292 C C . PRO A 1 358 ? 65.648 30.142 53.702 1.00 16.39 376 PRO A C 1
ATOM 5293 O O . PRO A 1 358 ? 66.467 30.724 52.982 1.00 16.57 376 PRO A O 1
ATOM 5304 N N . ILE A 1 359 ? 65.332 30.542 54.930 1.00 20.39 377 ILE A N 1
ATOM 5305 C CA . ILE A 1 359 ? 65.837 31.777 55.502 1.00 19.71 377 ILE A CA 1
ATOM 5306 C C . ILE A 1 359 ? 67.024 31.555 56.433 1.00 20.04 377 ILE A C 1
ATOM 5307 O O . ILE A 1 359 ? 67.802 32.498 56.650 1.00 21.25 377 ILE A O 1
ATOM 5323 N N . LYS A 1 360 ? 67.208 30.348 56.971 1.00 16.39 378 LYS A N 1
ATOM 5324 C CA . LYS A 1 360 ? 68.427 30.081 57.718 1.00 20.71 378 LYS A CA 1
ATOM 5325 C C . LYS A 1 360 ? 69.629 30.445 56.856 1.00 20.00 378 LYS A C 1
ATOM 5326 O O . LYS A 1 360 ? 69.714 30.054 55.684 1.00 20.64 378 LYS A O 1
ATOM 5345 N N . ALA A 1 361 ? 70.546 31.223 57.431 1.00 21.92 379 ALA A N 1
ATOM 5346 C CA . ALA A 1 361 ? 71.583 31.874 56.637 1.00 18.81 379 ALA A CA 1
ATOM 5347 C C . ALA A 1 361 ? 72.388 30.869 55.833 1.00 20.38 379 ALA A C 1
ATOM 5348 O O . ALA A 1 361 ? 72.776 31.150 54.695 1.00 26.09 379 ALA A O 1
ATOM 5355 N N . ASP A 1 362 ? 72.641 29.686 56.395 1.00 26.75 380 ASP A N 1
ATOM 5356 C CA . ASP A 1 362 ? 73.606 28.759 55.815 1.00 24.47 380 ASP A CA 1
ATOM 5357 C C . ASP A 1 362 ? 72.981 27.703 54.929 1.00 22.43 380 ASP A C 1
ATOM 5358 O O . ASP A 1 362 ? 73.645 26.711 54.633 1.00 29.88 380 ASP A O 1
ATOM 5367 N N . ASP A 1 363 ? 71.715 27.853 54.563 1.00 26.71 381 ASP A N 1
ATOM 5368 C CA . ASP A 1 363 ? 70.999 26.905 53.714 1.00 24.33 381 ASP A CA 1
ATOM 5369 C C . ASP A 1 363 ? 70.910 27.533 52.333 1.00 29.24 381 ASP A C 1
ATOM 5370 O O . ASP A 1 363 ? 70.187 28.514 52.145 1.00 25.36 381 ASP A O 1
ATOM 5379 N N . GLU A 1 364 ? 71.646 27.000 51.367 1.00 23.22 382 GLU A N 1
ATOM 5380 C CA . GLU A 1 364 ? 71.546 27.551 50.027 1.00 24.90 382 GLU A CA 1
ATOM 5381 C C . GLU A 1 364 ? 70.739 26.641 49.103 1.00 26.75 382 GLU A C 1
ATOM 5382 O O . GLU A 1 364 ? 70.889 26.714 47.888 1.00 26.99 382 GLU A O 1
ATOM 5394 N N . SER A 1 365 ? 69.874 25.797 49.659 1.00 21.69 383 SER A N 1
ATOM 5395 C CA . SER A 1 365 ? 68.953 25.035 48.824 1.00 25.25 383 SER A CA 1
ATOM 5396 C C . SER A 1 365 ? 67.866 25.940 48.227 1.00 24.57 383 SER A C 1
ATOM 5397 O O . SER A 1 365 ? 67.488 26.975 48.798 1.00 32.40 383 SER A O 1
ATOM 5405 N N . MET A 1 366 ? 67.392 25.558 47.036 1.00 23.28 384 MET A N 1
ATOM 5406 C CA . MET A 1 366 ? 66.468 26.350 46.234 1.00 24.58 384 MET A CA 1
ATOM 5407 C C . MET A 1 366 ? 65.265 25.522 45.803 1.00 26.40 384 MET A C 1
ATOM 5408 O O . MET A 1 366 ? 65.445 24.389 45.342 1.00 33.17 384 MET A O 1
ATOM 5422 N N . PRO A 1 367 ? 64.034 26.056 45.888 1.00 26.33 385 PRO A N 1
ATOM 5423 C CA . PRO A 1 367 ? 62.897 25.315 45.329 1.00 27.03 385 PRO A CA 1
ATOM 5424 C C . PRO A 1 367 ? 63.192 24.880 43.900 1.00 25.19 385 PRO A C 1
ATOM 5425 O O . PRO A 1 367 ? 63.939 25.554 43.167 1.00 29.13 385 PRO A O 1
ATOM 5436 N N . GLU A 1 368 ? 62.579 23.760 43.499 1.00 23.41 386 GLU A N 1
ATOM 5437 C CA . GLU A 1 368 ? 62.698 23.302 42.110 1.00 27.01 386 GLU A CA 1
ATOM 5438 C C . GLU A 1 368 ? 61.927 24.193 41.135 1.00 28.37 386 GLU A C 1
ATOM 5439 O O . GLU A 1 368 ? 62.097 24.036 39.918 1.00 34.30 386 GLU A O 1
ATOM 5451 N N . THR A 1 369 ? 61.122 25.137 41.648 1.00 25.98 387 THR A N 1
ATOM 5452 C CA . THR A 1 369 ? 60.394 26.117 40.842 1.00 23.32 387 THR A CA 1
ATOM 5453 C C . THR A 1 369 ? 61.312 26.996 40.013 1.00 27.46 387 THR A C 1
ATOM 5454 O O . THR A 1 369 ? 60.854 27.644 39.055 1.00 25.61 387 THR A O 1
ATOM 5465 N N . TYR A 1 370 ? 62.561 27.111 40.442 1.00 20.53 388 TYR A N 1
ATOM 5466 C CA . TYR A 1 370 ? 63.551 27.935 39.786 1.00 25.79 388 TYR A CA 1
ATOM 5467 C C . TYR A 1 370 ? 64.294 27.085 38.781 1.00 24.92 388 TYR A C 1
ATOM 5468 O O . TYR A 1 370 ? 65.488 26.776 38.974 1.00 38.27 388 TYR A O 1
ATOM 5486 N N . GLU A 1 371 ? 63.523 26.713 37.700 1.00 31.68 389 GLU A N 1
ATOM 5487 C CA . GLU A 1 371 ? 64.183 26.135 36.545 1.00 22.48 389 GLU A CA 1
ATOM 5488 C C . GLU A 1 371 ? 63.987 26.855 35.235 1.00 26.27 389 GLU A C 1
ATOM 5489 O O . GLU A 1 371 ? 64.875 26.675 34.339 1.00 34.08 389 GLU A O 1
ATOM 5501 N N . THR A 1 372 ? 62.907 27.737 35.125 1.00 27.55 390 THR A N 1
ATOM 5502 C CA . THR A 1 372 ? 62.939 28.680 33.997 1.00 24.20 390 THR A CA 1
ATOM 5503 C C . THR A 1 372 ? 63.818 29.984 34.270 1.00 25.03 390 THR A C 1
ATOM 5504 O O . THR A 1 372 ? 63.704 31.037 33.554 1.00 27.70 390 THR A O 1
ATOM 5515 N N . PHE A 1 373 ? 64.613 29.935 35.340 1.00 29.53 391 PHE A N 1
ATOM 5516 C CA . PHE A 1 373 ? 65.268 31.103 35.910 1.00 26.24 391 PHE A CA 1
ATOM 5517 C C . PHE A 1 373 ? 66.785 30.985 35.823 1.00 25.59 391 PHE A C 1
ATOM 5518 O O . PHE A 1 373 ? 67.508 31.733 36.493 1.00 23.78 391 PHE A O 1
ATOM 5535 N N . SER A 1 374 ? 67.286 30.087 34.964 1.00 31.83 392 SER A N 1
ATOM 5536 C CA . SER A 1 374 ? 68.712 29.810 34.918 1.00 25.95 392 SER A CA 1
ATOM 5537 C C . SER A 1 374 ? 69.503 31.014 34.432 1.00 24.36 392 SER A C 1
ATOM 5538 O O . SER A 1 374 ? 70.631 31.233 34.883 1.00 31.71 392 SER A O 1
ATOM 5546 N N . ASP A 1 375 ? 68.931 31.801 33.525 1.00 26.08 393 ASP A N 1
ATOM 5547 C CA . ASP A 1 375 ? 69.573 32.997 33.011 1.00 24.38 393 ASP A CA 1
ATOM 5548 C C . ASP A 1 375 ? 69.071 34.257 33.694 1.00 24.47 393 ASP A C 1
ATOM 5549 O O . ASP A 1 375 ? 69.361 35.355 33.224 1.00 23.62 393 ASP A O 1
ATOM 5558 N N . VAL A 1 376 ? 68.308 34.123 34.750 1.00 18.29 394 VAL A N 1
ATOM 5559 C CA . VAL A 1 376 ? 67.759 35.275 35.459 1.00 22.19 394 VAL A CA 1
ATOM 5560 C C . VAL A 1 376 ? 68.715 35.714 36.561 1.00 20.60 394 VAL A C 1
ATOM 5561 O O . VAL A 1 376 ? 69.247 34.895 37.306 1.00 16.39 394 VAL A O 1
ATOM 5574 N N . GLU A 1 377 ? 68.914 37.021 36.696 1.00 16.39 395 GLU A N 1
ATOM 5575 C CA . GLU A 1 377 ? 69.743 37.541 37.775 1.00 18.46 395 GLU A CA 1
ATOM 5576 C C . GLU A 1 377 ? 68.854 37.685 38.999 1.00 26.27 395 GLU A C 1
ATOM 5577 O O . GLU A 1 377 ? 67.912 38.489 39.002 1.00 19.60 395 GLU A O 1
ATOM 5589 N N . LEU A 1 378 ? 69.126 36.882 40.024 1.00 16.39 396 LEU A N 1
ATOM 5590 C CA . LEU A 1 378 ? 68.361 36.935 41.259 1.00 19.74 396 LEU A CA 1
ATOM 5591 C C . LEU A 1 378 ? 69.036 37.916 42.210 1.00 20.48 396 LEU A C 1
ATOM 5592 O O . LEU A 1 378 ? 70.208 37.738 42.562 1.00 24.18 396 LEU A O 1
ATOM 5608 N N . ILE A 1 379 ? 68.291 38.935 42.637 1.00 16.70 397 ILE A N 1
ATOM 5609 C CA . ILE A 1 379 ? 68.824 40.033 43.432 1.00 23.32 397 ILE A CA 1
ATOM 5610 C C . ILE A 1 379 ? 67.949 40.222 44.667 1.00 20.79 397 ILE A C 1
ATOM 5611 O O . ILE A 1 379 ? 66.830 39.737 44.736 1.00 19.59 397 ILE A O 1
ATOM 5627 N N . THR A 1 380 ? 68.461 40.988 45.625 1.00 17.54 398 THR A N 1
ATOM 5628 C CA . THR A 1 380 ? 67.697 41.416 46.784 1.00 19.64 398 THR A CA 1
ATOM 5629 C C . THR A 1 380 ? 67.800 42.929 46.921 1.00 18.42 398 THR A C 1
ATOM 5630 O O . THR A 1 380 ? 68.770 43.554 46.477 1.00 16.82 398 THR A O 1
ATOM 5641 N N . ASP A 1 381 ? 66.783 43.506 47.539 1.00 16.39 399 ASP A N 1
ATOM 5642 C CA . ASP A 1 381 ? 66.744 44.949 47.713 1.00 16.39 399 ASP A CA 1
ATOM 5643 C C . ASP A 1 381 ? 67.865 45.391 48.653 1.00 17.76 399 ASP A C 1
ATOM 5644 O O . ASP A 1 381 ? 67.950 44.939 49.798 1.00 18.96 399 ASP A O 1
ATOM 5653 N N . ALA A 1 382 ? 68.701 46.301 48.182 1.00 16.39 400 ALA A N 1
ATOM 5654 C CA . ALA A 1 382 ? 69.710 46.913 49.022 1.00 17.65 400 ALA A CA 1
ATOM 5655 C C . ALA A 1 382 ? 69.071 47.835 50.068 1.00 17.25 400 ALA A C 1
ATOM 5656 O O . ALA A 1 382 ? 68.029 48.447 49.825 1.00 16.39 400 ALA A O 1
ATOM 5663 N N . PRO A 1 383 ? 69.675 47.952 51.241 1.00 16.39 401 PRO A N 1
ATOM 5664 C CA . PRO A 1 383 ? 69.180 48.926 52.218 1.00 20.29 401 PRO A CA 1
ATOM 5665 C C . PRO A 1 383 ? 69.432 50.330 51.710 1.00 16.39 401 PRO A C 1
ATOM 5666 O O . PRO A 1 383 ? 70.269 50.565 50.839 1.00 16.39 401 PRO A O 1
ATOM 5677 N N . ALA A 1 384 ? 68.661 51.268 52.240 1.00 16.39 402 ALA A N 1
ATOM 5678 C CA . ALA A 1 384 ? 68.895 52.665 51.929 1.00 21.69 402 ALA A CA 1
ATOM 5679 C C . ALA A 1 384 ? 70.252 53.074 52.491 1.00 19.30 402 ALA A C 1
ATOM 5680 O O . ALA A 1 384 ? 70.851 52.359 53.293 1.00 17.51 402 ALA A O 1
ATOM 5687 N N . LYS A 1 385 ? 70.742 54.233 52.050 1.00 16.39 403 LYS A N 1
ATOM 5688 C CA . LYS A 1 385 ? 71.925 54.793 52.671 1.00 20.44 403 LYS A CA 1
ATOM 5689 C C . LYS A 1 385 ? 71.661 55.066 54.156 1.00 18.51 403 LYS A C 1
ATOM 5690 O O . LYS A 1 385 ? 70.511 55.158 54.616 1.00 16.39 403 LYS A O 1
ATOM 5709 N N . GLU A 1 386 ? 72.750 55.191 54.913 1.00 17.69 404 GLU A N 1
ATOM 5710 C CA . GLU A 1 386 ? 72.636 55.391 56.342 1.00 16.39 404 GLU A CA 1
ATOM 5711 C C . GLU A 1 386 ? 71.826 56.653 56.631 1.00 20.22 404 GLU A C 1
ATOM 5712 O O . GLU A 1 386 ? 72.096 57.725 56.085 1.00 16.39 404 GLU A O 1
ATOM 5724 N N . GLY A 1 387 ? 70.814 56.508 57.467 1.00 16.39 405 GLY A N 1
ATOM 5725 C CA . GLY A 1 387 ? 69.952 57.612 57.796 1.00 18.60 405 GLY A CA 1
ATOM 5726 C C . GLY A 1 387 ? 68.701 57.713 56.961 1.00 25.45 405 GLY A C 1
ATOM 5727 O O . GLY A 1 387 ? 67.855 58.556 57.261 1.00 16.39 405 GLY A O 1
ATOM 5731 N N . GLN A 1 388 ? 68.584 56.907 55.903 1.00 16.39 406 GLN A N 1
ATOM 5732 C CA . GLN A 1 388 ? 67.443 56.944 54.997 1.00 16.39 406 GLN A CA 1
ATOM 5733 C C . GLN A 1 388 ? 66.559 55.712 55.142 1.00 18.69 406 GLN A C 1
ATOM 5734 O O . GLN A 1 388 ? 65.694 55.481 54.301 1.00 16.39 406 GLN A O 1
ATOM 5748 N N . GLU A 1 389 ? 66.727 54.940 56.216 1.00 16.39 407 GLU A N 1
ATOM 5749 C CA . GLU A 1 389 ? 66.018 53.668 56.323 1.00 17.14 407 GLU A CA 1
ATOM 5750 C C . GLU A 1 389 ? 64.512 53.872 56.254 1.00 19.74 407 GLU A C 1
ATOM 5751 O O . GLU A 1 389 ? 63.789 53.013 55.741 1.00 25.53 407 GLU A O 1
ATOM 5763 N N . ASP A 1 390 ? 64.045 55.012 56.735 1.00 16.39 408 ASP A N 1
ATOM 5764 C CA . ASP A 1 390 ? 62.636 55.327 56.903 1.00 25.77 408 ASP A CA 1
ATOM 5765 C C . ASP A 1 390 ? 62.071 56.118 55.734 1.00 20.94 408 ASP A C 1
ATOM 5766 O O . ASP A 1 390 ? 60.872 56.428 55.720 1.00 22.09 408 ASP A O 1
ATOM 5775 N N . LEU A 1 391 ? 62.906 56.451 54.751 1.00 20.66 409 LEU A N 1
ATOM 5776 C CA . LEU A 1 391 ? 62.485 57.390 53.726 1.00 16.39 409 LEU A CA 1
ATOM 5777 C C . LEU A 1 391 ? 61.372 56.803 52.855 1.00 16.39 409 LEU A C 1
ATOM 5778 O O . LEU A 1 391 ? 60.387 57.488 52.560 1.00 16.39 409 LEU A O 1
ATOM 5794 N N . LEU A 1 392 ? 61.497 55.545 52.456 1.00 16.39 410 LEU A N 1
ATOM 5795 C CA . LEU A 1 392 ? 60.453 54.953 51.617 1.00 18.06 410 LEU A CA 1
ATOM 5796 C C . LEU A 1 392 ? 59.131 54.888 52.372 1.00 22.16 410 LEU A C 1
ATOM 5797 O O . LEU A 1 392 ? 58.075 55.212 51.823 1.00 17.51 410 LEU A O 1
ATOM 5813 N N . ALA A 1 393 ? 59.164 54.449 53.631 1.00 18.93 411 ALA A N 1
ATOM 5814 C CA . ALA A 1 393 ? 57.926 54.339 54.389 1.00 21.48 411 ALA A CA 1
ATOM 5815 C C . ALA A 1 393 ? 57.236 55.693 54.504 1.00 21.52 411 ALA A C 1
ATOM 5816 O O . ALA A 1 393 ? 56.005 55.787 54.401 1.00 18.47 411 ALA A O 1
ATOM 5823 N N . ASN A 1 394 ? 58.021 56.761 54.676 1.00 16.78 412 ASN A N 1
ATOM 5824 C CA . ASN A 1 394 ? 57.471 58.083 54.908 1.00 16.39 412 ASN A CA 1
ATOM 5825 C C . ASN A 1 394 ? 56.939 58.715 53.630 1.00 19.15 412 ASN A C 1
ATOM 5826 O O . ASN A 1 394 ? 55.894 59.369 53.642 1.00 16.39 412 ASN A O 1
ATOM 5837 N N . VAL A 1 395 ? 57.652 58.556 52.521 1.00 16.39 413 VAL A N 1
ATOM 5838 C CA . VAL A 1 395 ? 57.114 59.035 51.255 1.00 17.77 413 VAL A CA 1
ATOM 5839 C C . VAL A 1 395 ? 55.865 58.250 50.903 1.00 16.39 413 VAL A C 1
ATOM 5840 O O . VAL A 1 395 ? 54.906 58.795 50.345 1.00 16.39 413 VAL A O 1
ATOM 5853 N N . ASN A 1 396 ? 55.887 56.947 51.176 1.00 16.39 414 ASN A N 1
ATOM 5854 C CA . ASN A 1 396 ? 54.743 56.083 50.900 1.00 17.66 414 ASN A CA 1
ATOM 5855 C C . ASN A 1 396 ? 53.512 56.555 51.656 1.00 16.39 414 ASN A C 1
ATOM 5856 O O . ASN A 1 396 ? 52.411 56.665 51.099 1.00 27.80 414 ASN A O 1
ATOM 5867 N N . SER A 1 397 ? 53.676 56.793 52.954 1.00 19.85 415 SER A N 1
ATOM 5868 C CA . SER A 1 397 ? 52.578 57.282 53.768 1.00 22.99 415 SER A CA 1
ATOM 5869 C C . SER A 1 397 ? 52.078 58.637 53.271 1.00 24.45 415 SER A C 1
ATOM 5870 O O . SER A 1 397 ? 50.875 58.819 53.022 1.00 24.27 415 SER A O 1
ATOM 5878 N N . ASP A 1 398 ? 52.978 59.598 53.074 1.00 18.91 416 ASP A N 1
ATOM 5879 C CA . ASP A 1 398 ? 52.525 60.935 52.707 1.00 17.65 416 ASP A CA 1
ATOM 5880 C C . ASP A 1 398 ? 51.909 60.971 51.300 1.00 23.07 416 ASP A C 1
ATOM 5881 O O . ASP A 1 398 ? 50.995 61.769 51.035 1.00 21.37 416 ASP A O 1
ATOM 5890 N N . SER A 1 399 ? 52.378 60.108 50.387 1.00 16.39 417 SER A N 1
ATOM 5891 C CA . SER A 1 399 ? 51.825 60.046 49.049 1.00 18.94 417 SER A CA 1
ATOM 5892 C C . SER A 1 399 ? 50.466 59.376 49.019 1.00 17.76 417 SER A C 1
ATOM 5893 O O . SER A 1 399 ? 49.721 59.566 48.050 1.00 18.18 417 SER A O 1
ATOM 5901 N N . GLU A 1 400 ? 50.180 58.536 50.004 1.00 16.39 418 GLU A N 1
ATOM 5902 C CA . GLU A 1 400 ? 48.984 57.699 50.054 1.00 21.82 418 GLU A CA 1
ATOM 5903 C C . GLU A 1 400 ? 48.966 56.636 48.961 1.00 25.61 418 GLU A C 1
ATOM 5904 O O . GLU A 1 400 ? 47.897 56.134 48.603 1.00 17.24 418 GLU A O 1
ATOM 5916 N N . LEU A 1 401 ? 50.129 56.291 48.400 1.00 22.32 419 LEU A N 1
ATOM 5917 C CA . LEU A 1 401 ? 50.196 55.298 47.336 1.00 16.39 419 LEU A CA 1
ATOM 5918 C C . LEU A 1 401 ? 50.489 53.901 47.848 1.00 22.02 419 LEU A C 1
ATOM 5919 O O . LEU A 1 401 ? 50.158 52.918 47.169 1.00 16.39 419 LEU A O 1
ATOM 5935 N N . GLY A 1 402 ? 51.129 53.788 49.007 1.00 16.39 420 GLY A N 1
ATOM 5936 C CA . GLY A 1 402 ? 51.274 52.479 49.609 1.00 22.48 420 GLY A CA 1
ATOM 5937 C C . GLY A 1 402 ? 51.895 51.484 48.655 1.00 16.39 420 GLY A C 1
ATOM 5938 O O . GLY A 1 402 ? 51.371 50.377 48.463 1.00 17.66 420 GLY A O 1
ATOM 5942 N N . ILE A 1 403 ? 53.021 51.881 48.070 1.00 17.68 421 ILE A N 1
ATOM 5943 C CA . ILE A 1 403 ? 53.768 51.025 47.158 1.00 16.39 421 ILE A CA 1
ATOM 5944 C C . ILE A 1 403 ? 54.330 49.836 47.919 1.00 22.07 421 ILE A C 1
ATOM 5945 O O . ILE A 1 403 ? 55.161 50.004 48.820 1.00 22.19 421 ILE A O 1
ATOM 5961 N N . ASN A 1 404 ? 53.904 48.632 47.532 1.00 16.39 422 ASN A N 1
ATOM 5962 C CA . ASN A 1 404 ? 54.380 47.387 48.139 1.00 21.39 422 ASN A CA 1
ATOM 5963 C C . ASN A 1 404 ? 54.110 47.367 49.645 1.00 25.00 422 ASN A C 1
ATOM 5964 O O . ASN A 1 404 ? 54.836 46.721 50.407 1.00 24.73 422 ASN A O 1
ATOM 5975 N N . ASN A 1 405 ? 53.054 48.058 50.078 1.00 18.80 423 ASN A N 1
ATOM 5976 C CA . ASN A 1 405 ? 52.758 48.222 51.498 1.00 24.75 423 ASN A CA 1
ATOM 5977 C C . ASN A 1 405 ? 51.248 48.321 51.693 1.00 25.18 423 ASN A C 1
ATOM 5978 O O . ASN A 1 405 ? 50.742 49.227 52.354 1.00 34.36 423 ASN A O 1
ATOM 5989 N N . GLY A 1 406 ? 50.500 47.411 51.068 1.00 25.84 424 GLY A N 1
ATOM 5990 C CA . GLY A 1 406 ? 49.112 47.192 51.412 1.00 25.23 424 GLY A CA 1
ATOM 5991 C C . GLY A 1 406 ? 48.071 47.733 50.445 1.00 21.12 424 GLY A C 1
ATOM 5992 O O . GLY A 1 406 ? 46.920 47.277 50.501 1.00 30.83 424 GLY A O 1
ATOM 5996 N N . ASN A 1 407 ? 48.407 48.681 49.570 1.00 23.09 425 ASN A N 1
ATOM 5997 C CA . ASN A 1 407 ? 47.359 49.400 48.824 1.00 19.96 425 ASN A CA 1
ATOM 5998 C C . ASN A 1 407 ? 47.153 48.731 47.461 1.00 21.19 425 ASN A C 1
ATOM 5999 O O . ASN A 1 407 ? 47.772 49.084 46.457 1.00 18.68 425 ASN A O 1
ATOM 6010 N N . GLY A 1 408 ? 46.251 47.766 47.436 1.00 16.39 426 GLY A N 1
ATOM 6011 C CA . GLY A 1 408 ? 45.772 47.177 46.206 1.00 16.39 426 GLY A CA 1
ATOM 6012 C C . GLY A 1 408 ? 44.623 47.941 45.588 1.00 22.57 426 GLY A C 1
ATOM 6013 O O . GLY A 1 408 ? 44.179 47.611 44.494 1.00 16.39 426 GLY A O 1
ATOM 6017 N N . LYS A 1 409 ? 44.131 48.984 46.253 1.00 16.39 427 LYS A N 1
ATOM 6018 C CA . LYS A 1 409 ? 42.993 49.721 45.723 1.00 16.39 427 LYS A CA 1
ATOM 6019 C C . LYS A 1 409 ? 43.395 50.517 44.483 1.00 16.74 427 LYS A C 1
ATOM 6020 O O . LYS A 1 409 ? 42.622 50.621 43.524 1.00 16.39 427 LYS A O 1
ATOM 6039 N N . LYS A 1 410 ? 44.602 51.067 44.472 1.00 16.39 428 LYS A N 1
ATOM 6040 C CA . LYS A 1 410 ? 45.039 51.833 43.309 1.00 18.24 428 LYS A CA 1
ATOM 6041 C C . LYS A 1 410 ? 45.193 50.934 42.083 1.00 16.39 428 LYS A C 1
ATOM 6042 O O . LYS A 1 410 ? 45.054 51.386 40.945 1.00 16.39 428 LYS A O 1
ATOM 6061 N N . ILE A 1 411 ? 45.505 49.663 42.303 1.00 16.39 429 ILE A N 1
ATOM 6062 C CA . ILE A 1 411 ? 45.652 48.716 41.207 1.00 16.39 429 ILE A CA 1
ATOM 6063 C C . ILE A 1 411 ? 44.281 48.301 40.693 1.00 16.39 429 ILE A C 1
ATOM 6064 O O . ILE A 1 411 ? 44.088 48.087 39.495 1.00 16.39 429 ILE A O 1
ATOM 6080 N N . GLN A 1 412 ? 43.315 48.156 41.602 1.00 16.39 430 GLN A N 1
ATOM 6081 C CA . GLN A 1 412 ? 41.938 47.950 41.184 1.00 19.11 430 GLN A CA 1
ATOM 6082 C C . GLN A 1 412 ? 41.487 49.092 40.279 1.00 16.95 430 GLN A C 1
ATOM 6083 O O . GLN A 1 412 ? 40.799 48.862 39.284 1.00 20.16 430 GLN A O 1
ATOM 6097 N N . ASP A 1 413 ? 41.929 50.321 40.575 1.00 16.39 431 ASP A N 1
ATOM 6098 C CA . ASP A 1 413 ? 41.558 51.460 39.749 1.00 16.39 431 ASP A CA 1
ATOM 6099 C C . ASP A 1 413 ? 42.139 51.327 38.349 1.00 16.39 431 ASP A C 1
ATOM 6100 O O . ASP A 1 413 ? 41.481 51.667 37.362 1.00 16.39 431 ASP A O 1
ATOM 6109 N N . ILE A 1 414 ? 43.356 50.794 38.232 1.00 16.39 432 ILE A N 1
ATOM 6110 C CA . ILE A 1 414 ? 43.897 50.523 36.904 1.00 16.39 432 ILE A CA 1
ATOM 6111 C C . ILE A 1 414 ? 42.944 49.618 36.129 1.00 16.39 432 ILE A C 1
ATOM 6112 O O . ILE A 1 414 ? 42.614 49.878 34.965 1.00 16.39 432 ILE A O 1
ATOM 6128 N N . VAL A 1 415 ? 42.513 48.529 36.758 1.00 16.39 433 VAL A N 1
ATOM 6129 C CA . VAL A 1 415 ? 41.611 47.587 36.095 1.00 16.39 433 VAL A CA 1
ATOM 6130 C C . VAL A 1 415 ? 40.313 48.282 35.717 1.00 17.65 433 VAL A C 1
ATOM 6131 O O . VAL A 1 415 ? 39.788 48.113 34.612 1.00 16.39 433 VAL A O 1
ATOM 6144 N N . VAL A 1 416 ? 39.760 49.051 36.648 1.00 16.39 434 VAL A N 1
ATOM 6145 C CA . VAL A 1 416 ? 38.494 49.728 36.396 1.00 16.39 434 VAL A CA 1
ATOM 6146 C C . VAL A 1 416 ? 38.652 50.695 35.234 1.00 16.39 434 VAL A C 1
ATOM 6147 O O . VAL A 1 416 ? 37.807 50.758 34.339 1.00 20.21 434 VAL A O 1
ATOM 6160 N N . ASP A 1 417 ? 39.726 51.499 35.262 1.00 16.39 435 ASP A N 1
ATOM 6161 C CA . ASP A 1 417 ? 39.904 52.553 34.264 1.00 16.39 435 ASP A CA 1
ATOM 6162 C C . ASP A 1 417 ? 40.162 51.951 32.896 1.00 16.39 435 ASP A C 1
ATOM 6163 O O . ASP A 1 417 ? 39.637 52.435 31.878 1.00 17.30 435 ASP A O 1
ATOM 6172 N N . ALA A 1 418 ? 40.924 50.855 32.859 1.00 16.39 436 ALA A N 1
ATOM 6173 C CA . ALA A 1 418 ? 41.239 50.215 31.597 1.00 16.39 436 ALA A CA 1
ATOM 6174 C C . ALA A 1 418 ? 40.009 49.535 31.012 1.00 16.39 436 ALA A C 1
ATOM 6175 O O . ALA A 1 418 ? 39.790 49.593 29.797 1.00 16.64 436 ALA A O 1
ATOM 6182 N N . ALA A 1 419 ? 39.174 48.932 31.867 1.00 18.67 437 ALA A N 1
ATOM 6183 C CA . ALA A 1 419 ? 37.985 48.239 31.381 1.00 18.75 437 ALA A CA 1
ATOM 6184 C C . ALA A 1 419 ? 36.916 49.213 30.908 1.00 20.27 437 ALA A C 1
ATOM 6185 O O . ALA A 1 419 ? 36.182 48.914 29.955 1.00 22.45 437 ALA A O 1
ATOM 6192 N N . ASN A 1 420 ? 36.786 50.367 31.562 1.00 21.05 438 ASN A N 1
ATOM 6193 C CA . ASN A 1 420 ? 35.763 51.331 31.164 1.00 21.38 438 ASN A CA 1
ATOM 6194 C C . ASN A 1 420 ? 36.303 52.458 30.291 1.00 21.25 438 ASN A C 1
ATOM 6195 O O . ASN A 1 420 ? 35.535 53.350 29.913 1.00 20.46 438 ASN A O 1
ATOM 6206 N N . ARG A 1 421 ? 37.594 52.433 29.962 1.00 16.39 439 ARG A N 1
ATOM 6207 C CA . ARG A 1 421 ? 38.223 53.414 29.067 1.00 21.96 439 ARG A CA 1
ATOM 6208 C C . ARG A 1 421 ? 38.060 54.844 29.588 1.00 22.29 439 ARG A C 1
ATOM 6209 O O . ARG A 1 421 ? 37.892 55.792 28.820 1.00 27.68 439 ARG A O 1
ATOM 6230 N N . THR A 1 422 ? 38.114 55.013 30.902 1.00 16.39 440 THR A N 1
ATOM 6231 C CA . THR A 1 422 ? 37.955 56.345 31.476 1.00 22.53 440 THR A CA 1
ATOM 6232 C C . THR A 1 422 ? 39.249 57.139 31.408 1.00 20.99 440 THR A C 1
ATOM 6233 O O . THR A 1 422 ? 39.219 58.371 31.331 1.00 21.01 440 THR A O 1
ATOM 6244 N N . ARG A 1 423 ? 40.382 56.448 31.438 1.00 17.45 441 ARG A N 1
ATOM 6245 C CA . ARG A 1 423 ? 41.693 57.065 31.526 1.00 19.85 441 ARG A CA 1
ATOM 6246 C C . ARG A 1 423 ? 42.684 56.161 30.828 1.00 16.39 441 ARG A C 1
ATOM 6247 O O . ARG A 1 423 ? 42.520 54.940 30.846 1.00 16.39 441 ARG A O 1
ATOM 6268 N N . THR A 1 424 ? 43.736 56.759 30.278 1.00 16.39 442 THR A N 1
ATOM 6269 C CA . THR A 1 424 ? 44.876 56.012 29.755 1.00 16.39 442 THR A CA 1
ATOM 6270 C C . THR A 1 424 ? 45.849 55.666 30.884 1.00 21.87 442 THR A C 1
ATOM 6271 O O . THR A 1 424 ? 45.815 56.256 31.967 1.00 16.39 442 THR A O 1
ATOM 6282 N N . ILE A 1 425 ? 46.754 54.719 30.618 1.00 16.39 443 ILE A N 1
ATOM 6283 C CA . ILE A 1 425 ? 47.734 54.413 31.656 1.00 19.85 443 ILE A CA 1
ATOM 6284 C C . ILE A 1 425 ? 48.586 55.642 31.938 1.00 18.28 443 ILE A C 1
ATOM 6285 O O . ILE A 1 425 ? 48.992 55.878 33.084 1.00 16.39 443 ILE A O 1
ATOM 6301 N N . ASP A 1 426 ? 48.840 56.464 30.916 1.00 16.39 444 ASP A N 1
ATOM 6302 C CA . ASP A 1 426 ? 49.641 57.661 31.124 1.00 17.63 444 ASP A CA 1
ATOM 6303 C C . ASP A 1 426 ? 48.989 58.560 32.158 1.00 18.32 444 ASP A C 1
ATOM 6304 O O . ASP A 1 426 ? 49.656 59.128 33.032 1.00 16.39 444 ASP A O 1
ATOM 6313 N N . GLN A 1 427 ? 47.677 58.746 32.022 1.00 16.39 445 GLN A N 1
ATOM 6314 C CA . GLN A 1 427 ? 46.942 59.625 32.905 1.00 16.39 445 GLN A CA 1
ATOM 6315 C C . GLN A 1 427 ? 46.928 59.087 34.323 1.00 20.17 445 GLN A C 1
ATOM 6316 O O . GLN A 1 427 ? 47.049 59.855 35.281 1.00 16.39 445 GLN A O 1
ATOM 6330 N N . ILE A 1 428 ? 46.776 57.775 34.476 1.00 16.39 446 ILE A N 1
ATOM 6331 C CA . ILE A 1 428 ? 46.823 57.189 35.808 1.00 16.71 446 ILE A CA 1
ATOM 6332 C C . ILE A 1 428 ? 48.203 57.381 36.411 1.00 16.42 446 ILE A C 1
ATOM 6333 O O . ILE A 1 428 ? 48.335 57.789 37.569 1.00 16.39 446 ILE A O 1
ATOM 6349 N N . MET A 1 429 ? 49.257 57.114 35.632 1.00 16.39 447 MET A N 1
ATOM 6350 C CA . MET A 1 429 ? 50.596 57.255 36.173 1.00 16.39 447 MET A CA 1
ATOM 6351 C C . MET A 1 429 ? 50.906 58.711 36.496 1.00 16.39 447 MET A C 1
ATOM 6352 O O . MET A 1 429 ? 51.597 58.994 37.472 1.00 16.39 447 MET A O 1
ATOM 6366 N N . ASP A 1 430 ? 50.372 59.645 35.705 1.00 16.39 448 ASP A N 1
ATOM 6367 C CA . ASP A 1 430 ? 50.550 61.060 35.997 1.00 16.39 448 ASP A CA 1
ATOM 6368 C C . ASP A 1 430 ? 49.899 61.436 37.319 1.00 17.17 448 ASP A C 1
ATOM 6369 O O . ASP A 1 430 ? 50.485 62.193 38.097 1.00 16.39 448 ASP A O 1
ATOM 6378 N N . GLU A 1 431 ? 48.694 60.923 37.595 1.00 16.39 449 GLU A N 1
ATOM 6379 C CA . GLU A 1 431 ? 48.074 61.178 38.901 1.00 16.39 449 GLU A CA 1
ATOM 6380 C C . GLU A 1 431 ? 48.971 60.697 40.036 1.00 16.39 449 GLU A C 1
ATOM 6381 O O . GLU A 1 431 ? 49.215 61.425 41.005 1.00 16.39 449 GLU A O 1
ATOM 6393 N N . TRP A 1 432 ? 49.462 59.462 39.945 1.00 16.46 450 TRP A N 1
ATOM 6394 C CA . TRP A 1 432 ? 50.351 58.968 40.991 1.00 16.39 450 TRP A CA 1
ATOM 6395 C C . TRP A 1 432 ? 51.619 59.816 41.102 1.00 16.39 450 TRP A C 1
ATOM 6396 O O . TRP A 1 432 ? 52.092 60.087 42.203 1.00 16.39 450 TRP A O 1
ATOM 6417 N N . ASN A 1 433 ? 52.223 60.189 39.971 1.00 16.95 451 ASN A N 1
ATOM 6418 C CA . ASN A 1 433 ? 53.468 60.947 40.027 1.00 16.39 451 ASN A CA 1
ATOM 6419 C C . ASN A 1 433 ? 53.297 62.252 40.797 1.00 16.39 451 ASN A C 1
ATOM 6420 O O . ASN A 1 433 ? 54.203 62.676 41.517 1.00 16.39 451 ASN A O 1
ATOM 6431 N N . GLN A 1 434 ? 52.162 62.937 40.616 1.00 16.45 452 GLN A N 1
ATOM 6432 C CA . GLN A 1 434 ? 51.985 64.238 41.261 1.00 18.77 452 GLN A CA 1
ATOM 6433 C C . GLN A 1 434 ? 51.861 64.084 42.779 1.00 18.59 452 GLN A C 1
ATOM 6434 O O . GLN A 1 434 ? 52.436 64.875 43.549 1.00 16.39 452 GLN A O 1
ATOM 6448 N N . LYS A 1 435 ? 51.183 63.028 43.230 1.00 16.39 453 LYS A N 1
ATOM 6449 C CA . LYS A 1 435 ? 51.092 62.755 44.658 1.00 16.39 453 LYS A CA 1
ATOM 6450 C C . LYS A 1 435 ? 52.436 62.313 45.211 1.00 20.36 453 LYS A C 1
ATOM 6451 O O . LYS A 1 435 ? 52.831 62.730 46.307 1.00 16.39 453 LYS A O 1
ATOM 6470 N N . TRP A 1 436 ? 53.151 61.456 44.474 1.00 16.39 454 TRP A N 1
ATOM 6471 C CA . TRP A 1 436 ? 54.471 61.024 44.920 1.00 16.39 454 TRP A CA 1
ATOM 6472 C C . TRP A 1 436 ? 55.445 62.183 44.928 1.00 17.78 454 TRP A C 1
ATOM 6473 O O . TRP A 1 436 ? 56.217 62.347 45.876 1.00 16.39 454 TRP A O 1
ATOM 6494 N N . ALA A 1 437 ? 55.390 63.012 43.888 1.00 16.39 455 ALA A N 1
ATOM 6495 C CA . ALA A 1 437 ? 56.329 64.113 43.756 1.00 16.66 455 ALA A CA 1
ATOM 6496 C C . ALA A 1 437 ? 56.238 65.064 44.947 1.00 22.95 455 ALA A C 1
ATOM 6497 O O . ALA A 1 437 ? 57.268 65.535 45.438 1.00 16.39 455 ALA A O 1
ATOM 6504 N N . LYS A 1 438 ? 55.021 65.309 45.461 1.00 18.84 456 LYS A N 1
ATOM 6505 C CA . LYS A 1 438 ? 54.866 66.159 46.638 1.00 16.96 456 LYS A CA 1
ATOM 6506 C C . LYS A 1 438 ? 55.429 65.471 47.862 1.00 20.91 456 LYS A C 1
ATOM 6507 O O . LYS A 1 438 ? 56.055 66.112 48.711 1.00 19.92 456 LYS A O 1
ATOM 6526 N N . ALA A 1 439 ? 55.222 64.157 47.963 1.00 20.43 457 ALA A N 1
ATOM 6527 C CA . ALA A 1 439 ? 55.689 63.412 49.119 1.00 19.76 457 ALA A CA 1
ATOM 6528 C C . ALA A 1 439 ? 57.212 63.319 49.141 1.00 17.36 457 ALA A C 1
ATOM 6529 O O . ALA A 1 439 ? 57.831 63.377 50.212 1.00 19.49 457 ALA A O 1
ATOM 6536 N N . VAL A 1 440 ? 57.826 63.184 47.968 1.00 16.39 458 VAL A N 1
ATOM 6537 C CA . VAL A 1 440 ? 59.282 63.213 47.858 1.00 17.12 458 VAL A CA 1
ATOM 6538 C C . VAL A 1 440 ? 59.813 64.565 48.310 1.00 18.82 458 VAL A C 1
ATOM 6539 O O . VAL A 1 440 ? 60.774 64.647 49.081 1.00 17.89 458 VAL A O 1
ATOM 6552 N N . GLU A 1 441 ? 59.184 65.642 47.853 1.00 16.39 459 GLU A N 1
ATOM 6553 C CA . GLU A 1 441 ? 59.621 66.976 48.249 1.00 22.84 459 GLU A CA 1
ATOM 6554 C C . GLU A 1 441 ? 59.497 67.178 49.749 1.00 21.15 459 GLU A C 1
ATOM 6555 O O . GLU A 1 441 ? 60.404 67.733 50.388 1.00 23.00 459 GLU A O 1
ATOM 6567 N N . ASP A 1 442 ? 58.386 66.726 50.329 1.00 16.87 460 ASP A N 1
ATOM 6568 C CA . ASP A 1 442 ? 58.138 66.967 51.745 1.00 21.42 460 ASP A CA 1
ATOM 6569 C C . ASP A 1 442 ? 59.092 66.180 52.632 1.00 20.30 460 ASP A C 1
ATOM 6570 O O . ASP A 1 442 ? 59.315 66.557 53.784 1.00 20.37 460 ASP A O 1
ATOM 6579 N N . ASN A 1 443 ? 59.689 65.118 52.117 1.00 17.50 461 ASN A N 1
ATOM 6580 C CA . ASN A 1 443 ? 60.533 64.256 52.932 1.00 21.68 461 ASN A CA 1
ATOM 6581 C C . ASN A 1 443 ? 62.013 64.381 52.629 1.00 22.27 461 ASN A C 1
ATOM 6582 O O . ASN A 1 443 ? 62.815 63.637 53.213 1.00 22.15 461 ASN A O 1
ATOM 6593 N N . GLU A 1 444 ? 62.394 65.279 51.734 1.00 16.39 462 GLU A N 1
ATOM 6594 C CA . GLU A 1 444 ? 63.777 65.356 51.341 1.00 19.49 462 GLU A CA 1
ATOM 6595 C C . GLU A 1 444 ? 64.627 65.949 52.448 1.00 16.90 462 GLU A C 1
ATOM 6596 O O . GLU A 1 444 ? 64.137 66.429 53.474 1.00 18.54 462 GLU A O 1
#

Sequence (428 aa):
GNKTGITYPEIKLGETGKDIKTTITFMNNRTDMNLDTYPGKNWKSYIIEDFNKMYPNITVKVQTDSNYADSALTRLQANNDSWDIMMIPAVDKSEFSNYFVPYGETSEMEKVIKLADEKAYDGQTYGIANNGVTAGIVYNKKVFEEAGIKELPKTPEEFQADLKLIKEKTKAVPLYTNFVEDWAMGAWDQYIAGNATGDPKFMNQVLPTTKEPFKKDASAPDTHPYAVYKTLYDAVANGYTEEDYSTTDWESSKGKMNNGEIATMVLGAWAVPQMKQAGDHPDDIGYMPFPITVDGKQYATIAGDYSYGINKNISKEKQEASMIFVKWMTEDSGFAKNEGGIPIKADDESMPETYETFSDVELITDAPAKEGQEDLLANVNSDSELGINNGNGKKIQDIVVDAANRTRTIDQIMDEWNQKWAKAVEDNE

Solvent-accessible surface area: 18082 Å² total; per-residue (Å²): 65,44,108,22,73,39,50,0,44,106,6,151,40,33,107,26,7,135,106,14,143,20,50,0,16,0,2,2,43,28,45,25,1,53,104,113,116,17,92,34,60,20,6,135,35,0,18,102,42,0,41,149,71,6,88,69,1,66,12,110,33,70,32,54,100,89,10,41,83,29,0,52,89,60,3,114,57,90,59,101,49,4,5,0,0,4,4,8,37,17,35,39,38,72,3,66,87,42,0,0,19,0,4,97,19,59,75,0,114,138,38,3,45,34,6,57,47,52,1,43,125,41,54,0,16,1,1,3,18,3,0,15,3,8,0,0,0,12,1,81,128,7,8,138,107,1,41,20,198,143,51,4,97,32,17,117,83,1,23,54,15,0,100,65,0,104,115,107,23,204,6,40,0,1,14,6,3,27,66,47,47,99,3,0,15,7,4,2,78,0,0,4,2,3,0,16,13,47,46,99,9,14,24,17,51,0,2,72,47,92,72,9,0,113,96,37,91,113,33,66,45,6,56,0,8,3,0,0,72,2,0,25,27,0,14,46,76,41,25,16,19,184,63,50,60,96,10,72,27,98,50,0,19,18,71,0,1,80,15,88,0,0,0,1,8,3,2,0,41,0,4,16,13,0,62,64,39,27,130,84,53,124,28,5,5,6,0,5,5,0,2,26,25,151,68,69,21,46,0,15,25,32,18,52,49,1,3,0,0,2,61,41,3,56,138,72,72,0,28,0,0,2,0,0,0,12,10,6,22,48,69,11,24,8,11,165,52,4,12,2,7,14,4,63,24,105,49,142,64,83,20,151,24,32,120,48,8,104,112,15,83,61,22,64,42,22,76,17,117,178,71,48,52,23,22,27,23,47,0,9,72,86,3,135,8,13,2,71,65,59,38,0,130,17,0,27,49,0,0,48,10,1,37,88,199,88,57,71,9,76,96,0,2,64,62,8,4,98,99,0,18,142,2,7,81,113,34,181

B-factor: mean 22.45, std 5.72, range [16.39, 117.24]

InterPro domains:
  IPR006059 Bacterial-type extracellular solute-binding protein [PF01547] (56-347)
  IPR050490 Bacterial solute-binding protein 1 [PTHR43649] (2-376)

Radius of gyration: 21.41 Å; Cα contacts (8 Å, |Δi|>4): 891; chains: 1; bounding box: 42×50×61 Å

Organism: NCBI:txid1167629

Nearest PDB structures (foldseek):
  6i5w-assembly1_A  TM=9.974E-01  e=4.483E-78  Bifidobacterium
  6i5v-assembly1_A  TM=9.961E-01  e=2.241E-75  Bifidobacterium animalis subsp. lactis
  6fuv-assembly1_A  TM=9.948E-01  e=5.443E-72  Bifidobacterium
  8art-assembly2_B  TM=6.874E-01  e=1.107E-17  Streptomyces scabiei
  4r6h-assembly1_A  TM=6.982E-01  e=4.043E-16  Bacillus subtilis subsp. subtilis str. 168